Protein 7O79 (pdb70)

Secondary structure (DSSP, 8-state):
--EEE-SHHHHHHHHHH--TT-EEEEPSEEEES-EEEE-----SSS-EEEEESSTT-EEEEES-EEEE-SSSEEEES-EEEEE--SSSEEEEE-SSS-EEES-EEES---SSTTS--EEEEE-SSS-EEES-EEE---SSS-SEEE-SSS--S-EEES-EEE-------TT--SEEE-STTTT---SS-----EEES-EEES--TTSSEEEEEESSS-EEES-EEES-SEEEEEEE-SS-EEES-EEE-TT-TTEEEEEE-SSS-EEES-EEES-SS-SEEEEPBPP-SS-SSTT---EE-TTSSSSEE-SS---BS-EEES-EEEEESS-SEEEEES--SS-SS----B--BS-EEES-EEEETTS--SEEEPPPP--GGGTT---PPPEEE--EE--TTS------SS-SS---PPPTTSSS-SS--

CATH classification: 2.160.20.10

B-factor: mean 29.55, std 8.01, range [15.9, 64.73]

Organism: Pseudopedobacter saltans (strain ATCC 51119 / DSM 12145 / JCM 21818 / CCUG 39354 / LMG 10337 / NBRC 100064 / NCIMB 13643) (NCBI:txid762903)

Sequence (429 aa):
GNIQVKNASELNKAIGSAVAGDAILMQPGEWKDVKILFNSKASKAKPITLKADQAGKVMLSGESSLSFDAPYLVVEGLLFKDGSLKKGSVIQFNSDYCKLENTAIVDFNPSQKSTGYYWVLFRGNNNLMQYCSFKGKNNMQPLVGNDQDNSRYNTVQYCYFKDIPYTPDNGREIFRIWGYGRSEETGDDGAFFTIKNNLFERAHGEGMEIISLKSNRNKVIGNTVISTKGGIVGRSGNFNTIEENFIFGENEKGSYGIRLAGQGHHVVNNYVRDVDGDGLILICGEYIEKALTDKYEPILRAGTPLGRVPRYGHVKDGLYVNNTFLNVGGAGINIGGSYNGNPGADQRMLLPENNTITHNIISTKSGKNAIQATSPSQNPILANFKFKSNILGSNLVYDNGAEPDTSKPGVRIKNKPLSSKEVGVKWSI

Foldseek 3Di:
DPAEDEALVSLVVCLAPPEFQEEYEYEFDEHEQHAAERAHDYDPVGAYEYEYPAAQRYEYAANYAEEHQYARYEYARYEYDNYEHQEEERYEYQEEHYEYAQYEYELREDDDLASDYEHYEFRAEQYEYFQAEYEAYAHFAANYEYDAPHGANYEYAQAEQEHHDEDQDPRHANYAYHYAQLLPDDDPDKRQYEYEHYEYYQNAGNLAANHEARIENYHQYQYEHEQYRHEHEDQTGEAYEHAQYEYHNCLRPRFEYYEYFHEAYEHAQYEAENYQEEHYEYEFKFDDPDALDPQAAFAADPPDPVRGGISTHAYEHYEAFQAEYAAYNYAHYEFYPPADLPDGNTRRHHTHAHYEHALYEFEYNVRDRNPHGDDHDPPVSCVPDDGHHYHDDNYHYDYNVDDPCVVHGHRPDHDDHDDNCRGHRNDDD

Radius of gyration: 22.95 Å; Cα contacts (8 Å, |Δi|>4): 1445; chains: 1; bounding box: 52×52×70 Å

Nearest PDB structures (foldseek):
  7o79-assembly1_A  TM=1.002E+00  e=2.098E-73  Pseudopedobacter saltans DSM 12145
  5gkq-assembly1_A  TM=8.312E-01  e=4.932E-21  Paraglaciecola chathamensis S18K6
  7o78-assembly1_A  TM=7.582E-01  e=1.897E-18  Pseudopedobacter saltans DSM 12145
  7dmk-assembly3_C  TM=8.086E-01  e=9.736E-18  Bacteroides clarus
  7dmk-assembly1_A  TM=8.224E-01  e=1.487E-16  Bacteroides clarus

InterPro domains:
  IPR006626 Parallel beta-helix repeat [SM00710] (209-231)
  IPR006626 Parallel beta-helix repeat [SM00710] (234-255)
  IPR006626 Parallel beta-helix repeat [SM00710] (281-303)
  IPR006626 Parallel beta-helix repeat [SM00710] (334-356)
  IPR006626 Parallel beta-helix repeat [SM00710] (371-394)
  IPR011050 Pectin lyase fold/virulence factor [SSF51126] (23-414)
  IPR012334 Pectin lyase fold [G3DSA:2.160.20.10] (23-475)
  IPR039513 PL-6 family [PF14592] (24-416)
  IPR039513 PL-6 family [cd14251] (24-414)

Structure (mmCIF, N/CA/C/O backbone):
data_7O79
#
_entry.id   7O79
#
_cell.length_a   58.190
_cell.length_b   51.746
_cell.length_c   74.262
_cell.angle_alpha   90.000
_cell.angle_beta   97.220
_cell.angle_gamma   90.000
#
_symmetry.space_group_name_H-M   'P 1 21 1'
#
loop_
_entity.id
_entity.type
_entity.pdbx_description
1 polymer 'Poly(Beta-D-mannuronate) lyase'
2 non-polymer 'PHOSPHATE ION'
3 water water
#
loop_
_atom_site.group_PDB
_atom_site.id
_atom_site.type_symbol
_atom_site.label_atom_id
_atom_site.label_alt_id
_atom_site.label_comp_id
_atom_site.label_asym_id
_atom_site.label_entity_id
_atom_site.label_seq_id
_atom_site.pdbx_PDB_ins_code
_atom_site.Cartn_x
_atom_site.Cartn_y
_atom_site.Cartn_z
_atom_site.occupancy
_atom_site.B_iso_or_equiv
_atom_site.auth_seq_id
_atom_site.auth_comp_id
_atom_site.auth_asym_id
_atom_site.auth_atom_id
_atom_site.pdbx_PDB_model_num
ATOM 1 N N . GLY A 1 1 ? 32.243 -1.631 -0.597 1.00 50.03 20 GLY A N 1
ATOM 2 C CA . GLY A 1 1 ? 32.710 -2.992 -0.452 1.00 42.13 20 GLY A CA 1
ATOM 3 C C . GLY A 1 1 ? 33.499 -3.495 -1.609 1.00 43.65 20 GLY A C 1
ATOM 4 O O . GLY A 1 1 ? 33.682 -2.806 -2.569 1.00 48.93 20 GLY A O 1
ATOM 5 N N . ASN A 1 2 ? 33.832 -4.764 -1.573 1.00 44.75 21 ASN A N 1
ATOM 6 C CA . ASN A 1 2 ? 34.766 -5.296 -2.552 1.00 42.84 21 ASN A CA 1
ATOM 7 C C . ASN A 1 2 ? 34.736 -6.799 -2.838 1.00 39.44 21 ASN A C 1
ATOM 8 O O . ASN A 1 2 ? 35.642 -7.269 -3.534 1.00 46.20 21 ASN A O 1
ATOM 13 N N . ILE A 1 3 ? 33.720 -7.566 -2.427 1.00 37.97 22 ILE A N 1
ATOM 14 C CA . ILE A 1 3 ? 33.528 -8.933 -2.931 1.00 35.76 22 ILE A CA 1
ATOM 15 C C . ILE A 1 3 ? 32.047 -9.138 -3.251 1.00 39.81 22 ILE A C 1
ATOM 16 O O . ILE A 1 3 ? 31.219 -9.233 -2.335 1.00 33.86 22 ILE A O 1
ATOM 21 N N . GLN A 1 4 ? 31.717 -9.246 -4.540 1.00 37.91 23 GLN A N 1
ATOM 22 C CA . GLN A 1 4 ? 30.336 -9.441 -4.963 1.00 37.46 23 GLN A CA 1
ATOM 23 C C . GLN A 1 4 ? 29.992 -10.923 -4.994 1.00 37.82 23 GLN A C 1
ATOM 24 O O . GLN A 1 4 ? 30.750 -11.733 -5.539 1.00 38.05 23 GLN A O 1
ATOM 30 N N . VAL A 1 5 ? 28.844 -11.278 -4.416 1.00 36.83 24 VAL A N 1
ATOM 31 C CA . VAL A 1 5 ? 28.389 -12.663 -4.379 1.00 34.91 24 VAL A CA 1
ATOM 32 C C . VAL A 1 5 ? 26.949 -12.727 -4.876 1.00 37.66 24 VAL A C 1
ATOM 33 O O . VAL A 1 5 ? 26.130 -11.850 -4.569 1.00 36.13 24 VAL A O 1
ATOM 37 N N . LYS A 1 6 ? 26.646 -13.770 -5.658 1.00 38.94 25 LYS A N 1
ATOM 38 C CA . LYS A 1 6 ? 25.347 -13.922 -6.302 1.00 38.72 25 LYS A CA 1
ATOM 39 C C . LYS A 1 6 ? 24.618 -15.193 -5.906 1.00 36.01 25 LYS A C 1
ATOM 40 O O . LYS A 1 6 ? 23.443 -15.346 -6.260 1.00 42.43 25 LYS A O 1
ATOM 42 N N . ASN A 1 7 ? 25.262 -16.097 -5.179 1.00 36.86 26 ASN A N 1
ATOM 43 C CA . ASN A 1 7 ? 24.633 -17.352 -4.802 1.00 35.38 26 ASN A CA 1
ATOM 44 C C . ASN A 1 7 ? 25.380 -17.917 -3.603 1.00 37.76 26 ASN A C 1
ATOM 45 O O . ASN A 1 7 ? 26.442 -17.417 -3.214 1.00 37.01 26 ASN A O 1
ATOM 50 N N . ALA A 1 8 ? 24.804 -18.976 -3.023 1.00 35.66 27 ALA A N 1
ATOM 51 C CA . ALA A 1 8 ? 25.314 -19.510 -1.762 1.00 33.89 27 ALA A CA 1
ATOM 52 C C . ALA A 1 8 ? 26.750 -19.995 -1.900 1.00 37.70 27 ALA A C 1
ATOM 53 O O . ALA A 1 8 ? 27.560 -19.839 -0.977 1.00 34.97 27 ALA A O 1
ATOM 55 N N . SER A 1 9 ? 27.081 -20.595 -3.043 1.00 36.73 28 SER A N 1
ATOM 56 C CA . SER A 1 9 ? 28.440 -21.066 -3.270 1.00 36.96 28 SER A CA 1
ATOM 57 C C . SER A 1 9 ? 29.434 -19.910 -3.209 1.00 35.66 28 SER A C 1
ATOM 58 O O . SER A 1 9 ? 30.457 -19.991 -2.519 1.00 34.75 28 SER A O 1
ATOM 61 N N . GLU A 1 10 ? 29.140 -18.816 -3.920 1.00 35.35 29 GLU A N 1
ATOM 62 C CA . GLU A 1 10 ? 30.032 -17.663 -3.899 1.00 36.78 29 GLU A CA 1
ATOM 63 C C . GLU A 1 10 ? 30.129 -17.066 -2.494 1.00 35.85 29 GLU A C 1
ATOM 64 O O . GLU A 1 10 ? 31.217 -16.670 -2.056 1.00 33.42 29 GLU A O 1
ATOM 70 N N . LEU A 1 11 ? 29.003 -17.013 -1.774 1.00 32.56 30 LEU A N 1
ATOM 71 C CA . LEU A 1 11 ? 28.972 -16.456 -0.420 1.00 31.72 30 LEU A CA 1
ATOM 72 C C . LEU A 1 11 ? 29.915 -17.199 0.530 1.00 33.95 30 LEU A C 1
ATOM 73 O O . LEU A 1 11 ? 30.694 -16.576 1.269 1.00 31.74 30 LEU A O 1
ATOM 78 N N . ASN A 1 12 ? 29.852 -18.533 0.541 1.00 31.66 31 ASN A N 1
ATOM 79 C CA . ASN A 1 12 ? 30.727 -19.282 1.438 1.00 34.59 31 ASN A CA 1
ATOM 80 C C . ASN A 1 12 ? 32.196 -19.135 1.046 1.00 35.11 31 ASN A C 1
ATOM 81 O O . ASN A 1 12 ? 33.066 -19.104 1.925 1.00 33.32 31 ASN A O 1
ATOM 86 N N . LYS A 1 13 ? 32.490 -19.014 -0.254 1.00 34.07 32 LYS A N 1
ATOM 87 C CA . LYS A 1 13 ? 33.864 -18.747 -0.682 1.00 36.27 32 LYS A CA 1
ATOM 88 C C . LYS A 1 13 ? 34.338 -17.392 -0.170 1.00 34.49 32 LYS A C 1
ATOM 89 O O . LYS A 1 13 ? 35.455 -17.265 0.345 1.00 35.50 32 LYS A O 1
ATOM 93 N N . ALA A 1 14 ? 33.501 -16.361 -0.320 1.00 33.58 33 ALA A N 1
ATOM 94 C CA . ALA A 1 14 ? 33.850 -15.036 0.180 1.00 33.52 33 ALA A CA 1
ATOM 95 C C . ALA A 1 14 ? 34.049 -15.045 1.691 1.00 32.08 33 ALA A C 1
ATOM 96 O O . ALA A 1 14 ? 34.966 -14.395 2.205 1.00 31.61 33 ALA A O 1
ATOM 98 N N . ILE A 1 15 ? 33.210 -15.786 2.420 1.00 32.09 34 ILE A N 1
ATOM 99 C CA . ILE A 1 15 ? 33.356 -15.846 3.870 1.00 28.16 34 ILE A CA 1
ATOM 100 C C . ILE A 1 15 ? 34.715 -16.425 4.227 1.00 31.95 34 ILE A C 1
ATOM 101 O O . ILE A 1 15 ? 35.413 -15.908 5.107 1.00 33.81 34 ILE A O 1
ATOM 106 N N . GLY A 1 16 ? 35.148 -17.463 3.504 1.00 32.18 35 GLY A N 1
ATOM 107 C CA . GLY A 1 16 ? 36.434 -18.070 3.802 1.00 29.92 35 GLY A CA 1
ATOM 108 C C . GLY A 1 16 ? 37.639 -17.278 3.333 1.00 29.83 35 GLY A C 1
ATOM 109 O O . GLY A 1 16 ? 38.729 -17.421 3.889 1.00 33.62 35 GLY A O 1
ATOM 110 N N . SER A 1 17 ? 37.479 -16.445 2.311 1.00 34.98 36 SER A N 1
ATOM 111 C CA . SER A 1 17 ? 38.619 -15.752 1.724 1.00 32.82 36 SER A CA 1
ATOM 112 C C . SER A 1 17 ? 38.708 -14.278 2.108 1.00 33.70 36 SER A C 1
ATOM 113 O O . SER A 1 17 ? 39.740 -13.653 1.845 1.00 33.05 36 SER A O 1
ATOM 116 N N . ALA A 1 18 ? 37.670 -13.714 2.723 1.00 33.26 37 ALA A N 1
ATOM 117 C CA . ALA A 1 18 ? 37.693 -12.307 3.110 1.00 33.09 37 ALA A CA 1
ATOM 118 C C . ALA A 1 18 ? 38.793 -12.046 4.134 1.00 30.05 37 ALA A C 1
ATOM 119 O O . ALA A 1 18 ? 39.035 -12.860 5.030 1.00 28.37 37 ALA A O 1
ATOM 121 N N . VAL A 1 19 ? 39.477 -10.915 3.995 1.00 29.80 38 VAL A N 1
ATOM 122 C CA . VAL A 1 19 ? 40.471 -10.505 4.984 1.00 33.38 38 VAL A CA 1
ATOM 123 C C . VAL A 1 19 ? 39.933 -9.297 5.744 1.00 31.02 38 VAL A C 1
ATOM 124 O O . VAL A 1 19 ? 39.001 -8.616 5.300 1.00 29.51 38 VAL A O 1
ATOM 128 N N . ALA A 1 20 ? 40.537 -9.036 6.913 1.00 26.39 39 ALA A N 1
ATOM 129 C CA . ALA A 1 20 ? 40.075 -7.960 7.787 1.00 28.97 39 ALA A CA 1
ATOM 130 C C . ALA A 1 20 ? 39.889 -6.666 7.002 1.00 29.67 39 ALA A C 1
ATOM 131 O O . ALA A 1 20 ? 40.758 -6.263 6.226 1.00 30.37 39 ALA A O 1
ATOM 133 N N . GLY A 1 21 ? 38.731 -6.036 7.181 1.00 27.28 40 GLY A N 1
ATOM 134 C CA . GLY A 1 21 ? 38.398 -4.805 6.498 1.00 28.07 40 GLY A CA 1
ATOM 135 C C . GLY A 1 21 ? 37.570 -4.990 5.247 1.00 29.96 40 GLY A C 1
ATOM 136 O O . GLY A 1 21 ? 37.013 -4.007 4.752 1.00 34.21 40 GLY A O 1
ATOM 137 N N . ASP A 1 22 ? 37.454 -6.218 4.742 1.00 25.85 41 ASP A N 1
ATOM 138 C CA . ASP A 1 22 ? 36.698 -6.486 3.525 1.00 32.12 41 ASP A CA 1
ATOM 139 C C . ASP A 1 22 ? 35.195 -6.327 3.746 1.00 29.67 41 ASP A C 1
ATOM 140 O O . ASP A 1 22 ? 34.697 -6.330 4.873 1.00 28.74 41 ASP A O 1
ATOM 145 N N . ALA A 1 23 ? 34.468 -6.207 2.632 1.00 33.37 42 ALA A N 1
ATOM 146 C CA . ALA A 1 23 ? 33.010 -6.239 2.617 1.00 30.52 42 ALA A CA 1
ATOM 147 C C . ALA A 1 23 ? 32.525 -7.231 1.565 1.00 34.66 42 ALA A C 1
ATOM 148 O O . ALA A 1 23 ? 33.056 -7.286 0.450 1.00 35.04 42 ALA A O 1
ATOM 150 N N . ILE A 1 24 ? 31.534 -8.034 1.946 1.00 30.16 43 ILE A N 1
ATOM 151 C CA . ILE A 1 24 ? 30.914 -9.036 1.085 1.00 30.00 43 ILE A CA 1
ATOM 152 C C . ILE A 1 24 ? 29.519 -8.522 0.753 1.00 32.54 43 ILE A C 1
ATOM 153 O O . ILE A 1 24 ? 28.712 -8.273 1.659 1.00 31.09 43 ILE A O 1
ATOM 158 N N . LEU A 1 25 ? 29.253 -8.322 -0.538 1.00 30.74 44 LEU A N 1
ATOM 159 C CA . LEU A 1 25 ? 28.061 -7.637 -1.025 1.00 33.58 44 LEU A CA 1
ATOM 160 C C . LEU A 1 25 ? 27.182 -8.634 -1.770 1.00 35.89 44 LEU A C 1
ATOM 161 O O . LEU A 1 25 ? 27.595 -9.168 -2.808 1.00 34.57 44 LEU A O 1
ATOM 166 N N . MET A 1 26 ? 25.971 -8.873 -1.254 1.00 33.70 45 MET A N 1
ATOM 167 C CA . MET A 1 26 ? 25.060 -9.836 -1.863 1.00 32.70 45 MET A CA 1
ATOM 168 C C . MET A 1 26 ? 24.194 -9.187 -2.941 1.00 34.60 45 MET A C 1
ATOM 169 O O . MET A 1 26 ? 23.669 -8.083 -2.766 1.00 33.09 45 MET A O 1
ATOM 174 N N . GLN A 1 27 ? 24.033 -9.895 -4.060 1.00 38.88 46 GLN A N 1
ATOM 175 C CA . GLN A 1 27 ? 23.225 -9.376 -5.154 1.00 40.25 46 GLN A CA 1
ATOM 176 C C . GLN A 1 27 ? 21.732 -9.447 -4.816 1.00 35.16 46 GLN A C 1
ATOM 177 O O . GLN A 1 27 ? 21.295 -10.326 -4.067 1.00 36.61 46 GLN A O 1
ATOM 183 N N . PRO A 1 28 ? 20.931 -8.529 -5.355 1.00 36.42 47 PRO A N 1
ATOM 184 C CA . PRO A 1 28 ? 19.502 -8.508 -5.021 1.00 37.77 47 PRO A CA 1
ATOM 185 C C . PRO A 1 28 ? 18.787 -9.744 -5.535 1.00 38.91 47 PRO A C 1
ATOM 186 O O . PRO A 1 28 ? 19.187 -10.364 -6.525 1.00 40.12 47 PRO A O 1
ATOM 190 N N . GLY A 1 29 ? 17.709 -10.095 -4.844 1.00 35.23 48 GLY A N 1
ATOM 191 C CA . GLY A 1 29 ? 16.851 -11.188 -5.224 1.00 40.38 48 GLY A CA 1
ATOM 192 C C . GLY A 1 29 ? 16.550 -12.066 -4.038 1.00 38.80 48 GLY A C 1
ATOM 193 O O . GLY A 1 29 ? 16.799 -11.705 -2.882 1.00 35.82 48 GLY A O 1
ATOM 194 N N . GLU A 1 30 ? 16.023 -13.253 -4.333 1.00 35.22 49 GLU A N 1
ATOM 195 C CA . GLU A 1 30 ? 15.636 -14.220 -3.314 1.00 37.93 49 GLU A CA 1
ATOM 196 C C . GLU A 1 30 ? 16.730 -15.264 -3.126 1.00 39.06 49 GLU A C 1
ATOM 197 O O . GLU A 1 30 ? 17.194 -15.876 -4.096 1.00 38.92 49 GLU A O 1
ATOM 203 N N . TRP A 1 31 ? 17.139 -15.462 -1.876 1.00 35.38 50 TRP A N 1
ATOM 204 C CA . TRP A 1 31 ? 18.157 -16.442 -1.504 1.00 36.07 50 TRP A CA 1
ATOM 205 C C . TRP A 1 31 ? 17.459 -17.523 -0.684 1.00 35.04 50 TRP A C 1
ATOM 206 O O . TRP A 1 31 ? 17.184 -17.322 0.504 1.00 33.05 50 TRP A O 1
ATOM 217 N N . LYS A 1 32 ? 17.187 -18.672 -1.308 1.00 34.74 51 LYS A N 1
ATOM 218 C CA . LYS A 1 32 ? 16.388 -19.725 -0.689 1.00 36.56 51 LYS A CA 1
ATOM 219 C C . LYS A 1 32 ? 17.259 -20.716 0.070 1.00 32.31 51 LYS A C 1
ATOM 220 O O . LYS A 1 32 ? 18.277 -21.179 -0.451 1.00 38.24 51 LYS A O 1
ATOM 223 N N . ASP A 1 33 ? 16.845 -21.047 1.295 1.00 33.46 52 ASP A N 1
ATOM 224 C CA . ASP A 1 33 ? 17.472 -22.100 2.102 1.00 32.74 52 ASP A CA 1
ATOM 225 C C . ASP A 1 33 ? 18.979 -21.899 2.262 1.00 35.88 52 ASP A C 1
ATOM 226 O O . ASP A 1 33 ? 19.775 -22.820 2.067 1.00 32.49 52 ASP A O 1
ATOM 231 N N . VAL A 1 34 ? 19.379 -20.693 2.661 1.00 34.16 53 VAL A N 1
ATOM 232 C CA . VAL A 1 34 ? 20.794 -20.387 2.868 1.00 34.55 53 VAL A CA 1
ATOM 233 C C . VAL A 1 34 ? 21.065 -20.294 4.362 1.00 34.73 53 VAL A C 1
ATOM 234 O O . VAL A 1 34 ? 20.582 -19.377 5.035 1.00 31.53 53 VAL A O 1
ATOM 238 N N . LYS A 1 35 ? 21.862 -21.227 4.876 1.00 31.70 54 LYS A N 1
ATOM 239 C CA . LYS A 1 35 ? 22.333 -21.175 6.259 1.00 36.79 54 LYS A CA 1
ATOM 240 C C . LYS A 1 35 ? 23.674 -20.457 6.242 1.00 35.16 54 LYS A C 1
ATOM 241 O O . LYS A 1 35 ? 24.695 -21.023 5.839 1.00 38.40 54 LYS A O 1
ATOM 247 N N . ILE A 1 36 ? 23.678 -19.202 6.667 1.00 32.08 55 ILE A N 1
ATOM 248 C CA . ILE A 1 36 ? 24.881 -18.378 6.623 1.00 30.83 55 ILE A CA 1
ATOM 249 C C . ILE A 1 36 ? 25.685 -18.624 7.897 1.00 31.11 55 ILE A C 1
ATOM 250 O O . ILE A 1 36 ? 25.277 -18.202 8.985 1.00 30.07 55 ILE A O 1
ATOM 255 N N . LEU A 1 37 ? 26.851 -19.228 7.749 1.00 28.78 56 LEU A N 1
ATOM 256 C CA . LEU A 1 37 ? 27.766 -19.418 8.860 1.00 31.05 56 LEU A CA 1
ATOM 257 C C . LEU A 1 37 ? 28.903 -18.409 8.679 1.00 27.94 56 LEU A C 1
ATOM 258 O O . LEU A 1 37 ? 29.864 -18.667 8.013 1.00 27.23 56 LEU A O 1
ATOM 263 N N . PHE A 1 38 ? 28.755 -17.255 9.296 1.00 25.60 57 PHE A N 1
ATOM 264 C CA . PHE A 1 38 ? 29.687 -16.150 9.146 1.00 26.36 57 PHE A CA 1
ATOM 265 C C . PHE A 1 38 ? 30.818 -16.267 10.148 1.00 27.65 57 PHE A C 1
ATOM 266 O O . PHE A 1 38 ? 30.693 -15.916 11.286 1.00 26.04 57 PHE A O 1
ATOM 274 N N . ASN A 1 39 ? 31.936 -16.755 9.649 1.00 25.31 58 ASN A N 1
ATOM 275 C CA . ASN A 1 39 ? 33.097 -17.003 10.448 1.00 27.87 58 ASN A CA 1
ATOM 276 C C . ASN A 1 39 ? 34.368 -16.487 9.864 1.00 27.00 58 ASN A C 1
ATOM 277 O O . ASN A 1 39 ? 35.408 -16.984 10.200 1.00 27.58 58 ASN A O 1
ATOM 282 N N . SER A 1 40 ? 34.313 -15.350 9.160 1.00 28.12 59 SER A N 1
ATOM 283 C CA . SER A 1 40 ? 35.476 -14.713 8.554 1.00 23.83 59 SER A CA 1
ATOM 284 C C . SER A 1 40 ? 36.445 -14.243 9.633 1.00 28.25 59 SER A C 1
ATOM 285 O O . SER A 1 40 ? 36.077 -14.040 10.795 1.00 27.33 59 SER A O 1
ATOM 288 N N . LYS A 1 41 ? 37.708 -14.074 9.228 1.00 26.51 60 LYS A N 1
ATOM 289 C CA . LYS A 1 41 ? 38.798 -13.718 10.132 1.00 29.23 60 LYS A CA 1
ATOM 290 C C . LYS A 1 41 ? 39.010 -12.213 10.018 1.00 28.02 60 LYS A C 1
ATOM 291 O O . LYS A 1 41 ? 39.691 -11.735 9.107 1.00 31.48 60 LYS A O 1
ATOM 293 N N . ALA A 1 42 ? 38.394 -11.470 10.929 1.00 26.24 61 ALA A N 1
ATOM 294 C CA . ALA A 1 42 ? 38.437 -10.017 10.956 1.00 27.63 61 ALA A CA 1
ATOM 295 C C . ALA A 1 42 ? 39.352 -9.560 12.083 1.00 24.91 61 ALA A C 1
ATOM 296 O O . ALA A 1 42 ? 39.969 -10.363 12.794 1.00 25.92 61 ALA A O 1
ATOM 298 N N . SER A 1 43 ? 39.440 -8.250 12.257 1.00 27.83 62 SER A N 1
ATOM 299 C CA . SER A 1 43 ? 40.210 -7.686 13.353 1.00 24.94 62 SER A CA 1
ATOM 300 C C . SER A 1 43 ? 39.382 -6.620 14.064 1.00 27.37 62 SER A C 1
ATOM 301 O O . SER A 1 43 ? 38.408 -6.077 13.525 1.00 22.61 62 SER A O 1
ATOM 304 N N . LYS A 1 44 ? 39.784 -6.329 15.299 1.00 24.36 63 LYS A N 1
ATOM 305 C CA . LYS A 1 44 ? 39.061 -5.330 16.075 1.00 25.33 63 LYS A CA 1
ATOM 306 C C . LYS A 1 44 ? 39.020 -3.998 15.338 1.00 27.19 63 LYS A C 1
ATOM 307 O O . LYS A 1 44 ? 37.975 -3.347 15.282 1.00 26.77 63 LYS A O 1
ATOM 313 N N . ALA A 1 45 ? 40.145 -3.599 14.729 1.00 27.32 64 ALA A N 1
ATOM 314 C CA . ALA A 1 45 ? 40.226 -2.332 14.026 1.00 24.58 64 ALA A CA 1
ATOM 315 C C . ALA A 1 45 ? 39.713 -2.409 12.593 1.00 30.64 64 ALA A C 1
ATOM 316 O O . ALA A 1 45 ? 39.376 -1.365 12.022 1.00 25.87 64 ALA A O 1
ATOM 318 N N . LYS A 1 46 ? 39.638 -3.605 11.998 1.00 24.00 65 LYS A N 1
ATOM 319 C CA . LYS A 1 46 ? 39.139 -3.771 10.629 1.00 28.18 65 LYS A CA 1
ATOM 320 C C . LYS A 1 46 ? 38.093 -4.877 10.592 1.00 27.96 65 LYS A C 1
ATOM 321 O O . LYS A 1 46 ? 38.403 -6.031 10.252 1.00 24.43 65 LYS A O 1
ATOM 327 N N . PRO A 1 47 ? 36.841 -4.558 10.931 1.00 24.01 66 PRO A N 1
ATOM 328 C CA . PRO A 1 47 ? 35.771 -5.556 10.852 1.00 24.15 66 PRO A CA 1
ATOM 329 C C . PRO A 1 47 ? 35.568 -6.014 9.419 1.00 25.08 66 PRO A C 1
ATOM 330 O O . PRO A 1 47 ? 36.053 -5.410 8.457 1.00 25.71 66 PRO A O 1
ATOM 334 N N . ILE A 1 48 ? 34.842 -7.117 9.282 1.00 27.78 67 ILE A N 1
ATOM 335 C CA . ILE A 1 48 ? 34.416 -7.620 7.983 1.00 21.97 67 ILE A CA 1
ATOM 336 C C . ILE A 1 48 ? 32.899 -7.544 7.932 1.00 24.64 67 ILE A C 1
ATOM 337 O O . ILE A 1 48 ? 32.214 -7.887 8.901 1.00 27.26 67 ILE A O 1
ATOM 342 N N . THR A 1 49 ? 32.380 -7.067 6.811 1.00 26.62 68 THR A N 1
ATOM 343 C CA . THR A 1 49 ? 30.970 -6.751 6.663 1.00 26.95 68 THR A CA 1
ATOM 344 C C . THR A 1 49 ? 30.356 -7.625 5.580 1.00 28.14 68 THR A C 1
ATOM 345 O O . THR A 1 49 ? 30.885 -7.711 4.469 1.00 28.67 68 THR A O 1
ATOM 349 N N . LEU A 1 50 ? 29.267 -8.294 5.923 1.00 28.24 69 LEU A N 1
ATOM 350 C CA . LEU A 1 50 ? 28.367 -8.913 4.962 1.00 25.34 69 LEU A CA 1
ATOM 351 C C . LEU A 1 50 ? 27.159 -8.000 4.845 1.00 29.18 69 LEU A C 1
ATOM 352 O O . LEU A 1 50 ? 26.584 -7.625 5.866 1.00 26.59 69 LEU A O 1
ATOM 357 N N . LYS A 1 51 ? 26.782 -7.624 3.620 1.00 29.44 70 LYS A N 1
ATOM 358 C CA . LYS A 1 51 ? 25.618 -6.758 3.459 1.00 30.94 70 LYS A CA 1
ATOM 359 C C . LYS A 1 51 ? 25.024 -6.909 2.066 1.00 34.58 70 LYS A C 1
ATOM 360 O O . LYS A 1 51 ? 25.648 -7.461 1.160 1.00 30.68 70 LYS A O 1
ATOM 366 N N . ALA A 1 52 ? 23.804 -6.381 1.910 1.00 32.58 71 ALA A N 1
ATOM 367 C CA . ALA A 1 52 ? 23.143 -6.323 0.609 1.00 36.08 71 ALA A CA 1
ATOM 368 C C . ALA A 1 52 ? 23.693 -5.170 -0.229 1.00 34.58 71 ALA A C 1
ATOM 369 O O . ALA A 1 52 ? 23.997 -4.103 0.302 1.00 39.31 71 ALA A O 1
ATOM 371 N N . ASP A 1 53 ? 23.852 -5.391 -1.544 1.00 38.30 72 ASP A N 1
ATOM 372 C CA . ASP A 1 53 ? 24.115 -4.265 -2.451 1.00 37.35 72 ASP A CA 1
ATOM 373 C C . ASP A 1 53 ? 23.122 -3.139 -2.248 1.00 37.17 72 ASP A C 1
ATOM 374 O O . ASP A 1 53 ? 23.491 -1.958 -2.246 1.00 43.36 72 ASP A O 1
ATOM 379 N N . GLN A 1 54 ? 21.855 -3.484 -2.086 1.00 37.16 73 GLN A N 1
ATOM 380 C CA . GLN A 1 54 ? 20.807 -2.517 -1.816 1.00 36.29 73 GLN A CA 1
ATOM 381 C C . GLN A 1 54 ? 20.045 -3.033 -0.608 1.00 35.13 73 GLN A C 1
ATOM 382 O O . GLN A 1 54 ? 19.482 -4.132 -0.655 1.00 36.46 73 GLN A O 1
ATOM 384 N N . ALA A 1 55 ? 20.085 -2.277 0.486 1.00 33.74 74 ALA A N 1
ATOM 385 C CA . ALA A 1 55 ? 19.442 -2.724 1.715 1.00 37.24 74 ALA A CA 1
ATOM 386 C C . ALA A 1 55 ? 17.979 -3.052 1.458 1.00 34.83 74 ALA A C 1
ATOM 387 O O . ALA A 1 55 ? 17.263 -2.288 0.809 1.00 36.20 74 ALA A O 1
ATOM 389 N N . GLY A 1 56 ? 17.537 -4.199 1.962 1.00 34.52 75 GLY A N 1
ATOM 390 C CA . GLY A 1 56 ? 16.161 -4.597 1.806 1.00 34.66 75 GLY A CA 1
ATOM 391 C C . GLY A 1 56 ? 15.867 -5.347 0.533 1.00 35.10 75 GLY A C 1
ATOM 392 O O . GLY A 1 56 ? 14.785 -5.925 0.414 1.00 35.74 75 GLY A O 1
ATOM 393 N N . LYS A 1 57 ? 16.805 -5.377 -0.413 1.00 37.46 76 LYS A N 1
ATOM 394 C CA . LYS A 1 57 ? 16.600 -5.995 -1.712 1.00 34.96 76 LYS A CA 1
ATOM 395 C C . LYS A 1 57 ? 17.112 -7.421 -1.765 1.00 36.70 76 LYS A C 1
ATOM 396 O O . LYS A 1 57 ? 17.131 -8.026 -2.842 1.00 39.44 76 LYS A O 1
ATOM 402 N N . VAL A 1 58 ? 17.543 -7.963 -0.633 1.00 34.13 77 VAL A N 1
ATOM 403 C CA . VAL A 1 58 ? 18.042 -9.324 -0.528 1.00 31.56 77 VAL A CA 1
ATOM 404 C C . VAL A 1 58 ? 17.125 -10.065 0.430 1.00 34.39 77 VAL A C 1
ATOM 405 O O . VAL A 1 58 ? 17.056 -9.711 1.612 1.00 33.90 77 VAL A O 1
ATOM 409 N N . MET A 1 59 ? 16.421 -11.090 -0.060 1.00 33.12 78 MET A N 1
ATOM 410 C CA . MET A 1 59 ? 15.432 -11.777 0.768 1.00 33.02 78 MET A CA 1
ATOM 411 C C . MET A 1 59 ? 15.880 -13.219 0.981 1.00 34.86 78 MET A C 1
ATOM 412 O O . MET A 1 59 ? 15.958 -14.008 0.029 1.00 34.46 78 MET A O 1
ATOM 417 N N . LEU A 1 60 ? 16.187 -13.548 2.232 1.00 28.30 79 LEU A N 1
ATOM 418 C CA . LEU A 1 60 ? 16.592 -14.886 2.628 1.00 30.11 79 LEU A CA 1
ATOM 419 C C . LEU A 1 60 ? 15.343 -15.674 3.017 1.00 31.97 79 LEU A C 1
ATOM 420 O O . LEU A 1 60 ? 14.652 -15.312 3.974 1.00 29.32 79 LEU A O 1
ATOM 425 N N . SER A 1 61 ? 15.055 -16.745 2.275 1.00 33.21 80 SER A N 1
ATOM 426 C CA . SER A 1 61 ? 13.778 -17.452 2.342 1.00 30.42 80 SER A CA 1
ATOM 427 C C . SER A 1 61 ? 14.021 -18.940 2.596 1.00 31.40 80 SER A C 1
ATOM 428 O O . SER A 1 61 ? 15.165 -19.393 2.732 1.00 29.84 80 SER A O 1
ATOM 431 N N . GLY A 1 62 ? 12.933 -19.711 2.654 1.00 30.03 81 GLY A N 1
ATOM 432 C CA . GLY A 1 62 ? 13.086 -21.119 2.989 1.00 35.46 81 GLY A CA 1
ATOM 433 C C . GLY A 1 62 ? 13.683 -21.236 4.377 1.00 34.81 81 GLY A C 1
ATOM 434 O O . GLY A 1 62 ? 13.494 -20.368 5.226 1.00 31.67 81 GLY A O 1
ATOM 435 N N . GLU A 1 63 ? 14.452 -22.297 4.615 1.00 33.50 82 GLU A N 1
ATOM 436 C CA . GLU A 1 63 ? 15.201 -22.353 5.861 1.00 33.10 82 GLU A CA 1
ATOM 437 C C . GLU A 1 63 ? 16.545 -21.653 5.709 1.00 32.42 82 GLU A C 1
ATOM 438 O O . GLU A 1 63 ? 17.603 -22.264 5.532 1.00 33.84 82 GLU A O 1
ATOM 444 N N . SER A 1 64 ? 16.471 -20.332 5.828 1.00 31.91 83 SER A N 1
ATOM 445 C CA . SER A 1 64 ? 17.627 -19.453 5.897 1.00 32.25 83 SER A CA 1
ATOM 446 C C . SER A 1 64 ? 17.855 -19.011 7.335 1.00 29.35 83 SER A C 1
ATOM 447 O O . SER A 1 64 ? 16.915 -18.913 8.126 1.00 30.49 83 SER A O 1
ATOM 450 N N . SER A 1 65 ? 19.113 -18.751 7.667 1.00 31.07 84 SER A N 1
ATOM 451 C CA . S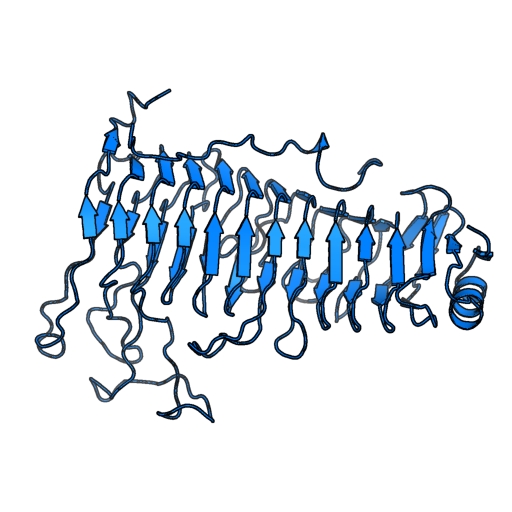ER A 1 65 ? 19.503 -18.366 9.017 1.00 29.69 84 SER A CA 1
ATOM 452 C C . SER A 1 65 ? 20.890 -17.759 8.926 1.00 31.23 84 SER A C 1
ATOM 453 O O . SER A 1 65 ? 21.580 -17.902 7.913 1.00 29.34 84 SER A O 1
ATOM 456 N N . LEU A 1 66 ? 21.291 -17.078 10.001 1.00 28.22 85 LEU A N 1
ATOM 457 C CA . LEU A 1 66 ? 22.573 -16.389 10.076 1.00 26.89 85 LEU A CA 1
ATOM 458 C C . LEU A 1 66 ? 23.170 -16.604 11.454 1.00 27.18 85 LEU A C 1
ATOM 459 O O . LEU A 1 66 ? 22.478 -16.418 12.460 1.00 25.27 85 LEU A O 1
ATOM 464 N N . SER A 1 67 ? 24.449 -16.984 11.485 1.00 22.16 86 SER A N 1
ATOM 465 C CA . SER A 1 67 ? 25.212 -17.214 12.705 1.00 27.96 86 SER A CA 1
ATOM 466 C C . SER A 1 67 ? 26.497 -16.402 12.644 1.00 26.72 86 SER A C 1
ATOM 467 O O . SER A 1 67 ? 27.281 -16.553 11.702 1.00 26.31 86 SER A O 1
ATOM 470 N N . PHE A 1 68 ? 26.713 -15.551 13.648 1.00 25.27 87 PHE A N 1
ATOM 471 C CA . PHE A 1 68 ? 27.979 -14.838 13.815 1.00 27.31 87 PHE A CA 1
ATOM 472 C C . PHE A 1 68 ? 28.908 -15.761 14.596 1.00 25.36 87 PHE A C 1
ATOM 473 O O . PHE A 1 68 ? 28.706 -15.964 15.793 1.00 25.31 87 PHE A O 1
ATOM 481 N N . ASP A 1 69 ? 29.922 -16.329 13.941 1.00 28.43 88 ASP A N 1
ATOM 482 C CA . ASP A 1 69 ? 30.757 -17.342 14.589 1.00 26.42 88 ASP A CA 1
ATOM 483 C C . ASP A 1 69 ? 32.225 -16.950 14.666 1.00 27.96 88 ASP A C 1
ATOM 484 O O . ASP A 1 69 ? 33.078 -17.832 14.820 1.00 25.48 88 ASP A O 1
ATOM 489 N N . ALA A 1 70 ? 32.534 -15.658 14.542 1.00 24.10 89 ALA A N 1
ATOM 490 C CA . ALA A 1 70 ? 33.865 -15.119 14.791 1.00 24.75 89 ALA A CA 1
ATOM 491 C C . ALA A 1 70 ? 33.717 -13.638 15.126 1.00 25.30 89 ALA A C 1
ATOM 492 O O . ALA A 1 70 ? 32.687 -13.028 14.802 1.00 22.16 89 ALA A O 1
ATOM 494 N N . PRO A 1 71 ? 34.686 -13.046 15.824 1.00 26.08 90 PRO A N 1
ATOM 495 C CA . PRO A 1 71 ? 34.489 -11.682 16.333 1.00 23.18 90 PRO A CA 1
ATOM 496 C C . PRO A 1 71 ? 34.647 -10.620 15.254 1.00 24.97 90 PRO A C 1
ATOM 497 O O . PRO A 1 71 ? 35.230 -10.846 14.190 1.00 25.41 90 PRO A O 1
ATOM 501 N N . TYR A 1 72 ? 34.092 -9.442 15.566 1.00 23.62 91 TYR A N 1
ATOM 502 C CA . TYR A 1 72 ? 34.223 -8.223 14.748 1.00 25.40 91 TYR A CA 1
ATOM 503 C C . TYR A 1 72 ? 33.618 -8.380 13.359 1.00 26.44 91 TYR A C 1
ATOM 504 O O . TYR A 1 72 ? 34.191 -7.928 12.362 1.00 24.60 91 TYR A O 1
ATOM 513 N N . LEU A 1 73 ? 32.423 -8.968 13.297 1.00 22.79 92 LEU A N 1
ATOM 514 C CA . LEU A 1 73 ? 31.698 -9.154 12.052 1.00 20.25 92 LEU A CA 1
ATOM 515 C C . LEU A 1 73 ? 30.414 -8.337 12.063 1.00 24.86 92 LEU A C 1
ATOM 516 O O . LEU A 1 73 ? 29.705 -8.286 13.071 1.00 24.19 92 LEU A O 1
ATOM 521 N N . VAL A 1 74 ? 30.116 -7.712 10.930 1.00 23.41 93 VAL A N 1
ATOM 522 C CA . VAL A 1 74 ? 28.966 -6.838 10.778 1.00 24.13 93 VAL A CA 1
ATOM 523 C C . VAL A 1 74 ? 28.094 -7.390 9.662 1.00 25.74 93 VAL A C 1
ATOM 524 O O . VAL A 1 74 ? 28.600 -7.784 8.605 1.00 25.41 93 VAL A O 1
ATOM 528 N N . VAL A 1 75 ? 26.782 -7.402 9.890 1.00 24.02 94 VAL A N 1
ATOM 529 C CA . VAL A 1 75 ? 25.809 -7.807 8.888 1.00 25.92 94 VAL A CA 1
ATOM 530 C C . VAL A 1 75 ? 24.809 -6.674 8.745 1.00 24.58 94 VAL A C 1
ATOM 531 O O . VAL A 1 75 ? 24.292 -6.179 9.751 1.00 25.91 94 VAL A O 1
ATOM 535 N N . GLU A 1 76 ? 24.557 -6.243 7.504 1.00 25.03 95 GLU A N 1
ATOM 536 C CA . GLU A 1 76 ? 23.698 -5.093 7.255 1.00 26.41 95 GLU A CA 1
ATOM 537 C C . GLU A 1 76 ? 22.711 -5.368 6.134 1.00 29.15 95 GLU A C 1
ATOM 538 O O . GLU A 1 76 ? 23.061 -5.993 5.131 1.00 26.53 95 GLU A O 1
ATOM 544 N N . GLY A 1 77 ? 21.482 -4.873 6.301 1.00 25.21 96 GLY A N 1
ATOM 545 C CA . GLY A 1 77 ? 20.569 -4.723 5.181 1.00 29.51 96 GLY A CA 1
ATOM 546 C C . GLY A 1 77 ? 19.818 -5.948 4.702 1.00 32.35 96 GLY A C 1
ATOM 547 O O . GLY A 1 77 ? 19.243 -5.904 3.606 1.00 30.11 96 GLY A O 1
ATOM 548 N N . LEU A 1 78 ? 19.769 -7.029 5.483 1.00 27.24 97 LEU A N 1
ATOM 549 C CA . LEU A 1 78 ? 19.103 -8.253 5.048 1.00 28.52 97 LEU A CA 1
ATOM 550 C C . LEU A 1 78 ? 17.603 -8.242 5.369 1.00 27.17 97 LEU A C 1
ATOM 551 O O . LEU A 1 78 ? 17.117 -7.458 6.178 1.00 29.32 97 LEU A O 1
ATOM 556 N N . LEU A 1 79 ? 16.868 -9.120 4.691 1.00 28.53 98 LEU A N 1
ATOM 557 C CA . LEU A 1 79 ? 15.461 -9.369 4.981 1.00 29.58 98 LEU A CA 1
ATOM 558 C C . LEU A 1 79 ? 15.246 -10.875 5.032 1.00 30.13 98 LEU A C 1
ATOM 559 O O . LEU A 1 79 ? 15.631 -11.594 4.101 1.00 29.01 98 LEU A O 1
ATOM 564 N N . PHE A 1 80 ? 14.676 -11.350 6.138 1.00 30.13 99 PHE A N 1
ATOM 565 C CA . PHE A 1 80 ? 14.267 -12.741 6.291 1.00 25.04 99 PHE A CA 1
ATOM 566 C C . PHE A 1 80 ? 12.751 -12.800 6.154 1.00 29.62 99 PHE A C 1
ATOM 567 O O . PHE A 1 80 ? 12.024 -12.206 6.962 1.00 31.59 99 PHE A O 1
ATOM 575 N N . LYS A 1 81 ? 12.279 -13.500 5.127 1.00 29.05 100 LYS A N 1
ATOM 576 C CA . LYS A 1 81 ? 10.870 -13.454 4.761 1.00 33.44 100 LYS A CA 1
ATOM 577 C C . LYS A 1 81 ? 10.587 -14.629 3.838 1.00 34.67 100 LYS A C 1
ATOM 578 O O . LYS A 1 81 ? 11.492 -15.133 3.166 1.00 35.56 100 LYS A O 1
ATOM 584 N N . ASP A 1 82 ? 9.338 -15.093 3.850 1.00 35.12 101 ASP A N 1
ATOM 585 C CA . ASP A 1 82 ? 8.936 -16.260 3.059 1.00 33.77 101 ASP A CA 1
ATOM 586 C C . ASP A 1 82 ? 9.752 -17.491 3.435 1.00 35.01 101 ASP A C 1
ATOM 587 O O . ASP A 1 82 ? 10.206 -18.250 2.574 1.00 34.60 101 ASP A O 1
ATOM 592 N N . GLY A 1 83 ? 9.938 -17.698 4.733 1.00 33.11 102 GLY A N 1
ATOM 593 C CA . GLY A 1 83 ? 10.772 -18.791 5.188 1.00 32.44 102 GLY A CA 1
ATOM 594 C C . GLY A 1 83 ? 10.427 -19.128 6.616 1.00 29.43 102 GLY A C 1
ATOM 595 O O . GLY A 1 83 ? 9.598 -18.471 7.246 1.00 32.01 102 GLY A O 1
ATOM 596 N N . SER A 1 84 ? 11.064 -20.172 7.125 1.00 29.70 103 SER A N 1
ATOM 597 C CA . SER A 1 84 ? 10.823 -20.595 8.498 1.00 29.10 103 SER A CA 1
ATOM 598 C C . SER A 1 84 ? 11.931 -21.565 8.857 1.00 30.19 103 SER A C 1
ATOM 599 O O . SER A 1 84 ? 12.766 -21.907 8.022 1.00 33.13 103 SER A O 1
ATOM 602 N N . LEU A 1 85 ? 11.942 -22.001 10.107 1.00 28.93 104 LEU A N 1
ATOM 603 C CA . LEU A 1 85 ? 12.923 -22.944 10.599 1.00 28.96 104 LEU A CA 1
ATOM 604 C C . LEU A 1 85 ? 12.187 -24.038 11.344 1.00 31.14 104 LEU A C 1
ATOM 605 O O . LEU A 1 85 ? 10.968 -23.988 11.532 1.00 34.56 104 LEU A O 1
ATOM 610 N N . LYS A 1 86 ? 12.948 -25.015 11.812 1.00 33.25 105 LYS A N 1
ATOM 611 C CA . LYS A 1 86 ? 12.395 -26.080 12.614 1.00 32.45 105 LYS A CA 1
ATOM 612 C C . LYS A 1 86 ? 12.892 -26.040 14.045 1.00 32.12 105 LYS A C 1
ATOM 613 O O . LYS A 1 86 ? 12.267 -26.653 14.918 1.00 35.01 105 LYS A O 1
ATOM 616 N N . LYS A 1 87 ? 13.957 -25.291 14.316 1.00 31.50 106 LYS A N 1
ATOM 617 C CA . LYS A 1 87 ? 14.549 -25.213 15.642 1.00 30.74 106 LYS A CA 1
ATOM 618 C C . LYS A 1 87 ? 15.559 -24.069 15.640 1.00 31.02 106 LYS A C 1
ATOM 619 O O . LYS A 1 87 ? 15.862 -23.483 14.596 1.00 31.57 106 LYS A O 1
ATOM 622 N N . GLY A 1 88 ? 16.066 -23.752 16.820 1.00 29.63 107 GLY A N 1
ATOM 623 C CA . GLY A 1 88 ? 17.234 -22.889 16.932 1.00 33.28 107 GLY A CA 1
ATOM 624 C C . GLY A 1 88 ? 16.863 -21.421 16.999 1.00 26.40 107 GLY A C 1
ATOM 625 O O . GLY A 1 88 ? 16.092 -21.015 17.857 1.00 26.00 107 GLY A O 1
ATOM 626 N N . SER A 1 89 ? 17.445 -20.622 16.102 1.00 27.42 108 SER A N 1
ATOM 627 C CA . SER A 1 89 ? 17.194 -19.188 16.035 1.00 24.80 108 SER A CA 1
ATOM 628 C C . SER A 1 89 ? 17.455 -18.711 14.615 1.00 25.09 108 SER A C 1
ATOM 629 O O . SER A 1 89 ? 18.331 -19.237 13.918 1.00 25.47 108 SER A O 1
ATOM 632 N N . VAL A 1 90 ? 16.688 -17.717 14.174 1.00 24.43 109 VAL A N 1
ATOM 633 C CA . VAL A 1 90 ? 16.925 -17.188 12.830 1.00 25.69 109 VAL A CA 1
ATOM 634 C C . VAL A 1 90 ? 18.296 -16.521 12.759 1.00 24.00 109 VAL A C 1
ATOM 635 O O . VAL A 1 90 ? 19.070 -16.742 11.821 1.00 27.25 109 VAL A O 1
ATOM 639 N N . ILE A 1 91 ? 18.616 -15.697 13.746 1.00 21.94 110 ILE A N 1
ATOM 640 C CA . ILE A 1 91 ? 19.896 -15.005 13.819 1.00 25.10 110 ILE A CA 1
ATOM 641 C C . ILE A 1 91 ? 20.549 -15.377 15.141 1.00 23.93 110 ILE A C 1
ATOM 642 O 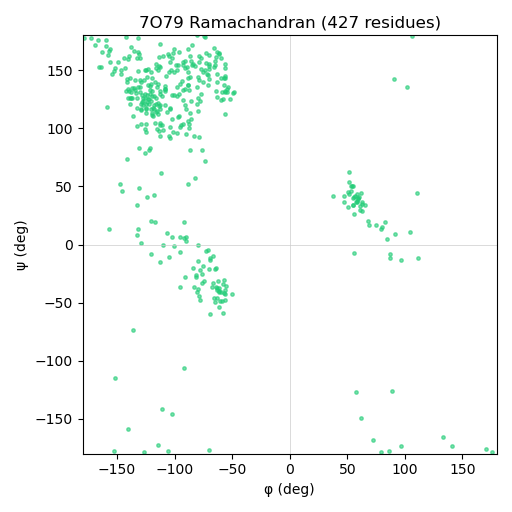O . ILE A 1 91 ? 19.879 -15.407 16.182 1.00 25.64 110 ILE A O 1
ATOM 647 N N . GLN A 1 92 ? 21.850 -15.651 15.119 1.00 22.90 111 GLN A N 1
ATOM 648 C CA . GLN A 1 92 ? 22.519 -16.079 16.340 1.00 23.29 111 GLN A CA 1
ATOM 649 C C . GLN A 1 92 ? 23.891 -15.430 16.482 1.00 26.65 111 GLN A C 1
ATOM 650 O O . GLN A 1 92 ? 24.717 -15.500 15.565 1.00 24.76 111 GLN A O 1
ATOM 656 N N . PHE A 1 93 ? 24.120 -14.785 17.636 1.00 25.26 112 PHE A N 1
ATOM 657 C CA . PHE A 1 93 ? 25.412 -14.176 17.974 1.00 25.14 112 PHE A CA 1
ATOM 658 C C . PHE A 1 93 ? 26.188 -15.196 18.798 1.00 23.65 112 PHE A C 1
ATOM 659 O O . PHE A 1 93 ? 25.951 -15.334 20.000 1.00 26.98 112 PHE A O 1
ATOM 667 N N . ASN A 1 94 ? 27.133 -15.898 18.165 1.00 22.40 113 ASN A N 1
ATOM 668 C CA . ASN A 1 94 ? 27.919 -16.925 18.844 1.00 24.99 113 ASN A CA 1
ATOM 669 C C . ASN A 1 94 ? 29.320 -16.464 19.223 1.00 26.96 113 ASN A C 1
ATOM 670 O O . ASN A 1 94 ? 30.114 -17.280 19.694 1.00 23.89 113 ASN A O 1
ATOM 675 N N . SER A 1 95 ? 29.639 -15.189 19.032 1.00 23.94 114 SER A N 1
ATOM 676 C CA . SER A 1 95 ? 31.001 -14.696 19.226 1.00 23.60 114 SER A CA 1
ATOM 677 C C . SER A 1 95 ? 30.900 -13.329 19.897 1.00 21.67 114 SER A C 1
ATOM 678 O O . SER A 1 95 ? 29.882 -13.002 20.510 1.00 19.91 114 SER A O 1
ATOM 681 N N . ASP A 1 96 ? 31.950 -12.511 19.780 1.00 23.02 115 ASP A N 1
ATOM 682 C CA . ASP A 1 96 ? 32.024 -11.239 20.489 1.00 23.67 115 ASP A CA 1
ATOM 683 C C . ASP A 1 96 ? 32.157 -10.068 19.529 1.00 24.31 115 ASP A C 1
ATOM 684 O O . ASP A 1 96 ? 32.727 -10.193 18.446 1.00 23.89 115 ASP A O 1
ATOM 689 N N . TYR A 1 97 ? 31.604 -8.926 19.946 1.00 22.58 116 TYR A N 1
ATOM 690 C CA . TYR A 1 97 ? 31.774 -7.662 19.232 1.00 23.37 116 TYR A CA 1
ATOM 691 C C . TYR A 1 97 ? 31.317 -7.761 17.779 1.00 23.23 116 TYR A C 1
ATOM 692 O O . TYR A 1 97 ? 31.974 -7.250 16.870 1.00 21.81 116 TYR A O 1
ATOM 701 N N . CYS A 1 98 ?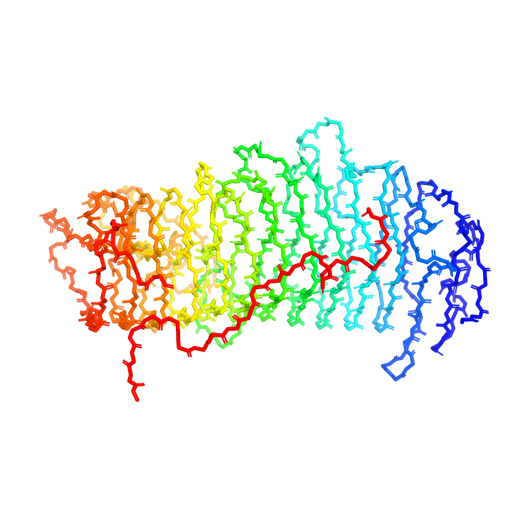 30.197 -8.435 17.549 1.00 19.33 117 CYS A N 1
ATOM 702 C CA . CYS A 1 98 ? 29.566 -8.407 16.235 1.00 21.79 117 CYS A CA 1
ATOM 703 C C . CYS A 1 98 ? 28.380 -7.448 16.246 1.00 23.74 117 CYS A C 1
ATOM 704 O O . CYS A 1 98 ? 27.903 -7.029 17.304 1.00 23.62 117 CYS A O 1
ATOM 707 N N . LYS A 1 99 ? 27.912 -7.094 15.045 1.00 20.18 118 LYS A N 1
ATOM 708 C CA . LYS A 1 99 ? 26.827 -6.139 14.906 1.00 24.44 118 LYS A CA 1
ATOM 709 C C . LYS A 1 99 ? 25.877 -6.558 13.801 1.00 22.70 118 LYS A C 1
ATOM 710 O O . LYS A 1 99 ? 26.310 -6.900 12.700 1.00 22.93 118 LYS A O 1
ATOM 716 N N . LEU A 1 100 ? 24.582 -6.496 14.091 1.00 23.34 119 LEU A N 1
ATOM 717 C CA . LEU A 1 100 ? 23.533 -6.629 13.090 1.00 21.22 119 LEU A CA 1
ATOM 718 C C . LEU A 1 100 ? 22.827 -5.288 12.971 1.00 23.61 119 LEU A C 1
ATOM 719 O O . LEU A 1 100 ? 22.419 -4.714 13.984 1.00 23.02 119 LEU A O 1
ATOM 724 N N . GLU A 1 101 ? 22.680 -4.783 11.751 1.00 21.43 120 GLU A N 1
ATOM 725 C CA . GLU A 1 101 ? 21.903 -3.564 11.618 1.00 25.60 120 GLU A CA 1
ATOM 726 C C . GLU A 1 101 ? 21.199 -3.527 10.277 1.00 25.50 120 GLU A C 1
ATOM 727 O O . GLU A 1 101 ? 21.567 -4.234 9.338 1.00 24.45 120 GLU A O 1
ATOM 733 N N . ASN A 1 102 ? 20.124 -2.730 10.244 1.00 24.84 121 ASN A N 1
ATOM 734 C CA . ASN A 1 102 ? 19.318 -2.483 9.052 1.00 28.90 121 ASN A CA 1
ATOM 735 C C . ASN A 1 102 ? 18.737 -3.775 8.481 1.00 26.15 121 ASN A C 1
ATOM 736 O O . ASN A 1 102 ? 18.602 -3.923 7.273 1.00 29.52 121 ASN A O 1
ATOM 741 N N . THR A 1 103 ? 18.350 -4.699 9.357 1.00 23.22 122 THR A N 1
ATOM 742 C CA . THR A 1 103 ? 17.822 -6.001 8.970 1.00 25.90 122 THR A CA 1
ATOM 743 C C . THR A 1 103 ? 16.403 -6.172 9.498 1.00 26.94 122 THR A C 1
ATOM 744 O O . THR A 1 103 ? 16.074 -5.685 10.578 1.00 27.55 122 THR A O 1
ATOM 748 N N . ALA A 1 104 ? 15.545 -6.820 8.715 1.00 24.87 123 ALA A N 1
ATOM 749 C CA . ALA A 1 104 ? 14.181 -7.089 9.140 1.00 27.45 123 ALA A CA 1
ATOM 750 C C . ALA A 1 104 ? 13.886 -8.579 9.047 1.00 26.61 123 ALA A C 1
ATOM 751 O O . ALA A 1 104 ? 14.470 -9.295 8.232 1.00 29.64 123 ALA A O 1
ATOM 753 N N . ILE A 1 105 ? 12.998 -9.039 9.925 1.00 26.85 124 ILE A N 1
ATOM 754 C CA . ILE A 1 105 ? 12.449 -10.385 9.887 1.00 28.21 124 ILE A CA 1
ATOM 755 C C . ILE A 1 105 ? 10.942 -10.213 9.837 1.00 28.73 124 ILE A C 1
ATOM 756 O O . ILE A 1 105 ? 10.365 -9.563 10.717 1.00 25.61 124 ILE A O 1
ATOM 761 N N . VAL A 1 106 ? 10.303 -10.770 8.810 1.00 29.10 125 VAL A N 1
ATOM 762 C CA . VAL A 1 106 ? 8.894 -10.486 8.533 1.00 29.59 125 VAL A CA 1
ATOM 763 C C . VAL A 1 106 ? 8.143 -11.805 8.411 1.00 27.94 125 VAL A C 1
ATOM 764 O O . VAL A 1 106 ? 8.468 -12.625 7.547 1.00 30.58 125 VAL A O 1
ATOM 768 N N . ASP A 1 107 ? 7.142 -12.009 9.277 1.00 28.97 126 ASP A N 1
ATOM 769 C CA . ASP A 1 107 ? 6.298 -13.212 9.293 1.00 31.87 126 ASP A CA 1
ATOM 770 C C . ASP A 1 107 ? 7.043 -14.509 8.988 1.00 32.49 126 ASP A C 1
ATOM 771 O O . ASP A 1 107 ? 6.531 -15.379 8.277 1.00 31.84 126 ASP A O 1
ATOM 776 N N . PHE A 1 108 ? 8.241 -14.656 9.551 1.00 33.34 127 PHE A N 1
ATOM 777 C CA . PHE A 1 108 ? 9.136 -15.779 9.265 1.00 30.07 127 PHE A CA 1
ATOM 778 C C . PHE A 1 108 ? 8.757 -17.016 10.082 1.00 28.25 127 PHE A C 1
ATOM 779 O O . PHE A 1 108 ? 9.570 -17.598 10.807 1.00 28.62 127 PHE A O 1
ATOM 787 N N . ASN A 1 109 ? 7.500 -17.449 9.903 1.00 28.26 128 ASN A N 1
ATOM 788 C CA . ASN A 1 109 ? 6.818 -18.336 10.831 1.00 32.44 128 ASN A CA 1
ATOM 789 C C . ASN A 1 109 ? 6.651 -19.760 10.300 1.00 30.64 128 ASN A C 1
ATOM 790 O O . ASN A 1 109 ? 6.437 -19.973 9.104 1.00 31.83 128 ASN A O 1
ATOM 795 N N . PRO A 1 110 ? 6.730 -20.749 11.178 1.00 32.76 129 PRO A N 1
ATOM 796 C CA . PRO A 1 110 ? 6.456 -22.135 10.793 1.00 31.91 129 PRO A CA 1
ATOM 797 C C . PRO A 1 110 ? 4.948 -22.361 10.775 1.00 32.05 129 PRO A C 1
ATOM 798 O O . PRO A 1 110 ? 4.163 -21.457 11.066 1.00 32.18 129 PRO A O 1
ATOM 802 N N . SER A 1 111 ? 4.542 -23.592 10.438 1.00 34.79 130 SER A N 1
ATOM 803 C CA . SER A 1 111 ? 3.105 -23.842 10.360 1.00 37.08 130 SER A CA 1
ATOM 804 C C . SER A 1 111 ? 2.501 -24.157 11.728 1.00 33.80 130 SER A C 1
ATOM 805 O O . SER A 1 111 ? 1.367 -23.756 12.001 1.00 37.93 130 SER A O 1
ATOM 808 N N . GLN A 1 112 ? 3.207 -24.868 12.608 1.00 38.23 131 GLN A N 1
ATOM 809 C CA . GLN A 1 112 ? 2.669 -25.116 13.942 1.00 37.62 131 GLN A CA 1
ATOM 810 C C . GLN A 1 112 ? 3.289 -24.089 14.890 1.00 36.84 131 GLN A C 1
ATOM 811 O O . GLN A 1 112 ? 4.507 -23.895 14.872 1.00 36.10 131 GLN A O 1
ATOM 817 N N . LYS A 1 113 ? 2.471 -23.489 15.757 1.00 34.70 132 LYS A N 1
ATOM 818 C CA . LYS A 1 113 ? 2.999 -22.654 16.835 1.00 34.44 132 LYS A CA 1
ATOM 819 C C . LYS A 1 113 ? 4.013 -23.406 17.695 1.00 35.83 132 LYS A C 1
ATOM 820 O O . LYS A 1 113 ? 4.997 -22.826 18.168 1.00 32.09 132 LYS A O 1
ATOM 826 N N . SER A 1 114 ? 3.795 -24.701 17.905 1.00 34.10 133 SER A N 1
ATOM 827 C CA . SER A 1 114 ? 4.674 -25.511 18.738 1.00 32.40 133 SER A CA 1
ATOM 828 C C . SER A 1 114 ? 6.056 -25.741 18.130 1.00 30.69 133 SER A C 1
ATOM 829 O O . SER A 1 114 ? 6.939 -26.244 18.825 1.00 32.53 133 SER A O 1
ATOM 832 N N . THR A 1 115 ? 6.266 -25.408 16.862 1.00 35.76 134 THR A N 1
ATOM 833 C CA . THR A 1 115 ? 7.605 -25.459 16.280 1.00 34.69 134 THR A CA 1
ATOM 834 C C . THR A 1 115 ? 8.334 -24.200 16.746 1.00 29.93 134 THR A C 1
ATOM 835 O O . THR A 1 115 ? 8.234 -23.130 16.136 1.00 29.51 134 THR A O 1
ATOM 839 N N . GLY A 1 116 ? 9.056 -24.322 17.858 1.00 30.24 135 GLY A N 1
ATOM 840 C CA . GLY A 1 116 ? 9.682 -23.170 18.494 1.00 28.33 135 GLY A CA 1
ATOM 841 C C . GLY A 1 116 ? 11.075 -22.845 17.975 1.00 27.15 135 GLY A C 1
ATOM 842 O O . GLY A 1 116 ? 11.867 -23.737 17.670 1.00 29.34 135 GLY A O 1
ATOM 843 N N . TYR A 1 117 ? 11.365 -21.542 17.897 1.00 27.34 136 TYR A N 1
ATOM 844 C CA . TYR A 1 117 ? 12.721 -21.029 17.710 1.00 24.77 136 TYR A CA 1
ATOM 845 C C . TYR A 1 117 ? 12.759 -19.529 18.009 1.00 26.28 136 TYR A C 1
ATOM 846 O O . TYR A 1 117 ? 11.744 -18.826 17.880 1.00 23.88 136 TYR A O 1
ATOM 855 N N . TYR A 1 118 ? 13.930 -19.051 18.431 1.00 25.54 137 TYR A N 1
ATOM 856 C CA . TYR A 1 118 ? 14.090 -17.613 18.615 1.00 24.27 137 TYR A CA 1
ATOM 857 C C . TYR A 1 118 ? 14.158 -16.916 17.262 1.00 24.39 137 TYR A C 1
ATOM 858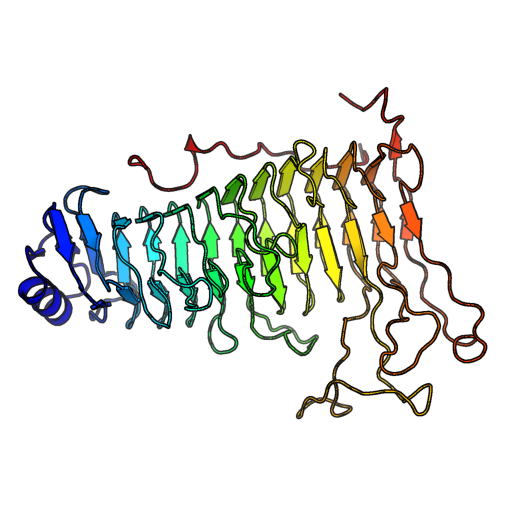 O O . TYR A 1 118 ? 14.411 -17.533 16.227 1.00 25.25 137 TYR A O 1
ATOM 867 N N . TRP A 1 119 ? 13.983 -15.598 17.279 1.00 23.26 138 TRP A N 1
ATOM 868 C CA . TRP A 1 119 ? 14.358 -14.854 16.087 1.00 23.19 138 TRP A CA 1
ATOM 869 C C . TRP A 1 119 ? 15.774 -14.301 16.205 1.00 25.05 138 TRP A C 1
ATOM 870 O O . TRP A 1 119 ? 16.536 -14.338 15.230 1.00 22.96 138 TRP A O 1
ATOM 881 N N . VAL A 1 120 ? 16.178 -13.866 17.400 1.00 21.41 139 VAL A N 1
ATOM 882 C CA . VAL A 1 120 ? 17.543 -13.413 17.640 1.00 20.26 139 VAL A CA 1
ATOM 883 C C . VAL A 1 120 ? 17.991 -13.992 18.973 1.00 22.36 139 VAL A C 1
ATOM 884 O O . VAL A 1 120 ? 17.317 -13.805 19.992 1.00 21.55 139 VAL A O 1
ATOM 888 N N . LEU A 1 121 ? 19.129 -14.680 18.980 1.00 19.12 140 LEU A N 1
ATOM 889 C CA . LEU A 1 121 ? 19.655 -15.275 20.198 1.00 22.81 140 LEU A CA 1
ATOM 890 C C . LEU A 1 121 ? 21.080 -14.806 20.428 1.00 24.11 140 LEU A C 1
ATOM 891 O O . LEU A 1 121 ? 21.933 -14.939 19.543 1.00 24.82 140 LEU A O 1
ATOM 896 N N . PHE A 1 122 ? 21.337 -14.251 21.611 1.00 22.61 141 PHE A N 1
ATOM 897 C CA . PHE A 1 122 ? 22.684 -13.830 21.982 1.00 22.52 141 PHE A CA 1
ATOM 898 C C . PHE A 1 122 ? 23.378 -14.915 22.793 1.00 23.72 141 PHE A C 1
ATOM 899 O O . PHE A 1 122 ? 22.834 -15.398 23.793 1.00 23.20 141 PHE A O 1
ATOM 907 N N . ARG A 1 123 ? 24.592 -15.257 22.379 1.00 22.42 142 ARG A N 1
ATOM 908 C CA . ARG A 1 123 ? 25.356 -16.317 23.012 1.00 24.64 142 ARG A CA 1
ATOM 909 C C . ARG A 1 123 ? 26.851 -15.984 22.934 1.00 24.22 142 ARG A C 1
ATOM 910 O O . ARG A 1 123 ? 27.676 -16.783 22.487 1.00 25.81 142 ARG A O 1
ATOM 918 N N . GLY A 1 124 ? 27.201 -14.781 23.374 1.00 25.09 143 GLY A N 1
ATOM 919 C CA . GLY A 1 124 ? 28.533 -14.215 23.252 1.00 22.18 143 GLY A CA 1
ATOM 920 C C . GLY A 1 124 ? 28.483 -12.796 23.781 1.00 23.97 143 GLY A C 1
ATOM 921 O O . GLY A 1 124 ? 27.436 -12.318 24.232 1.00 21.46 143 GLY A O 1
ATOM 922 N N . ASN A 1 125 ? 29.621 -12.106 23.717 1.00 20.54 144 ASN A N 1
ATOM 923 C CA . ASN A 1 125 ? 29.761 -10.867 24.475 1.00 21.95 144 ASN A CA 1
ATOM 924 C C . ASN A 1 125 ? 29.903 -9.611 23.623 1.00 23.11 144 ASN A C 1
ATOM 925 O O . ASN A 1 125 ? 30.426 -9.627 22.507 1.00 25.38 144 ASN A O 1
ATOM 930 N N . ASN A 1 126 ? 29.425 -8.506 24.182 1.00 22.41 145 ASN A N 1
ATOM 931 C CA . ASN A 1 126 ? 29.604 -7.185 23.582 1.00 24.70 145 ASN A CA 1
ATOM 932 C C . ASN A 1 126 ? 29.045 -7.090 22.161 1.00 20.99 145 ASN A C 1
ATOM 933 O O . ASN A 1 126 ? 29.589 -6.387 21.314 1.00 23.00 145 ASN A O 1
ATOM 938 N N . ASN A 1 127 ? 27.933 -7.760 21.902 1.00 20.80 146 ASN A N 1
ATOM 939 C CA . ASN A 1 127 ? 27.300 -7.676 20.595 1.00 22.47 146 ASN A CA 1
ATOM 940 C C . ASN A 1 127 ? 26.239 -6.569 20.549 1.00 22.57 146 ASN A C 1
ATOM 941 O O . ASN A 1 127 ? 25.682 -6.152 21.569 1.00 21.16 146 ASN A O 1
ATOM 946 N N . LEU A 1 128 ? 25.962 -6.098 19.334 1.00 23.23 147 LEU A N 1
ATOM 947 C CA . LEU A 1 128 ? 25.068 -4.970 19.106 1.00 23.02 147 LEU A CA 1
ATOM 948 C C . LEU A 1 128 ? 24.080 -5.279 17.991 1.00 22.71 147 LEU A C 1
ATOM 949 O O . LEU A 1 128 ? 24.475 -5.757 16.925 1.00 21.44 147 LEU A O 1
ATOM 954 N N . MET A 1 129 ? 22.796 -5.039 18.256 1.00 20.48 148 MET A N 1
ATOM 955 C CA . MET A 1 129 ? 21.738 -5.049 17.246 1.00 23.02 148 MET A CA 1
ATOM 956 C C . MET A 1 129 ? 21.040 -3.704 17.265 1.00 20.95 148 MET A C 1
ATOM 957 O O . MET A 1 129 ? 20.534 -3.299 18.312 1.00 20.46 148 MET A O 1
ATOM 962 N N . GLN A 1 130 ? 20.960 -3.036 16.110 1.00 22.27 149 GLN A N 1
ATOM 963 C CA . GLN A 1 130 ? 20.315 -1.735 16.080 1.00 22.79 149 GLN A CA 1
ATOM 964 C C . GLN A 1 130 ? 19.721 -1.476 14.701 1.00 24.79 149 GLN A C 1
ATOM 965 O O . GLN A 1 130 ? 20.201 -2.002 13.697 1.00 25.11 149 GLN A O 1
ATOM 971 N N . TYR A 1 131 ? 18.658 -0.673 14.672 1.00 23.11 150 TYR A N 1
ATOM 972 C CA . TYR A 1 131 ? 17.907 -0.372 13.444 1.00 23.63 150 TYR A CA 1
ATOM 973 C C . TYR A 1 131 ? 17.472 -1.637 12.715 1.00 26.11 150 TYR A C 1
ATOM 974 O O . TYR A 1 131 ? 17.596 -1.762 11.496 1.00 27.35 150 TYR A O 1
ATOM 983 N N . CYS A 1 132 ? 16.930 -2.579 13.475 1.00 23.70 151 CYS A N 1
ATOM 984 C CA . CYS A 1 132 ? 16.328 -3.763 12.899 1.00 23.51 151 CYS A CA 1
ATOM 985 C C . CYS A 1 132 ? 14.838 -3.780 13.212 1.00 24.93 151 CYS A C 1
ATOM 986 O O . CYS A 1 132 ? 14.383 -3.174 14.186 1.00 24.46 151 CYS A O 1
ATOM 989 N N . SER A 1 133 ? 14.074 -4.475 12.368 1.00 26.96 152 SER A N 1
ATOM 990 C CA . SER A 1 133 ? 12.619 -4.536 12.481 1.00 24.31 152 SER A CA 1
ATOM 991 C C . SER A 1 133 ? 12.155 -5.984 12.519 1.00 25.67 152 SER A C 1
ATOM 992 O O . SER A 1 133 ? 12.676 -6.835 11.796 1.00 23.47 152 SER A O 1
ATOM 995 N N . PHE A 1 134 ? 11.142 -6.241 13.343 1.00 24.90 153 PHE A N 1
ATOM 996 C CA . PHE A 1 134 ? 10.648 -7.588 13.592 1.00 24.54 153 PHE A CA 1
ATOM 997 C C . PHE A 1 134 ? 9.129 -7.559 13.626 1.00 26.45 153 PHE A C 1
ATOM 998 O O . PHE A 1 134 ? 8.534 -6.847 14.441 1.00 22.59 153 PHE A O 1
ATOM 1006 N N . LYS A 1 135 ? 8.501 -8.332 12.746 1.00 22.38 154 LYS A N 1
ATOM 1007 C CA . LYS A 1 135 ? 7.054 -8.275 12.597 1.00 27.05 154 LYS A CA 1
ATOM 1008 C C . LYS A 1 135 ? 6.458 -9.669 12.452 1.00 25.90 154 LYS A C 1
ATOM 1009 O O . LYS A 1 135 ? 6.875 -10.439 11.581 1.00 26.80 154 LYS A O 1
ATOM 1015 N N . GLY A 1 136 ? 5.481 -9.991 13.297 1.00 24.70 155 GLY A N 1
ATOM 1016 C CA . GLY A 1 136 ? 4.612 -11.122 13.047 1.00 26.37 155 GLY A CA 1
ATOM 1017 C C . GLY A 1 136 ? 5.019 -12.465 13.628 1.00 28.66 155 GLY A C 1
ATOM 1018 O O . GLY A 1 136 ? 4.377 -13.471 13.300 1.00 29.25 155 GLY A O 1
ATOM 1019 N N . LYS A 1 137 ? 6.043 -12.532 14.482 1.00 25.44 156 LYS A N 1
ATOM 1020 C CA . LYS A 1 137 ? 6.427 -13.828 15.034 1.00 24.97 156 LYS A CA 1
ATOM 1021 C C . LYS A 1 137 ? 5.252 -14.455 15.782 1.00 31.45 156 LYS A C 1
ATOM 1022 O O . LYS A 1 137 ? 4.592 -13.798 16.597 1.00 26.02 156 LYS A O 1
ATOM 1028 N N . ASN A 1 138 ? 4.972 -15.731 15.495 1.00 28.47 157 ASN A N 1
ATOM 1029 C CA . ASN A 1 138 ? 3.756 -16.331 16.021 1.00 27.60 157 ASN A CA 1
ATOM 1030 C C . ASN A 1 138 ? 3.973 -17.701 16.655 1.00 28.69 157 ASN A C 1
ATOM 1031 O O . ASN A 1 138 ? 2.991 -18.352 17.029 1.00 31.68 157 ASN A O 1
ATOM 1036 N N . ASN A 1 139 ? 5.217 -18.138 16.830 1.00 27.09 158 ASN A N 1
ATOM 1037 C CA . ASN A 1 139 ? 5.527 -19.447 17.394 1.00 25.63 158 ASN A CA 1
ATOM 1038 C C . ASN A 1 139 ? 6.186 -19.308 18.762 1.00 27.94 158 ASN A C 1
ATOM 1039 O O . ASN A 1 139 ? 6.540 -18.212 19.211 1.00 28.90 158 ASN A O 1
ATOM 1044 N N . MET A 1 140 ? 6.366 -20.458 19.409 1.00 25.78 159 MET A N 1
ATOM 1045 C CA . MET A 1 140 ? 7.015 -20.546 20.706 1.00 27.26 159 MET A CA 1
ATOM 1046 C C . MET A 1 140 ? 8.448 -20.010 20.632 1.00 24.67 159 MET A C 1
ATOM 1047 O O . MET A 1 140 ? 9.041 -19.915 19.557 1.00 25.32 159 MET A O 1
ATOM 1052 N N . GLN A 1 141 ? 9.001 -19.654 21.818 1.00 25.45 160 GLN A N 1
ATOM 1053 C CA . GLN A 1 141 ? 10.341 -19.102 22.073 1.00 26.03 160 GLN A CA 1
ATOM 1054 C C . GLN A 1 141 ? 10.327 -17.580 22.023 1.00 24.52 160 GLN A C 1
ATOM 1055 O O . GLN A 1 141 ? 9.617 -16.979 21.209 1.00 23.07 160 GLN A O 1
ATOM 1061 N N . PRO A 1 142 ? 11.087 -16.933 22.896 1.00 23.84 161 PRO A N 1
ATOM 1062 C CA . PRO A 1 142 ? 11.178 -15.469 22.854 1.00 22.57 161 PRO A CA 1
ATOM 1063 C C . PRO A 1 142 ? 11.625 -14.980 21.481 1.00 24.20 161 PRO A C 1
ATOM 1064 O O . PRO A 1 142 ? 12.312 -15.684 20.734 1.00 26.41 161 PRO A O 1
ATOM 1068 N N . LEU A 1 143 ? 11.200 -13.765 21.138 1.00 21.27 162 LEU A N 1
ATOM 1069 C CA . LEU A 1 143 ? 11.693 -13.146 19.914 1.00 23.13 162 LEU A CA 1
ATOM 1070 C C . LEU A 1 143 ? 13.197 -12.885 20.020 1.00 23.21 162 LEU A C 1
ATOM 1071 O O . LEU A 1 143 ? 13.980 -13.260 19.132 1.00 22.27 162 LEU A O 1
ATOM 1076 N N . VAL A 1 144 ? 13.622 -12.275 21.122 1.00 23.90 163 VAL A N 1
ATOM 1077 C CA . VAL A 1 144 ? 15.031 -12.025 21.405 1.00 22.87 163 VAL A CA 1
ATOM 1078 C C . VAL A 1 144 ? 15.367 -12.741 22.697 1.00 20.10 163 VAL A C 1
ATOM 1079 O O . VAL A 1 144 ? 14.678 -12.552 23.706 1.00 21.22 163 VAL A O 1
ATOM 1083 N N . GLY A 1 145 ? 16.425 -13.547 22.678 1.00 20.43 164 GLY A N 1
ATOM 1084 C CA . GLY A 1 145 ? 16.916 -14.191 23.877 1.00 22.99 164 GLY A CA 1
ATOM 1085 C C . GLY A 1 145 ? 18.372 -13.895 24.182 1.00 24.21 164 GLY A C 1
ATOM 1086 O O . GLY A 1 145 ? 19.184 -13.682 23.282 1.00 24.11 164 GLY A O 1
ATOM 1087 N N . ASN A 1 146 ? 18.705 -13.917 25.469 1.00 23.13 165 ASN A N 1
ATOM 1088 C CA . ASN A 1 146 ? 20.089 -13.890 25.914 1.00 22.39 165 ASN A CA 1
ATOM 1089 C C . ASN A 1 146 ? 20.364 -15.157 26.700 1.00 23.87 165 ASN A C 1
ATOM 1090 O O . ASN A 1 146 ? 19.607 -15.515 27.606 1.00 21.20 165 ASN A O 1
ATOM 1095 N N . ASP A 1 147 ? 21.466 -15.808 26.363 1.00 23.63 166 ASP A N 1
ATOM 1096 C CA . ASP A 1 147 ? 21.803 -17.133 26.838 1.00 24.96 166 ASP A CA 1
ATOM 1097 C C . ASP A 1 147 ? 22.359 -17.043 28.269 1.00 27.20 166 ASP A C 1
ATOM 1098 O O . ASP A 1 147 ? 22.767 -15.978 28.746 1.00 23.89 166 ASP A O 1
ATOM 1103 N N . GLN A 1 148 ? 22.362 -18.179 28.964 1.00 25.12 167 GLN A N 1
ATOM 1104 C CA . GLN A 1 148 ? 22.683 -18.187 30.388 1.00 25.30 167 GLN A CA 1
ATOM 1105 C C . GLN A 1 148 ? 24.164 -17.988 30.683 1.00 28.46 167 GLN A C 1
ATOM 1106 O O . GLN A 1 148 ? 24.505 -17.430 31.733 1.00 26.14 167 GLN A O 1
ATOM 1112 N N . ASP A 1 149 ? 25.061 -18.446 29.813 1.00 26.34 168 ASP A N 1
ATOM 1113 C CA . ASP A 1 149 ? 26.486 -18.407 30.103 1.00 26.94 168 ASP A CA 1
ATOM 1114 C C . ASP A 1 149 ? 27.235 -17.658 29.013 1.00 24.87 168 ASP A C 1
ATOM 1115 O O . ASP A 1 149 ? 26.850 -17.699 27.841 1.00 25.47 168 ASP A O 1
ATOM 1120 N N . ASN A 1 150 ? 28.271 -16.931 29.433 1.00 26.30 169 ASN A N 1
ATOM 1121 C CA . ASN A 1 150 ? 29.230 -16.286 28.531 1.00 29.55 169 ASN A CA 1
ATOM 1122 C C . ASN A 1 150 ? 28.554 -15.364 27.501 1.00 27.73 169 ASN A C 1
ATOM 1123 O O . ASN A 1 150 ? 28.970 -15.277 26.342 1.00 27.61 169 ASN A O 1
ATOM 1128 N N . SER A 1 151 ? 27.518 -14.606 27.937 1.00 25.67 170 SER A N 1
ATOM 1129 C CA . SER A 1 151 ? 26.797 -13.723 27.013 1.00 25.12 170 SER A CA 1
ATOM 1130 C C . SER A 1 151 ? 26.450 -12.404 27.741 1.00 25.31 170 SER A C 1
ATOM 1131 O O . SER A 1 151 ? 25.313 -12.099 28.118 1.00 21.94 170 SER A O 1
ATOM 1134 N N . ARG A 1 152 ? 27.467 -11.570 27.945 1.00 19.76 171 ARG A N 1
ATOM 1135 C CA . ARG A 1 152 ? 27.353 -10.338 28.707 1.00 18.95 171 ARG A CA 1
ATOM 1136 C C . ARG A 1 152 ? 27.558 -9.134 27.798 1.00 22.52 171 ARG A C 1
ATOM 1137 O O . ARG A 1 152 ? 28.251 -9.224 26.775 1.00 21.62 171 ARG A O 1
ATOM 1145 N N . TYR A 1 153 ? 26.968 -7.998 28.206 1.00 20.63 172 TYR A N 1
ATOM 1146 C CA . TYR A 1 153 ? 27.175 -6.686 27.564 1.00 21.25 172 TYR A CA 1
ATOM 1147 C C . TYR A 1 153 ? 26.644 -6.630 26.132 1.00 21.49 172 TYR A C 1
ATOM 1148 O O . TYR A 1 153 ? 27.204 -5.956 25.270 1.00 22.51 172 TYR A O 1
ATOM 1157 N N . ASN A 1 154 ? 25.563 -7.337 25.861 1.00 23.42 173 ASN A N 1
ATOM 1158 C CA . ASN A 1 154 ? 24.884 -7.219 24.583 1.00 20.32 173 ASN A CA 1
ATOM 1159 C C . ASN A 1 154 ? 23.857 -6.093 24.648 1.00 21.32 173 ASN A C 1
ATOM 1160 O O . ASN A 1 154 ? 23.301 -5.794 25.709 1.00 20.59 173 ASN A O 1
ATOM 1165 N N . THR A 1 155 ? 23.641 -5.442 23.509 1.00 22.07 174 THR A N 1
ATOM 1166 C CA . THR A 1 155 ? 22.831 -4.231 23.441 1.00 23.72 174 THR A CA 1
ATOM 1167 C C . THR A 1 155 ? 21.891 -4.353 22.253 1.00 23.69 174 THR A C 1
ATOM 1168 O O . THR A 1 155 ? 22.319 -4.744 21.163 1.00 22.45 174 THR A O 1
ATOM 1172 N N . VAL A 1 156 ? 20.613 -4.042 22.470 1.00 21.32 175 VAL A N 1
ATOM 1173 C CA . VAL A 1 156 ? 19.612 -3.981 21.415 1.00 18.69 175 VAL A CA 1
ATOM 1174 C C . VAL A 1 156 ? 18.989 -2.588 21.492 1.00 22.87 175 VAL A C 1
ATOM 1175 O O . VAL A 1 156 ? 18.389 -2.237 22.515 1.00 20.12 175 VAL A O 1
ATOM 1179 N N . GLN A 1 157 ? 19.153 -1.782 20.438 1.00 21.00 176 GLN A N 1
ATOM 1180 C CA . GLN A 1 157 ? 18.679 -0.406 20.491 1.00 23.73 176 GLN A CA 1
ATOM 1181 C C . GLN A 1 157 ? 18.117 0.028 19.147 1.00 24.70 176 GLN A C 1
ATOM 1182 O O . GLN A 1 157 ? 18.523 -0.474 18.099 1.00 22.14 176 GLN A O 1
ATOM 1188 N N . TYR A 1 158 ? 17.170 0.975 19.194 1.00 22.95 177 TYR A N 1
ATOM 1189 C CA . TYR A 1 158 ? 16.562 1.542 17.989 1.00 24.24 177 TYR A CA 1
ATOM 1190 C C . TYR A 1 158 ? 15.985 0.471 17.084 1.00 23.17 177 TYR A C 1
ATOM 1191 O O . TYR A 1 158 ? 15.990 0.605 15.855 1.00 21.84 177 TYR A O 1
ATOM 1200 N N . CYS A 1 159 ? 15.459 -0.591 17.680 1.00 22.30 178 CYS A N 1
ATOM 1201 C CA . CYS A 1 159 ? 14.755 -1.591 16.905 1.00 19.93 178 CYS A CA 1
ATOM 1202 C C . CYS A 1 159 ? 13.246 -1.394 17.019 1.00 22.62 178 CYS A C 1
ATOM 1203 O O . CYS A 1 159 ? 12.737 -0.634 17.847 1.00 22.65 178 CYS A O 1
ATOM 1206 N N . TYR A 1 160 ? 12.531 -2.105 16.155 1.00 24.77 179 TYR A N 1
ATOM 1207 C CA . TYR A 1 160 ? 11.090 -1.968 16.018 1.00 26.26 179 TYR A CA 1
ATOM 1208 C C . TYR A 1 160 ? 10.469 -3.358 16.097 1.00 23.33 179 TYR A C 1
ATOM 1209 O O . TYR A 1 160 ? 10.789 -4.230 15.277 1.00 23.83 179 TYR A O 1
ATOM 1218 N N . PHE A 1 161 ? 9.581 -3.566 17.078 1.00 24.07 180 PHE A N 1
ATOM 1219 C CA . PHE A 1 161 ? 8.900 -4.848 17.272 1.00 22.76 180 PHE A CA 1
ATOM 1220 C C . PHE A 1 161 ? 7.400 -4.618 17.129 1.00 27.55 180 PHE A C 1
ATOM 1221 O O . PHE A 1 161 ? 6.783 -3.964 17.976 1.00 26.76 180 PHE A O 1
ATOM 1229 N N . LYS A 1 162 ? 6.814 -5.178 16.074 1.00 25.68 181 LYS A N 1
ATOM 1230 C CA . LYS A 1 162 ? 5.484 -4.799 15.629 1.00 27.67 181 LYS A CA 1
ATOM 1231 C C . LYS A 1 162 ? 4.618 -6.027 15.381 1.00 27.37 181 LYS A C 1
ATOM 1232 O O . LYS A 1 162 ? 5.063 -6.980 14.736 1.00 27.16 181 LYS A O 1
ATOM 1238 N N . ASP A 1 163 ? 3.368 -5.968 15.849 1.00 24.94 182 ASP A N 1
ATOM 1239 C CA . ASP A 1 163 ? 2.338 -6.967 15.538 1.00 28.87 182 ASP A CA 1
ATOM 1240 C C . ASP A 1 163 ? 2.839 -8.382 15.812 1.00 26.18 182 ASP A C 1
ATOM 1241 O O . ASP A 1 163 ? 2.958 -9.223 14.915 1.00 29.40 182 ASP A O 1
ATOM 1246 N N . ILE A 1 164 ? 3.151 -8.629 17.076 1.00 23.94 183 ILE A N 1
ATOM 1247 C CA . ILE A 1 164 ? 3.514 -9.978 17.491 1.00 26.23 183 ILE A CA 1
ATOM 1248 C C . ILE A 1 164 ? 2.200 -10.573 17.988 1.00 25.91 183 ILE A C 1
ATOM 1249 O O . ILE A 1 164 ? 1.726 -10.195 19.073 1.00 24.00 183 ILE A O 1
ATOM 1254 N N . PRO A 1 165 ? 1.541 -11.436 17.209 1.00 26.23 184 PRO A N 1
ATOM 1255 C CA . PRO A 1 165 ? 0.168 -11.832 17.556 1.00 29.58 184 PRO A CA 1
ATOM 1256 C C . PRO A 1 165 ? 0.067 -12.494 18.926 1.00 25.92 184 PRO A C 1
ATOM 1257 O O . PRO A 1 165 ? 0.950 -13.234 19.366 1.00 24.25 184 PRO A O 1
ATOM 1261 N N . TYR A 1 166 ? -1.031 -12.189 19.609 1.00 27.98 185 TYR A N 1
ATOM 1262 C CA . TYR A 1 166 ? -1.249 -12.642 20.970 1.00 26.10 185 TYR A CA 1
ATOM 1263 C C . TYR A 1 166 ? -1.718 -14.087 21.004 1.00 27.91 185 TYR A C 1
ATOM 1264 O O . TYR A 1 166 ? -2.695 -14.440 20.338 1.00 31.33 185 TYR A O 1
ATOM 1273 N N . THR A 1 167 ? -1.016 -14.929 21.773 1.00 24.89 186 THR A N 1
ATOM 1274 C CA . THR A 1 167 ? -1.563 -16.223 22.229 1.00 24.55 186 THR A CA 1
ATOM 1275 C C . THR A 1 167 ? -1.025 -16.375 23.650 1.00 28.11 186 THR A C 1
ATOM 1276 O O . THR A 1 167 ? 0.183 -16.159 23.883 1.00 27.64 186 THR A O 1
ATOM 1280 N N . PRO A 1 168 ? -1.872 -16.727 24.620 1.00 26.68 187 PRO A N 1
ATOM 1281 C CA . PRO A 1 168 ? -1.378 -16.812 26.006 1.00 23.20 187 PRO A CA 1
ATOM 1282 C C . PRO A 1 168 ? -0.550 -18.077 26.222 1.00 29.08 187 PRO A C 1
ATOM 1283 O O . PRO A 1 168 ? -1.012 -19.098 26.734 1.00 24.98 187 PRO A O 1
ATOM 1287 N N . ASP A 1 169 ? 0.720 -18.012 25.807 1.00 25.02 188 ASP A N 1
ATOM 1288 C CA . ASP A 1 169 ? 1.646 -19.145 25.899 1.00 29.62 188 ASP A CA 1
ATOM 1289 C C . ASP A 1 169 ? 2.957 -18.651 26.492 1.00 28.63 188 ASP A C 1
ATOM 1290 O O . ASP A 1 169 ? 3.762 -18.056 25.770 1.00 25.10 188 ASP A O 1
ATOM 1295 N N . ASN A 1 170 ? 3.175 -18.916 27.781 1.00 28.50 189 ASN A N 1
ATOM 1296 C CA . ASN A 1 170 ? 4.452 -18.601 28.411 1.00 30.73 189 ASN A CA 1
ATOM 1297 C C . ASN A 1 170 ? 5.623 -19.109 27.575 1.00 30.85 189 ASN A C 1
ATOM 1298 O O . ASN A 1 170 ? 5.659 -20.272 27.163 1.00 26.75 189 ASN A O 1
ATOM 1303 N N . GLY A 1 171 ? 6.597 -18.236 27.348 1.00 28.00 190 GLY A N 1
ATOM 1304 C CA . GLY A 1 171 ? 7.659 -18.532 26.419 1.00 23.82 190 GLY A CA 1
ATOM 1305 C C . GLY A 1 171 ? 7.539 -17.820 25.099 1.00 24.70 190 GLY A C 1
ATOM 1306 O O . GLY A 1 171 ? 8.283 -18.147 24.177 1.00 26.56 190 GLY A O 1
ATOM 1307 N N . ARG A 1 172 ? 6.634 -16.854 24.978 1.00 23.01 191 ARG A N 1
ATOM 1308 C CA . ARG A 1 172 ? 6.552 -15.977 23.811 1.00 24.04 191 ARG A CA 1
ATOM 1309 C C . ARG A 1 172 ? 6.796 -14.522 24.210 1.00 23.21 191 ARG A C 1
ATOM 1310 O O . ARG A 1 172 ? 6.087 -13.608 23.780 1.00 26.62 191 ARG A O 1
ATOM 1318 N N . GLU A 1 173 ? 7.785 -14.303 25.079 1.00 22.77 192 GLU A N 1
ATOM 1319 C CA . GLU A 1 173 ? 8.236 -12.962 25.418 1.00 22.06 192 GLU A CA 1
ATOM 1320 C C . GLU A 1 173 ? 8.825 -12.284 24.189 1.00 23.29 192 GLU A C 1
ATOM 1321 O O . GLU A 1 173 ? 9.197 -12.934 23.205 1.00 22.92 192 GLU A O 1
ATOM 1327 N N . ILE A 1 174 ? 8.921 -10.956 24.243 1.00 21.95 193 ILE A N 1
ATOM 1328 C CA . ILE A 1 174 ? 9.699 -10.291 23.197 1.00 20.04 193 ILE A CA 1
ATOM 1329 C C . ILE A 1 174 ? 11.190 -10.376 23.515 1.00 22.35 193 ILE A C 1
ATOM 1330 O O . ILE A 1 174 ? 12.013 -10.631 22.623 1.00 22.32 193 ILE A O 1
ATOM 1335 N N . PHE A 1 175 ? 11.553 -10.198 24.790 1.00 18.38 194 PHE A N 1
ATOM 1336 C CA . PHE A 1 175 ? 12.918 -10.327 25.293 1.00 19.07 194 PHE A CA 1
ATOM 1337 C C . PHE A 1 175 ? 12.904 -11.243 26.511 1.00 19.64 194 PHE A C 1
ATOM 1338 O O . PHE A 1 175 ? 12.098 -11.035 27.422 1.00 21.04 194 PHE A O 1
ATOM 1346 N N . ARG A 1 176 ? 13.798 -12.233 26.548 1.00 22.86 195 ARG A N 1
ATOM 1347 C CA . ARG A 1 176 ? 14.040 -13.020 27.755 1.00 21.52 195 ARG A CA 1
ATOM 1348 C C . ARG A 1 176 ? 15.545 -13.040 28.023 1.00 21.65 195 ARG A C 1
ATOM 1349 O O . ARG A 1 176 ? 16.311 -13.565 27.212 1.00 24.51 195 ARG A O 1
ATOM 1357 N N . ILE A 1 177 ? 15.968 -12.455 29.150 1.00 20.23 196 ILE A N 1
ATOM 1358 C CA . ILE A 1 177 ? 17.385 -12.219 29.443 1.00 21.03 196 ILE A CA 1
ATOM 1359 C C . ILE A 1 177 ? 17.833 -13.145 30.567 1.00 22.30 196 ILE A C 1
ATOM 1360 O O . ILE A 1 177 ? 17.679 -12.835 31.755 1.00 21.24 196 ILE A O 1
ATOM 1365 N N . TRP A 1 178 ? 18.470 -14.250 30.193 1.00 20.28 197 TRP A N 1
ATOM 1366 C CA . TRP A 1 178 ? 19.142 -15.098 31.161 1.00 20.97 197 TRP A CA 1
ATOM 1367 C C . TRP A 1 178 ? 20.546 -14.566 31.423 1.00 21.99 197 TRP A C 1
ATOM 1368 O O . TRP A 1 178 ? 21.041 -13.671 30.725 1.00 20.53 197 TRP A O 1
ATOM 1379 N N . GLY A 1 179 ? 21.199 -15.157 32.422 1.00 20.83 198 GLY A N 1
ATOM 1380 C CA . GLY A 1 179 ? 22.543 -14.816 32.810 1.00 21.59 198 GLY A CA 1
ATOM 1381 C C . GLY A 1 179 ? 22.682 -14.851 34.309 1.00 20.34 198 GLY A C 1
ATOM 1382 O O . GLY A 1 179 ? 21.781 -15.284 35.023 1.00 23.45 198 GLY A O 1
ATOM 1383 N N . TYR A 1 180 ? 23.849 -14.426 34.790 1.00 23.11 199 TYR A N 1
ATOM 1384 C CA . TYR A 1 180 ? 24.095 -14.408 36.227 1.00 20.72 199 TYR A CA 1
ATOM 1385 C C . TYR A 1 180 ? 23.030 -13.581 36.926 1.00 23.75 199 TYR A C 1
ATOM 1386 O O . TYR A 1 180 ? 22.772 -12.438 36.545 1.00 20.46 199 TYR A O 1
ATOM 1395 N N . GLY A 1 181 ? 22.459 -14.146 37.984 1.00 25.72 200 GLY A N 1
ATOM 1396 C CA . GLY A 1 181 ? 21.302 -13.602 38.662 1.00 21.18 200 GLY A CA 1
ATOM 1397 C C . GLY A 1 181 ? 20.077 -14.453 38.476 1.00 24.31 200 GLY A C 1
ATOM 1398 O O . GLY A 1 181 ? 19.077 -14.244 39.168 1.00 22.83 200 GLY A O 1
ATOM 1399 N N . ARG A 1 182 ? 20.139 -15.417 37.563 1.00 24.68 201 ARG A N 1
ATOM 1400 C CA . ARG A 1 182 ? 19.003 -16.299 37.319 1.00 26.84 201 ARG A CA 1
ATOM 1401 C C . ARG A 1 182 ? 18.583 -17.002 38.607 1.00 26.95 201 ARG A C 1
ATOM 1402 O O . ARG A 1 182 ? 17.394 -17.127 38.900 1.00 32.97 201 ARG A O 1
ATOM 1410 N N . SER A 1 183 ? 19.570 -17.458 39.372 1.00 26.13 202 SER A N 1
ATOM 1411 C CA . SER A 1 183 ? 19.319 -18.145 40.635 1.00 29.80 202 SER A CA 1
ATOM 1412 C C . SER A 1 183 ? 19.313 -17.186 41.812 1.00 29.24 202 SER A C 1
ATOM 1413 O O . SER A 1 183 ? 19.523 -17.602 42.958 1.00 31.11 202 SER A O 1
ATOM 1416 N N . GLU A 1 184 ? 19.131 -15.896 41.525 1.00 30.90 203 GLU A N 1
ATOM 1417 C CA . GLU A 1 184 ? 18.753 -14.853 42.462 1.00 29.52 203 GLU A CA 1
ATOM 1418 C C . GLU A 1 184 ? 20.046 -14.424 43.145 1.00 31.30 203 GLU A C 1
ATOM 1419 O O . GLU A 1 184 ? 20.027 -13.841 44.234 1.00 31.77 203 GLU A O 1
ATOM 1425 N N . GLU A 1 185 ? 21.174 -14.740 42.513 1.00 27.61 204 GLU A N 1
ATOM 1426 C CA . GLU A 1 185 ? 22.474 -14.339 43.035 1.00 27.59 204 GLU A CA 1
ATOM 1427 C C . GLU A 1 185 ? 22.541 -12.825 43.232 1.00 27.00 204 GLU A C 1
ATOM 1428 O O . GLU A 1 185 ? 21.975 -12.045 42.461 1.00 27.97 204 GLU A O 1
ATOM 1434 N N . THR A 1 186 ? 23.256 -12.406 44.275 1.00 27.43 205 THR A N 1
ATOM 1435 C CA . THR A 1 186 ? 23.382 -10.992 44.601 1.00 32.09 205 THR A CA 1
ATOM 1436 C C . THR A 1 186 ? 24.822 -10.499 44.514 1.00 34.28 205 THR A C 1
ATOM 1437 O O . THR A 1 186 ? 25.141 -9.455 45.078 1.00 34.67 205 THR A O 1
ATOM 1441 N N . GLY A 1 187 ? 25.701 -11.222 43.813 1.00 34.94 206 GLY A N 1
ATOM 1442 C CA . GLY A 1 187 ? 27.048 -10.744 43.575 1.00 34.91 206 GLY A CA 1
ATOM 1443 C C . GLY A 1 187 ? 27.070 -9.629 42.536 1.00 37.32 206 GLY A C 1
ATOM 1444 O O . GLY A 1 187 ? 26.043 -9.249 41.974 1.00 35.97 206 GLY A O 1
ATOM 1445 N N . ASP A 1 188 ? 28.282 -9.112 42.279 1.00 36.12 207 ASP A N 1
ATOM 1446 C CA . ASP A 1 188 ? 28.493 -7.978 41.367 1.00 32.99 207 ASP A CA 1
ATOM 1447 C C . ASP A 1 188 ? 28.141 -8.283 39.918 1.00 30.38 207 ASP A C 1
ATOM 1448 O O . ASP A 1 188 ? 27.939 -7.351 39.126 1.00 34.51 207 ASP A O 1
ATOM 1453 N N . ASP A 1 189 ? 28.111 -9.554 39.547 1.00 25.82 208 ASP A N 1
ATOM 1454 C CA . ASP A 1 189 ? 27.969 -9.995 38.167 1.00 28.07 208 ASP A CA 1
ATOM 1455 C C . ASP A 1 189 ? 26.534 -9.809 37.677 1.00 23.55 208 ASP A C 1
ATOM 1456 O O . ASP A 1 189 ? 25.646 -9.372 38.411 1.00 24.61 208 ASP A O 1
ATOM 1461 N N . GLY A 1 190 ? 26.321 -10.173 36.416 1.00 25.55 209 GLY A N 1
ATOM 1462 C CA . GLY A 1 190 ? 25.023 -10.087 35.774 1.00 20.98 209 GLY A CA 1
ATOM 1463 C C . GLY A 1 190 ? 25.177 -10.345 34.291 1.00 25.39 209 GLY A C 1
ATOM 1464 O O . GLY A 1 190 ? 26.268 -10.684 33.807 1.00 24.85 209 GLY A O 1
ATOM 1465 N N . ALA A 1 191 ? 24.047 -10.201 33.570 1.00 21.79 210 ALA A N 1
ATOM 1466 C CA . ALA A 1 191 ? 24.056 -10.258 32.108 1.00 21.55 210 ALA A CA 1
ATOM 1467 C C . ALA A 1 191 ? 24.484 -8.935 31.475 1.00 21.65 210 ALA A C 1
ATOM 1468 O O . ALA A 1 191 ? 25.027 -8.926 30.364 1.00 21.75 210 ALA A O 1
ATOM 1470 N N . PHE A 1 192 ? 24.244 -7.820 32.157 1.00 20.16 211 PHE A N 1
ATOM 1471 C CA . PHE A 1 192 ? 24.564 -6.496 31.623 1.00 22.31 211 PHE A CA 1
ATOM 1472 C C . PHE A 1 192 ? 23.983 -6.305 30.223 1.00 20.69 211 PHE A C 1
ATOM 1473 O O . PHE A 1 192 ? 24.641 -5.792 29.310 1.00 21.72 211 PHE A O 1
ATOM 1481 N N . PHE A 1 193 ? 22.737 -6.731 30.047 1.00 18.85 212 PHE A N 1
ATOM 1482 C CA . PHE A 1 193 ? 22.044 -6.613 28.766 1.00 20.26 212 PHE A CA 1
ATOM 1483 C C . PHE A 1 193 ? 21.339 -5.264 28.699 1.00 19.79 212 PHE A C 1
ATOM 1484 O O . PHE A 1 193 ? 20.738 -4.819 29.678 1.00 18.63 212 PHE A O 1
ATOM 1492 N N . THR A 1 194 ? 21.421 -4.611 27.552 1.00 19.82 213 THR A N 1
ATOM 1493 C CA . THR A 1 194 ? 20.819 -3.293 27.383 1.00 19.25 213 THR A CA 1
ATOM 1494 C C . THR A 1 194 ? 19.698 -3.384 26.359 1.00 18.95 213 THR A C 1
ATOM 1495 O O . THR A 1 194 ? 19.932 -3.787 25.210 1.00 20.18 213 THR A O 1
ATOM 1499 N N . ILE A 1 195 ? 18.490 -3.011 26.777 1.00 19.53 214 ILE A N 1
ATOM 1500 C CA . ILE A 1 195 ? 17.337 -2.867 25.896 1.00 19.40 214 ILE A CA 1
ATOM 1501 C C . ILE A 1 195 ? 17.015 -1.378 25.884 1.00 18.64 214 ILE A C 1
ATOM 1502 O O . ILE A 1 195 ? 16.454 -0.859 26.855 1.00 19.80 214 ILE A O 1
ATOM 1507 N N . LYS A 1 196 ? 17.359 -0.673 24.805 1.00 20.05 215 LYS A N 1
ATOM 1508 C CA . LYS A 1 196 ? 17.377 0.785 24.862 1.00 20.92 215 LYS A CA 1
ATOM 1509 C C . LYS A 1 196 ? 16.765 1.399 23.612 1.00 22.67 215 LYS A C 1
ATOM 1510 O O . LYS A 1 196 ? 17.049 0.961 22.498 1.00 21.02 215 LYS A O 1
ATOM 1516 N N . ASN A 1 197 ? 15.907 2.406 23.815 1.00 24.22 216 ASN A N 1
ATOM 1517 C CA . ASN A 1 197 ? 15.339 3.206 22.726 1.00 24.46 216 ASN A CA 1
ATOM 1518 C C . ASN A 1 197 ? 14.741 2.324 21.640 1.00 24.09 216 ASN A C 1
ATOM 1519 O O . ASN A 1 197 ? 14.944 2.556 20.450 1.00 23.80 216 ASN A O 1
ATOM 1524 N N . ASN A 1 198 ? 13.975 1.309 22.048 1.00 22.20 217 ASN A N 1
ATOM 1525 C CA . ASN A 1 198 ? 13.224 0.513 21.087 1.00 20.54 217 ASN A CA 1
ATOM 1526 C C . ASN A 1 198 ? 11.746 0.899 21.122 1.00 22.93 217 ASN A C 1
ATOM 1527 O O . ASN A 1 198 ? 11.239 1.420 22.123 1.00 23.97 217 ASN A O 1
ATOM 1532 N N . LEU A 1 199 ? 11.059 0.617 20.021 1.00 21.58 218 LEU A N 1
ATOM 1533 C CA . LEU A 1 199 ? 9.623 0.833 19.882 1.00 24.05 218 LEU A CA 1
A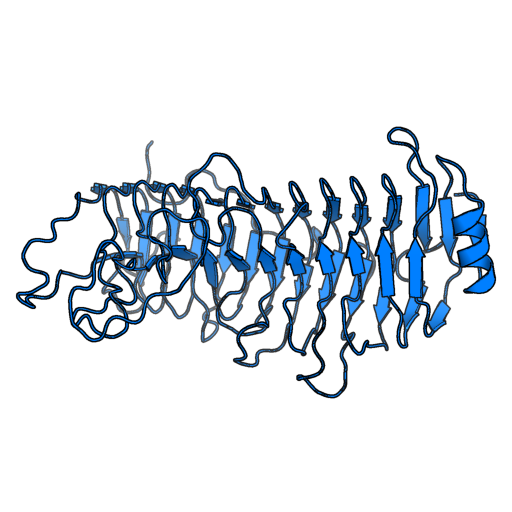TOM 1534 C C . LEU A 1 199 ? 8.899 -0.507 19.814 1.00 25.37 218 LEU A C 1
ATOM 1535 O O . LEU A 1 199 ? 9.192 -1.340 18.948 1.00 24.49 218 LEU A O 1
ATOM 1540 N N . PHE A 1 200 ? 7.897 -0.689 20.650 1.00 24.85 219 PHE A N 1
ATOM 1541 C CA . PHE A 1 200 ? 7.073 -1.868 20.635 1.00 23.18 219 PHE A CA 1
ATOM 1542 C C . PHE A 1 200 ? 5.640 -1.429 20.279 1.00 26.14 219 PHE A C 1
ATOM 1543 O O . PHE A 1 200 ? 5.122 -0.535 20.886 1.00 27.43 219 PHE A O 1
ATOM 1551 N N . GLU A 1 201 ? 5.039 -2.026 19.273 1.00 23.53 220 GLU A N 1
ATOM 1552 C CA . GLU A 1 201 ? 3.673 -1.721 18.927 1.00 27.80 220 GLU A CA 1
ATOM 1553 C C . GLU A 1 201 ? 2.885 -2.993 18.725 1.00 25.28 220 GLU A C 1
ATOM 1554 O O . GLU A 1 201 ? 3.126 -3.698 17.799 1.00 27.39 220 GLU A O 1
ATOM 1560 N N . ARG A 1 202 ? 1.880 -3.199 19.541 1.00 23.94 221 ARG A N 1
ATOM 1561 C CA . ARG A 1 202 ? 1.105 -4.425 19.531 1.00 27.73 221 ARG A CA 1
ATOM 1562 C C . ARG A 1 202 ? 2.005 -5.667 19.505 1.00 25.09 221 ARG A C 1
ATOM 1563 O O . ARG A 1 202 ? 1.735 -6.607 18.828 1.00 27.78 221 ARG A O 1
ATOM 1571 N N . ALA A 1 203 ? 3.068 -5.631 20.288 1.00 22.49 222 ALA A N 1
ATOM 1572 C CA . ALA A 1 203 ? 4.056 -6.712 20.371 1.00 22.85 222 ALA A CA 1
ATOM 1573 C C . ALA A 1 203 ? 3.650 -7.731 21.431 1.00 24.91 222 ALA A C 1
ATOM 1574 O O . ALA A 1 203 ? 4.424 -8.089 22.325 1.00 23.16 222 ALA A O 1
ATOM 1576 N N . HIS A 1 204 ? 2.405 -8.204 21.316 1.00 23.28 223 HIS A N 1
ATOM 1577 C CA . HIS A 1 204 ? 1.774 -8.967 22.392 1.00 24.42 223 HIS A CA 1
ATOM 1578 C C . HIS A 1 204 ? 2.574 -10.204 22.758 1.00 23.54 223 HIS A C 1
ATOM 1579 O O . HIS A 1 204 ? 2.954 -10.384 23.917 1.00 23.58 223 HIS A O 1
ATOM 1586 N N . GLY A 1 205 ? 2.789 -11.098 21.790 1.00 24.91 224 GLY A N 1
ATOM 1587 C CA . GLY A 1 205 ? 3.360 -12.394 22.119 1.00 26.38 224 GLY A CA 1
ATOM 1588 C C . GLY A 1 205 ? 2.484 -13.105 23.134 1.00 25.18 224 GLY A C 1
ATOM 1589 O O . GLY A 1 205 ? 1.267 -13.226 22.962 1.00 24.45 224 GLY A O 1
ATOM 1590 N N . GLU A 1 206 ? 3.099 -13.539 24.235 1.00 22.79 225 GLU A N 1
ATOM 1591 C CA . GLU A 1 206 ? 2.390 -14.235 25.305 1.00 21.79 225 GLU A CA 1
ATOM 1592 C C . GLU A 1 206 ? 1.432 -13.348 26.087 1.00 22.61 225 GLU A C 1
ATOM 1593 O O . GLU A 1 206 ? 0.607 -13.885 26.837 1.00 23.83 225 GLU A O 1
ATOM 1599 N N . GLY A 1 207 ? 1.512 -12.027 25.947 1.00 21.94 226 GLY A N 1
ATOM 1600 C CA . GLY A 1 207 ? 0.606 -11.150 26.681 1.00 21.66 226 GLY A CA 1
ATOM 1601 C C . GLY A 1 207 ? 0.767 -11.239 28.181 1.00 22.24 226 GLY A C 1
ATOM 1602 O O . GLY A 1 207 ? -0.222 -11.157 28.925 1.00 21.77 226 GLY A O 1
ATOM 1603 N N . MET A 1 208 ? 2.001 -11.434 28.644 1.00 21.52 227 MET A N 1
ATOM 1604 C CA . MET A 1 208 ? 2.309 -11.520 30.063 1.00 20.66 227 MET A CA 1
ATOM 1605 C C . MET A 1 208 ? 3.557 -10.706 30.351 1.00 23.15 227 MET A C 1
ATOM 1606 O O . MET A 1 208 ? 3.475 -9.621 30.925 1.00 20.94 227 MET A O 1
ATOM 1611 N N . GLU A 1 209 ? 4.714 -11.219 29.950 1.00 20.87 228 GLU A N 1
ATOM 1612 C CA . GLU A 1 209 ? 5.978 -10.519 30.122 1.00 23.40 228 GLU A CA 1
ATOM 1613 C C . GLU A 1 209 ? 6.459 -10.115 28.737 1.00 22.08 228 GLU A C 1
ATOM 1614 O O . GLU A 1 209 ? 6.915 -10.957 27.967 1.00 21.17 228 GLU A O 1
ATOM 1620 N N . ILE A 1 210 ? 6.291 -8.828 28.406 1.00 21.65 229 ILE A N 1
ATOM 1621 C CA . ILE A 1 210 ? 6.849 -8.291 27.167 1.00 21.06 229 ILE A CA 1
ATOM 1622 C C . ILE A 1 210 ? 8.361 -8.424 27.194 1.00 20.79 229 ILE A C 1
ATOM 1623 O O . ILE A 1 210 ? 8.987 -8.964 26.269 1.00 18.36 229 ILE A O 1
ATOM 1628 N N . ILE A 1 211 ? 8.965 -7.892 28.252 1.00 21.12 230 ILE A N 1
ATOM 1629 C CA . ILE A 1 211 ? 10.379 -8.039 28.573 1.00 20.91 230 ILE A CA 1
ATOM 1630 C C . ILE A 1 211 ? 10.448 -8.866 29.848 1.00 21.58 230 ILE A C 1
ATOM 1631 O O . ILE A 1 211 ? 9.696 -8.616 30.798 1.00 23.34 230 ILE A O 1
ATOM 1636 N N . SER A 1 212 ? 11.297 -9.882 29.852 1.00 21.96 231 SER A N 1
ATOM 1637 C CA . SER A 1 212 ? 11.456 -10.750 31.013 1.00 19.82 231 SER A CA 1
ATOM 1638 C C . SER A 1 212 ? 12.930 -10.754 31.388 1.00 20.89 231 SER A C 1
ATOM 1639 O O . SER A 1 212 ? 13.746 -11.405 30.727 1.00 23.94 231 SER A O 1
ATOM 1642 N N . LEU A 1 213 ? 13.268 -10.029 32.453 1.00 20.36 232 LEU A N 1
ATOM 1643 C CA . LEU A 1 213 ? 14.609 -10.062 33.021 1.00 19.95 232 LEU A CA 1
ATOM 1644 C C . LEU A 1 213 ? 14.717 -11.227 34.001 1.00 19.49 232 LEU A C 1
ATOM 1645 O O . LEU A 1 213 ? 13.951 -11.311 34.962 1.00 21.16 232 LEU A O 1
ATOM 1650 N N . LYS A 1 214 ? 15.678 -12.110 33.762 1.00 20.68 233 LYS A N 1
ATOM 1651 C CA . LYS A 1 214 ? 15.975 -13.251 34.622 1.00 20.69 233 LYS A CA 1
ATOM 1652 C C . LYS A 1 214 ? 17.469 -13.312 34.902 1.00 23.51 233 LYS A C 1
ATOM 1653 O O . LYS A 1 214 ? 18.116 -14.349 34.738 1.00 24.24 233 LYS A O 1
ATOM 1659 N N . SER A 1 215 ? 18.039 -12.173 35.292 1.00 20.90 234 SER A N 1
ATOM 1660 C CA . SER A 1 215 ? 19.479 -11.995 35.497 1.00 21.57 234 SER A CA 1
ATOM 1661 C C . SER A 1 215 ? 19.666 -10.610 36.110 1.00 22.04 234 SER A C 1
ATOM 1662 O O . SER A 1 215 ? 18.700 -9.850 36.252 1.00 20.28 234 SER A O 1
ATOM 1665 N N . ASN A 1 216 ? 20.927 -10.262 36.417 1.00 19.39 235 ASN A N 1
ATOM 1666 C CA . ASN A 1 216 ? 21.266 -8.991 37.063 1.00 22.43 235 ASN A CA 1
ATOM 1667 C C . ASN A 1 216 ? 21.831 -7.953 36.098 1.00 21.23 235 ASN A C 1
ATOM 1668 O O . ASN A 1 216 ? 22.327 -8.265 35.013 1.00 20.70 235 ASN A O 1
ATOM 1673 N N . ARG A 1 217 ? 21.758 -6.690 36.549 1.00 23.59 236 ARG A N 1
ATOM 1674 C CA . ARG A 1 217 ? 22.485 -5.541 35.984 1.00 23.29 236 ARG A CA 1
ATOM 1675 C C . ARG A 1 217 ? 22.112 -5.236 34.544 1.00 20.71 236 ARG A C 1
ATOM 1676 O O . ARG A 1 217 ? 22.939 -4.781 33.756 1.00 23.12 236 ARG A O 1
ATOM 1684 N N . ASN A 1 218 ? 20.854 -5.419 34.226 1.00 19.18 237 ASN A N 1
ATOM 1685 C CA . ASN A 1 218 ? 20.351 -5.106 32.914 1.00 20.90 237 ASN A CA 1
ATOM 1686 C C . ASN A 1 218 ? 19.791 -3.693 32.875 1.00 19.48 237 ASN A C 1
ATOM 1687 O O . ASN A 1 218 ? 19.424 -3.165 33.877 1.00 20.49 237 ASN A O 1
ATOM 1692 N N . LYS A 1 219 ? 19.781 -3.100 31.698 1.00 22.04 238 LYS A N 1
ATOM 1693 C CA . LYS A 1 219 ? 19.252 -1.769 31.484 1.00 22.91 238 LYS A CA 1
ATOM 1694 C C . LYS A 1 219 ? 18.107 -1.722 30.475 1.00 21.02 238 LYS A C 1
ATOM 1695 O O . LYS A 1 219 ? 18.307 -1.967 29.320 1.00 20.69 238 LYS A O 1
ATOM 1701 N N . VAL A 1 220 ? 16.934 -1.325 30.935 1.00 19.15 239 VAL A N 1
ATOM 1702 C CA . VAL A 1 220 ? 15.742 -1.180 30.121 1.00 17.57 239 VAL A CA 1
ATOM 1703 C C . VAL A 1 220 ? 15.483 0.329 30.149 1.00 22.15 239 VAL A C 1
ATOM 1704 O O . VAL A 1 220 ? 14.922 0.830 31.070 1.00 20.54 239 VAL A O 1
ATOM 1708 N N . ILE A 1 221 ? 15.927 1.009 29.095 1.00 20.91 240 ILE A N 1
ATOM 1709 C CA . ILE A 1 221 ? 16.041 2.472 29.063 1.00 21.91 240 ILE A CA 1
ATOM 1710 C C . ILE A 1 221 ? 15.353 3.024 27.824 1.00 22.78 240 ILE A C 1
ATOM 1711 O O . ILE A 1 221 ? 15.636 2.579 26.708 1.00 20.49 240 ILE A O 1
ATOM 1716 N N . GLY A 1 222 ? 14.471 4.005 28.015 1.00 23.07 241 GLY A N 1
ATOM 1717 C CA . GLY A 1 222 ? 14.018 4.832 26.902 1.00 23.12 241 GLY A CA 1
ATOM 1718 C C . GLY A 1 222 ? 13.268 4.109 25.806 1.00 22.08 241 GLY A C 1
ATOM 1719 O O . GLY A 1 222 ? 13.305 4.546 24.655 1.00 24.59 241 GLY A O 1
ATOM 1720 N N . ASN A 1 223 ? 12.574 3.027 26.131 1.00 23.13 242 ASN A N 1
ATOM 1721 C CA . ASN A 1 223 ? 11.742 2.305 25.180 1.00 22.87 242 ASN A CA 1
ATOM 1722 C C . ASN A 1 223 ? 10.320 2.866 25.176 1.00 22.26 242 ASN A C 1
ATOM 1723 O O . ASN A 1 223 ? 9.826 3.370 26.188 1.00 21.77 242 ASN A O 1
ATOM 1728 N N . THR A 1 224 ? 9.646 2.727 24.039 1.00 22.26 243 THR A N 1
ATOM 1729 C CA . THR A 1 224 ? 8.251 3.132 23.896 1.00 22.82 243 THR A CA 1
ATOM 1730 C C . THR A 1 224 ? 7.422 1.886 23.612 1.00 23.37 243 THR A C 1
ATOM 1731 O O . THR A 1 224 ? 7.686 1.173 22.637 1.00 22.96 243 THR A O 1
ATOM 1735 N N . VAL A 1 225 ? 6.443 1.607 24.476 1.00 23.59 244 VAL A N 1
ATOM 1736 C CA . VAL A 1 225 ? 5.611 0.405 24.377 1.00 21.92 244 VAL A CA 1
ATOM 1737 C C . VAL A 1 225 ? 4.164 0.838 24.175 1.00 22.79 244 VAL A C 1
ATOM 1738 O O . VAL A 1 225 ? 3.522 1.341 25.105 1.00 21.11 244 VAL A O 1
ATOM 1742 N N . ILE A 1 226 ? 3.629 0.594 22.981 1.00 24.46 245 ILE A N 1
ATOM 1743 C CA . ILE A 1 226 ? 2.332 1.126 22.577 1.00 23.64 245 ILE A CA 1
ATOM 1744 C C . ILE A 1 226 ? 1.347 -0.029 22.438 1.00 24.44 245 ILE A C 1
ATOM 1745 O O . ILE A 1 226 ? 1.588 -0.972 21.670 1.00 29.53 245 ILE A O 1
ATOM 1750 N N . SER A 1 227 ? 0.266 0.023 23.220 1.00 25.24 246 SER A N 1
ATOM 1751 C CA . SER A 1 227 ? -0.898 -0.859 23.054 1.00 25.13 246 SER A CA 1
ATOM 1752 C C . SER A 1 227 ? -0.513 -2.340 23.028 1.00 26.91 246 SER A C 1
ATOM 1753 O O . SER A 1 227 ? -0.921 -3.098 22.141 1.00 22.92 246 SER A O 1
ATOM 1756 N N . THR A 1 228 ? 0.268 -2.768 24.019 1.00 23.36 247 THR A N 1
ATOM 1757 C CA . THR A 1 228 ? 0.813 -4.123 24.033 1.00 26.40 247 THR A CA 1
ATOM 1758 C C . THR A 1 228 ? 0.375 -4.859 25.287 1.00 26.20 247 THR A C 1
ATOM 1759 O O . THR A 1 228 ? 0.469 -4.320 26.398 1.00 24.70 247 THR A O 1
ATOM 1763 N N . LYS A 1 229 ? -0.097 -6.091 25.102 1.00 20.29 248 LYS A N 1
ATOM 1764 C CA . LYS A 1 229 ? -0.503 -6.903 26.236 1.00 23.35 248 LYS A CA 1
ATOM 1765 C C . LYS A 1 229 ? 0.732 -7.310 27.037 1.00 25.94 248 LYS A C 1
ATOM 1766 O O . LYS A 1 229 ? 1.792 -7.593 26.469 1.00 23.70 248 LYS A O 1
ATOM 1772 N N . GLY A 1 230 ? 0.594 -7.338 28.354 1.00 21.99 249 GLY A N 1
ATOM 1773 C CA . GLY A 1 230 ? 1.714 -7.663 29.218 1.00 23.00 249 GLY A CA 1
ATOM 1774 C C . GLY A 1 230 ? 2.401 -6.424 29.746 1.00 24.30 249 GLY A C 1
ATOM 1775 O O . GLY A 1 230 ? 1.959 -5.288 29.543 1.00 21.12 249 GLY A O 1
ATOM 1776 N N . GLY A 1 231 ? 3.525 -6.659 30.439 1.00 24.22 250 GLY A N 1
ATOM 1777 C CA . GLY A 1 231 ? 4.288 -5.585 31.041 1.00 23.37 250 GLY A CA 1
ATOM 1778 C C . GLY A 1 231 ? 5.782 -5.833 30.937 1.00 22.75 250 GLY A C 1
ATOM 1779 O O . GLY A 1 231 ? 6.229 -6.862 30.416 1.00 20.25 250 GLY A O 1
ATOM 1780 N N . ILE A 1 232 ? 6.545 -4.869 31.442 1.00 21.48 251 ILE A N 1
ATOM 1781 C CA . ILE A 1 232 ? 7.999 -4.977 31.530 1.00 20.02 251 ILE A CA 1
ATOM 1782 C C . ILE A 1 232 ? 8.310 -5.585 32.888 1.00 23.03 251 ILE A C 1
ATOM 1783 O O . ILE A 1 232 ? 7.922 -5.025 33.920 1.00 23.23 251 ILE A O 1
ATOM 1788 N N . VAL A 1 233 ? 8.967 -6.744 32.903 1.00 20.85 252 VAL A N 1
ATOM 1789 C CA . VAL A 1 233 ? 9.007 -7.560 34.114 1.00 22.11 252 VAL A CA 1
ATOM 1790 C C . VAL A 1 233 ? 10.450 -7.921 34.466 1.00 20.96 252 VAL A C 1
ATOM 1791 O O . VAL A 1 233 ? 11.173 -8.507 33.648 1.00 20.90 252 VAL A O 1
ATOM 1795 N N . GLY A 1 234 ? 10.868 -7.556 35.679 1.00 22.22 253 GLY A N 1
ATOM 1796 C CA . GLY A 1 234 ? 11.989 -8.212 36.334 1.00 21.14 253 GLY A CA 1
ATOM 1797 C C . GLY A 1 234 ? 11.514 -9.482 37.030 1.00 20.78 253 GLY A C 1
ATOM 1798 O O . GLY A 1 234 ? 11.025 -9.436 38.158 1.00 22.64 253 GLY A O 1
ATOM 1799 N N . ARG A 1 235 ? 11.595 -10.622 36.349 1.00 22.00 254 ARG A N 1
ATOM 1800 C CA . ARG A 1 235 ? 11.084 -11.875 36.916 1.00 23.31 254 ARG A CA 1
ATOM 1801 C C . ARG A 1 235 ? 12.048 -12.486 37.929 1.00 21.46 254 ARG A C 1
ATOM 1802 O O . ARG A 1 235 ? 11.622 -12.973 38.984 1.00 20.66 254 ARG A O 1
ATOM 1810 N N . SER A 1 236 ? 13.335 -12.508 37.596 1.00 19.11 255 SER A N 1
ATOM 1811 C CA . SER A 1 236 ? 14.381 -13.047 38.454 1.00 21.97 255 SER A CA 1
ATOM 1812 C C . SER A 1 236 ? 15.546 -12.073 38.446 1.00 20.75 255 SER A C 1
ATOM 1813 O O . SER A 1 236 ? 15.613 -11.158 37.614 1.00 23.09 255 SER A O 1
ATOM 1816 N N . GLY A 1 237 ? 16.470 -12.265 39.388 1.00 23.43 256 GLY A N 1
ATOM 1817 C CA . GLY A 1 237 ? 17.658 -11.435 39.435 1.00 20.31 256 GLY A CA 1
ATOM 1818 C C . GLY A 1 237 ? 17.473 -10.151 40.214 1.00 19.47 256 GLY A C 1
ATOM 1819 O O . GLY A 1 237 ? 16.417 -9.859 40.791 1.00 21.21 256 GLY A O 1
ATOM 1820 N N . ASN A 1 238 ? 18.551 -9.367 40.224 1.00 18.03 257 ASN A N 1
ATOM 1821 C CA . ASN A 1 238 ? 18.720 -8.247 41.133 1.00 20.56 257 ASN A CA 1
ATOM 1822 C C . ASN A 1 238 ? 19.454 -7.107 40.432 1.00 22.48 257 ASN A C 1
ATOM 1823 O O . ASN A 1 238 ? 20.123 -7.302 39.421 1.00 20.17 257 ASN A O 1
ATOM 1828 N N . PHE A 1 239 ? 19.317 -5.904 40.994 1.00 23.84 258 PHE A N 1
ATOM 1829 C CA . PHE A 1 239 ? 20.005 -4.702 40.490 1.00 24.27 258 PHE A CA 1
ATOM 1830 C C . PHE A 1 239 ? 19.727 -4.458 39.002 1.00 22.14 258 PHE A C 1
ATOM 1831 O O . PHE A 1 239 ? 20.636 -4.253 38.192 1.00 21.82 258 PHE A O 1
ATOM 1839 N N . ASN A 1 240 ? 18.450 -4.468 38.634 1.00 20.06 259 ASN A N 1
ATOM 1840 C CA . ASN A 1 240 ? 18.082 -4.111 37.275 1.00 20.66 259 ASN A CA 1
ATOM 1841 C C . ASN A 1 240 ? 17.620 -2.663 37.218 1.00 18.75 259 ASN A C 1
ATOM 1842 O O . ASN A 1 240 ? 17.185 -2.095 38.218 1.00 20.32 259 ASN A O 1
ATOM 1847 N N . THR A 1 241 ? 17.756 -2.062 36.038 1.00 21.84 260 THR A N 1
ATOM 1848 C CA . THR A 1 241 ? 17.428 -0.655 35.832 1.00 22.38 260 THR A CA 1
ATOM 1849 C C . THR A 1 241 ? 16.342 -0.542 34.774 1.00 20.12 260 THR A C 1
ATOM 1850 O O . THR A 1 241 ? 16.500 -1.035 33.651 1.00 20.87 260 THR A O 1
ATOM 1854 N N . ILE A 1 242 ? 15.235 0.097 35.140 1.00 21.98 261 ILE A N 1
ATOM 1855 C CA . ILE A 1 242 ? 14.106 0.315 34.241 1.00 20.18 261 ILE A CA 1
ATOM 1856 C C . ILE A 1 242 ? 13.804 1.805 34.331 1.00 21.96 261 ILE A C 1
ATOM 1857 O O . ILE A 1 242 ? 13.232 2.266 35.321 1.00 23.87 261 ILE A O 1
ATOM 1862 N N . GLU A 1 243 ? 14.208 2.565 33.313 1.00 21.17 262 GLU A N 1
ATOM 1863 C CA . GLU A 1 243 ? 14.216 4.022 33.387 1.00 26.02 262 GLU A CA 1
ATOM 1864 C C . GLU A 1 243 ? 13.789 4.648 32.076 1.00 20.67 262 GLU A C 1
ATOM 1865 O O . GLU A 1 243 ? 14.142 4.160 31.005 1.00 24.65 262 GLU A O 1
ATOM 1871 N N . GLU A 1 244 ? 13.042 5.745 32.185 1.00 22.01 263 GLU A N 1
ATOM 1872 C CA . GLU A 1 244 ? 12.739 6.634 31.061 1.00 23.00 263 GLU A CA 1
ATOM 1873 C C . GLU A 1 244 ? 11.981 5.938 29.940 1.00 23.71 263 GLU A C 1
ATOM 1874 O O . GLU A 1 244 ? 12.099 6.328 28.773 1.00 25.30 263 GLU A O 1
ATOM 1880 N N . ASN A 1 245 ? 11.179 4.927 30.284 1.00 20.42 264 ASN A N 1
ATOM 1881 C CA . ASN A 1 245 ? 10.352 4.231 29.309 1.00 22.81 264 ASN A CA 1
ATOM 1882 C C . ASN A 1 245 ? 8.985 4.897 29.220 1.00 20.48 264 ASN A C 1
ATOM 1883 O O . ASN A 1 245 ? 8.553 5.597 30.135 1.00 24.37 264 ASN A O 1
ATOM 1888 N N . PHE A 1 246 ? 8.315 4.683 28.092 1.00 21.67 265 PHE A N 1
ATOM 1889 C CA . PHE A 1 246 ? 6.970 5.190 27.863 1.00 26.25 265 PHE A CA 1
ATOM 1890 C C . PHE A 1 246 ? 6.072 4.006 27.565 1.00 24.76 265 PHE A C 1
ATOM 1891 O O . PHE A 1 246 ? 6.309 3.273 26.602 1.00 25.81 265 PHE A O 1
ATOM 1899 N N . ILE A 1 247 ? 5.044 3.819 28.374 1.00 22.84 266 ILE A N 1
ATOM 1900 C CA . ILE A 1 247 ? 4.087 2.748 28.141 1.00 24.37 266 ILE A CA 1
ATOM 1901 C C . ILE A 1 247 ? 2.744 3.424 27.880 1.00 23.88 266 ILE A C 1
ATOM 1902 O O . ILE A 1 247 ? 2.104 3.938 28.801 1.00 25.28 266 ILE A O 1
ATOM 1907 N N . PHE A 1 248 ? 2.337 3.455 26.606 1.00 27.46 267 PHE A N 1
ATOM 1908 C CA . PHE A 1 248 ? 1.057 4.017 26.174 1.00 27.65 267 PHE A CA 1
ATOM 1909 C C . PHE A 1 248 ? 0.139 2.840 25.875 1.00 24.84 267 PHE A C 1
ATOM 1910 O O . PHE A 1 248 ? 0.105 2.328 24.759 1.00 28.70 267 PHE A O 1
ATOM 1918 N N . GLY A 1 249 ? -0.626 2.415 26.881 1.00 28.85 268 GLY A N 1
ATOM 1919 C CA . GLY A 1 249 ? -1.450 1.228 26.720 1.00 26.09 268 GLY A CA 1
ATOM 1920 C C . GLY A 1 249 ? -2.624 1.391 25.773 1.00 25.95 268 GLY A C 1
ATOM 1921 O O . GLY A 1 249 ? -3.135 0.389 25.272 1.00 26.44 268 GLY A O 1
ATOM 1922 N N . GLU A 1 250 ? -3.066 2.620 25.517 1.00 28.78 269 GLU A N 1
ATOM 1923 C CA . GLU A 1 250 ? -4.236 2.850 24.674 1.00 28.42 269 GLU A CA 1
ATOM 1924 C C . GLU A 1 250 ? -5.387 1.932 25.091 1.00 29.39 269 GLU A C 1
ATOM 1925 O O . GLU A 1 250 ? -6.126 1.409 24.257 1.00 28.03 269 GLU A O 1
ATOM 1931 N N . ASN A 1 251 ? -5.499 1.711 26.405 1.00 23.78 270 ASN A N 1
ATOM 1932 C CA . ASN A 1 251 ? -6.497 0.831 27.013 1.00 28.94 270 ASN A CA 1
ATOM 1933 C C . ASN A 1 251 ? -6.536 -0.546 26.367 1.00 26.68 270 ASN A C 1
ATOM 1934 O O . ASN A 1 251 ? -7.585 -1.185 26.301 1.00 26.20 270 ASN A O 1
ATOM 1939 N N . GLU A 1 252 ? -5.389 -1.028 25.896 1.00 28.18 271 GLU A N 1
ATOM 1940 C CA . GLU A 1 252 ? -5.331 -2.389 25.381 1.00 25.17 271 GLU A CA 1
ATOM 1941 C C . GLU A 1 252 ? -5.640 -3.365 26.504 1.00 27.41 271 GLU A C 1
ATOM 1942 O O . GLU A 1 252 ? -5.018 -3.317 27.572 1.00 25.40 271 GLU A O 1
ATOM 1948 N N . LYS A 1 253 ? -6.607 -4.243 26.272 1.00 24.96 272 LYS A N 1
ATOM 1949 C CA . LYS A 1 253 ? -6.904 -5.276 27.256 1.00 26.96 272 LYS A CA 1
ATOM 1950 C C . LYS A 1 253 ? -5.652 -6.094 27.550 1.00 24.44 272 LYS A C 1
ATOM 1951 O O . LYS A 1 253 ? -4.954 -6.521 26.633 1.00 25.82 272 LYS A O 1
ATOM 1954 N N . GLY A 1 254 ? -5.360 -6.307 28.835 1.00 27.19 273 GLY A N 1
ATOM 1955 C CA . GLY A 1 254 ? -4.201 -7.087 29.242 1.00 27.98 273 GLY A CA 1
ATOM 1956 C C . GLY A 1 254 ? -2.892 -6.320 29.373 1.00 25.64 273 GLY A C 1
ATOM 1957 O O . GLY A 1 254 ? -1.896 -6.900 29.827 1.00 24.31 273 GLY A O 1
ATOM 1958 N N . SER A 1 255 ? -2.843 -5.059 28.954 1.00 24.10 274 SER A N 1
ATOM 1959 C CA . SER A 1 255 ? -1.647 -4.255 29.148 1.00 24.49 274 SER A CA 1
ATOM 1960 C C . SER A 1 255 ? -1.466 -3.882 30.615 1.00 24.22 274 SER A C 1
ATOM 1961 O O . SER A 1 255 ? -2.430 -3.653 31.360 1.00 27.19 274 SER A O 1
ATOM 1964 N N . TYR A 1 256 ? -0.209 -3.795 31.024 1.00 24.21 275 TYR A N 1
ATOM 1965 C CA . TYR A 1 256 ? 0.104 -3.229 32.325 1.00 21.53 275 TYR A CA 1
ATOM 1966 C C . TYR A 1 256 ? 1.498 -2.628 32.275 1.00 22.00 275 TYR A C 1
ATOM 1967 O O . TYR A 1 256 ? 2.138 -2.582 31.220 1.00 24.16 275 TYR A O 1
ATOM 1976 N N . GLY A 1 257 ? 1.945 -2.115 33.418 1.00 21.57 276 GLY A N 1
ATOM 1977 C CA . GLY A 1 257 ? 3.156 -1.332 33.451 1.00 22.72 276 GLY A CA 1
ATOM 1978 C C . GLY A 1 257 ? 4.426 -2.106 33.740 1.00 25.40 276 GLY A C 1
ATOM 1979 O O . GLY A 1 257 ? 4.958 -2.828 32.882 1.00 24.19 276 GLY A O 1
ATOM 1980 N N . ILE A 1 258 ? 4.932 -1.931 34.954 1.00 21.34 277 ILE A N 1
ATOM 1981 C CA . ILE A 1 258 ? 6.216 -2.474 35.374 1.00 20.69 277 ILE A CA 1
ATOM 1982 C C . ILE A 1 258 ? 5.998 -3.404 36.562 1.00 19.57 277 ILE A C 1
ATOM 1983 O O . ILE A 1 258 ? 5.201 -3.107 37.460 1.00 19.88 277 ILE A O 1
ATOM 1988 N N . ARG A 1 259 ? 6.694 -4.542 36.551 1.00 22.20 278 ARG A N 1
ATOM 1989 C CA . ARG A 1 259 ? 6.587 -5.529 37.619 1.00 18.96 278 ARG A CA 1
ATOM 1990 C C . ARG A 1 259 ? 7.965 -6.068 37.987 1.00 20.45 278 ARG A C 1
ATOM 1991 O O . ARG A 1 259 ? 8.740 -6.453 37.104 1.00 21.16 278 ARG A O 1
ATOM 1999 N N . LEU A 1 260 ? 8.274 -6.093 39.291 1.00 20.02 279 LEU A N 1
ATOM 2000 C CA . LEU A 1 260 ? 9.598 -6.496 39.751 1.00 19.45 279 LEU A CA 1
ATOM 2001 C C . LEU A 1 260 ? 9.514 -7.551 40.843 1.00 21.25 279 LEU A C 1
ATOM 2002 O O . LEU A 1 260 ? 8.664 -7.467 41.739 1.00 20.67 279 LEU A O 1
ATOM 2007 N N . ALA A 1 261 ? 10.444 -8.506 40.791 1.00 18.38 280 ALA A N 1
ATOM 2008 C CA . ALA A 1 261 ? 10.920 -9.229 41.971 1.00 18.23 280 ALA A CA 1
ATOM 2009 C C . ALA A 1 261 ? 12.398 -8.907 42.170 1.00 21.51 280 ALA A C 1
ATOM 2010 O O . ALA A 1 261 ? 13.111 -8.610 41.205 1.00 20.81 280 ALA A O 1
ATOM 2012 N N . GLY A 1 262 ? 12.867 -8.958 43.419 1.00 18.74 281 GLY A N 1
ATOM 2013 C CA . GLY A 1 262 ? 14.292 -8.865 43.684 1.00 21.87 281 GLY A CA 1
ATOM 2014 C C . GLY A 1 262 ? 14.708 -7.518 44.261 1.00 24.62 281 GLY A C 1
ATOM 2015 O O . GLY A 1 262 ? 13.903 -6.604 44.461 1.00 19.80 281 GLY A O 1
ATOM 2016 N N . GLN A 1 263 ? 16.010 -7.411 44.527 1.00 18.75 282 GLN A N 1
ATOM 2017 C CA . GLN A 1 263 ? 16.509 -6.324 45.349 1.00 26.00 282 GLN A CA 1
ATOM 2018 C C . GLN A 1 263 ? 17.373 -5.362 44.542 1.00 23.25 282 GLN A C 1
ATOM 2019 O O . GLN A 1 263 ? 17.982 -5.733 43.533 1.00 21.58 282 GLN A O 1
ATOM 2025 N N . GLY A 1 264 ? 17.395 -4.111 45.000 1.00 20.88 283 GLY A N 1
ATOM 2026 C CA . GLY A 1 264 ? 18.324 -3.127 44.492 1.00 20.46 283 GLY A CA 1
ATOM 2027 C C . GLY A 1 264 ? 17.958 -2.501 43.172 1.00 21.97 283 GLY A C 1
ATOM 2028 O O . GLY A 1 264 ? 18.819 -1.851 42.564 1.00 23.04 283 GLY A O 1
ATOM 2029 N N . HIS A 1 265 ? 16.723 -2.678 42.702 1.00 15.90 284 HIS A N 1
ATOM 2030 C CA . HIS A 1 265 ? 16.316 -2.135 41.411 1.00 18.53 284 HIS A CA 1
ATOM 2031 C C . HIS A 1 265 ? 16.207 -0.618 41.455 1.00 21.30 284 HIS A C 1
ATOM 2032 O O . HIS A 1 265 ? 15.985 -0.022 42.513 1.00 22.83 284 HIS A O 1
ATOM 2039 N N . HIS A 1 266 ? 16.384 -0.002 40.281 1.00 22.81 285 HIS A N 1
ATOM 2040 C CA . HIS A 1 266 ? 16.202 1.433 40.059 1.00 22.18 285 HIS A CA 1
ATOM 2041 C C . HIS A 1 266 ? 15.117 1.570 39.011 1.00 20.86 285 HIS A C 1
ATOM 2042 O O . HIS A 1 266 ? 15.319 1.190 37.852 1.00 24.29 285 HIS A O 1
ATOM 2049 N N . VAL A 1 267 ? 13.961 2.073 39.411 1.00 22.04 286 VAL A N 1
ATOM 2050 C CA . VAL A 1 267 ? 12.819 2.195 38.518 1.00 21.40 286 VAL A CA 1
ATOM 2051 C C . VAL A 1 267 ? 12.420 3.661 38.573 1.00 20.32 286 VAL A C 1
ATOM 2052 O O . VAL A 1 267 ? 11.730 4.084 39.501 1.00 21.12 286 VAL A O 1
ATOM 2056 N N . VAL A 1 268 ? 12.890 4.449 37.603 1.00 22.86 287 VAL A N 1
ATOM 2057 C CA . VAL A 1 268 ? 12.861 5.913 37.678 1.00 23.77 287 VAL A CA 1
ATOM 2058 C C . VAL A 1 268 ? 12.472 6.498 36.329 1.00 22.15 287 VAL A C 1
ATOM 2059 O O . VAL A 1 268 ? 12.869 5.985 35.278 1.00 21.17 287 VAL A O 1
ATOM 2063 N N . ASN A 1 269 ? 11.701 7.596 36.366 1.00 25.66 288 ASN A N 1
ATOM 2064 C CA . ASN A 1 269 ? 11.379 8.402 35.186 1.00 24.34 288 ASN A CA 1
ATOM 2065 C C . ASN A 1 269 ? 10.621 7.628 34.115 1.00 24.37 288 ASN A C 1
ATOM 2066 O O . ASN A 1 269 ? 10.761 7.917 32.922 1.00 23.70 288 ASN A O 1
ATOM 2071 N N . ASN A 1 270 ? 9.783 6.676 34.521 1.00 21.04 289 ASN A N 1
ATOM 2072 C CA . ASN A 1 270 ? 8.912 5.965 33.590 1.00 22.47 289 ASN A CA 1
ATOM 2073 C C . ASN A 1 270 ? 7.538 6.625 33.512 1.00 21.13 289 ASN A C 1
ATOM 2074 O O . ASN A 1 270 ? 6.981 7.056 34.522 1.00 22.95 289 ASN A O 1
ATOM 2079 N N . TYR A 1 271 ? 6.991 6.685 32.305 1.00 22.67 290 TYR A N 1
ATOM 2080 C CA . TYR A 1 271 ? 5.664 7.245 32.056 1.00 25.58 290 TYR A CA 1
ATOM 2081 C C . TYR A 1 271 ? 4.731 6.139 31.571 1.00 22.72 290 TYR A C 1
ATOM 2082 O O . TYR A 1 271 ? 4.901 5.623 30.460 1.00 26.11 290 TYR A O 1
ATOM 2091 N N . VAL A 1 272 ? 3.747 5.783 32.393 1.00 24.25 291 VAL A N 1
ATOM 2092 C CA . VAL A 1 272 ? 2.800 4.710 32.095 1.00 23.16 291 VAL A CA 1
ATOM 2093 C C . VAL A 1 272 ? 1.398 5.300 32.110 1.00 26.36 291 VAL A C 1
ATOM 2094 O O . VAL A 1 272 ? 1.018 5.977 33.075 1.00 24.12 291 VAL A O 1
ATOM 2098 N N . ARG A 1 273 ? 0.625 5.038 31.055 1.00 24.59 292 ARG A N 1
ATOM 2099 C CA . ARG A 1 273 ? -0.739 5.534 31.059 1.00 27.17 292 ARG A CA 1
ATOM 2100 C C . ARG A 1 273 ? -1.648 4.656 30.212 1.00 26.10 292 ARG A C 1
ATOM 2101 O O . ARG A 1 273 ? -1.216 4.025 29.244 1.00 24.72 292 ARG A O 1
ATOM 2109 N N . ASP A 1 274 ? -2.918 4.604 30.625 1.00 25.66 293 ASP A N 1
ATOM 2110 C CA . ASP A 1 274 ? -3.981 3.915 29.880 1.00 24.24 293 ASP A CA 1
ATOM 2111 C C . ASP A 1 274 ? -3.659 2.435 29.728 1.00 26.53 293 ASP A C 1
ATOM 2112 O O . ASP A 1 274 ? -3.842 1.838 28.665 1.00 25.18 293 ASP A O 1
ATOM 2117 N N . VAL A 1 275 ? -3.146 1.838 30.780 1.00 25.06 294 VAL A N 1
ATOM 2118 C CA . VAL A 1 275 ? -2.988 0.393 30.795 1.00 24.99 294 VAL A CA 1
ATOM 2119 C C . VAL A 1 275 ? -4.180 -0.192 31.526 1.00 25.81 294 VAL A C 1
ATOM 2120 O O . VA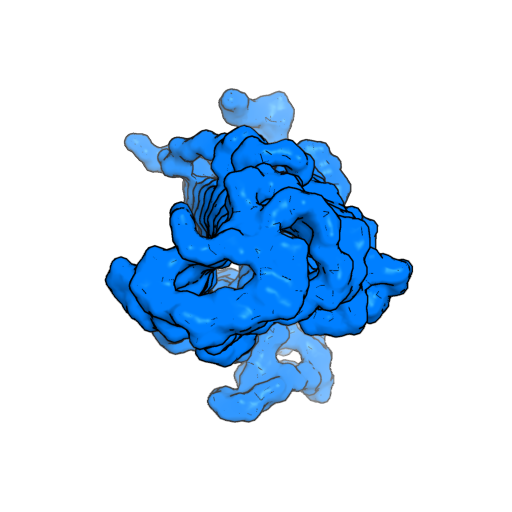L A 1 275 ? -4.840 0.467 32.342 1.00 25.60 294 VAL A O 1
ATOM 2124 N N . ASP A 1 276 ? -4.474 -1.441 31.189 1.00 25.75 295 ASP A N 1
ATOM 2125 C CA . ASP A 1 276 ? -5.605 -2.154 31.755 1.00 27.13 295 ASP A CA 1
ATOM 2126 C C . ASP A 1 276 ? -5.327 -2.633 33.175 1.00 29.80 295 ASP A C 1
ATOM 2127 O O . ASP A 1 276 ? -6.247 -2.655 33.999 1.00 26.55 295 ASP A O 1
ATOM 2132 N N . GLY A 1 277 ? -4.080 -2.989 33.484 1.00 25.87 296 GLY A N 1
ATOM 2133 C CA . GLY A 1 277 ? -3.682 -3.531 34.775 1.00 21.30 296 GLY A CA 1
ATOM 2134 C C . GLY A 1 277 ? -2.998 -2.500 35.653 1.00 25.10 296 GLY A C 1
ATOM 2135 O O . GLY A 1 277 ? -3.339 -1.313 35.629 1.00 23.27 296 GLY A O 1
ATOM 2136 N N . ASP A 1 278 ? -2.026 -2.960 36.451 1.00 21.49 297 ASP A N 1
ATOM 2137 C CA . ASP A 1 278 ? -1.347 -2.105 37.421 1.00 24.15 297 ASP A CA 1
ATOM 2138 C C . ASP A 1 278 ? -0.208 -1.311 36.774 1.00 22.50 297 ASP A C 1
ATOM 2139 O O . ASP A 1 278 ? 0.372 -1.715 35.765 1.00 24.14 297 ASP A O 1
ATOM 2144 N N . GLY A 1 279 ? 0.128 -0.179 37.383 1.00 19.94 298 GLY A N 1
ATOM 2145 C CA . GLY A 1 279 ? 1.227 0.632 36.887 1.00 20.06 298 GLY A CA 1
ATOM 2146 C C . GLY A 1 279 ? 2.582 0.065 37.285 1.00 22.33 298 GLY A C 1
ATOM 2147 O O . GLY A 1 279 ? 3.485 -0.073 36.449 1.00 21.81 298 GLY A O 1
ATOM 2148 N N . LEU A 1 280 ? 2.712 -0.287 38.564 1.00 19.81 299 LEU A N 1
ATOM 2149 C CA . LEU A 1 280 ? 3.931 -0.834 39.144 1.00 19.27 299 LEU A CA 1
ATOM 2150 C C . LEU A 1 280 ? 3.554 -1.926 40.127 1.00 19.96 299 LEU A C 1
ATOM 2151 O O . LEU A 1 280 ? 2.749 -1.696 41.035 1.00 22.31 299 LEU A O 1
ATOM 2156 N N . ILE A 1 281 ? 4.129 -3.110 39.952 1.00 19.70 300 ILE A N 1
ATOM 2157 C CA . ILE A 1 281 ? 3.882 -4.236 40.845 1.00 18.21 300 ILE A CA 1
ATOM 2158 C C . ILE A 1 281 ? 5.193 -4.622 41.503 1.00 19.53 300 ILE A C 1
ATOM 2159 O O . ILE A 1 281 ? 6.155 -4.976 40.815 1.00 22.62 300 ILE A O 1
ATOM 2164 N N . LEU A 1 282 ? 5.227 -4.558 42.831 1.00 20.03 301 LEU A N 1
ATOM 2165 C CA . LEU A 1 282 ? 6.324 -5.093 43.627 1.00 20.08 301 LEU A CA 1
ATOM 2166 C C . LEU A 1 282 ? 5.827 -6.416 44.194 1.00 20.94 301 LEU A C 1
ATOM 2167 O O . LEU A 1 282 ? 4.962 -6.423 45.077 1.00 21.24 301 LEU A O 1
ATOM 2172 N N . ILE A 1 283 ? 6.343 -7.539 43.676 1.00 19.20 302 ILE A N 1
ATOM 2173 C CA . ILE A 1 283 ? 5.747 -8.836 44.000 1.00 21.66 302 ILE A CA 1
ATOM 2174 C C . ILE A 1 283 ? 6.321 -9.361 45.313 1.00 24.40 302 ILE A C 1
ATOM 2175 O O . ILE A 1 283 ? 7.428 -8.998 45.729 1.00 24.19 302 ILE A O 1
ATOM 2180 N N . CYS A 1 284 ? 5.556 -10.210 45.994 1.00 22.18 303 CYS A N 1
ATOM 2181 C CA . CYS A 1 284 ? 6.027 -10.771 47.253 1.00 22.51 303 CYS A CA 1
ATOM 2182 C C . CYS A 1 284 ? 7.081 -11.845 46.996 1.00 21.92 303 CYS A C 1
ATOM 2183 O O . CYS A 1 284 ? 6.974 -12.638 46.056 1.00 22.41 303 CYS A O 1
ATOM 2186 N N . GLY A 1 285 ? 8.103 -11.860 47.822 1.00 21.53 304 GLY A N 1
ATOM 2187 C CA . GLY A 1 285 ? 9.152 -12.843 47.674 1.00 20.45 304 GLY A CA 1
ATOM 2188 C C . GLY A 1 285 ? 8.836 -14.107 48.445 1.00 22.64 304 GLY A C 1
ATOM 2189 O O . GLY A 1 285 ? 7.931 -14.144 49.286 1.00 20.96 304 GLY A O 1
ATOM 2190 N N . GLU A 1 286 ? 9.619 -15.143 48.169 1.00 19.92 305 GLU A N 1
ATOM 2191 C CA . GLU A 1 286 ? 9.457 -16.426 48.836 1.00 22.16 305 GLU A CA 1
ATOM 2192 C C . GLU A 1 286 ? 10.473 -16.617 49.954 1.00 22.33 305 GLU A C 1
ATOM 2193 O O . GLU A 1 286 ? 11.679 -16.460 49.742 1.00 23.79 305 GLU A O 1
ATOM 2199 N N . TYR A 1 287 ? 9.982 -16.979 51.136 1.00 24.95 306 TYR A N 1
ATOM 2200 C CA . TYR A 1 287 ? 10.840 -17.352 52.259 1.00 24.43 306 TYR A CA 1
ATOM 2201 C C . TYR A 1 287 ? 11.378 -18.764 52.052 1.00 22.59 306 TYR A C 1
ATOM 2202 O O . TYR A 1 287 ? 10.603 -19.679 51.771 1.00 26.35 306 TYR A O 1
ATOM 2211 N N . ILE A 1 288 ? 12.697 -18.950 52.186 1.00 24.61 307 ILE A N 1
ATOM 2212 C CA . ILE A 1 288 ? 13.329 -20.247 51.950 1.00 26.55 307 ILE A CA 1
ATOM 2213 C C . ILE A 1 288 ? 14.240 -20.688 53.083 1.00 26.26 307 ILE A C 1
ATOM 2214 O O . ILE A 1 288 ? 14.862 -21.747 52.979 1.00 23.93 307 ILE A O 1
ATOM 2219 N N . GLU A 1 289 ? 14.360 -19.911 54.161 1.00 26.52 308 GLU A N 1
ATOM 2220 C CA . GLU A 1 289 ? 15.337 -20.262 55.184 1.00 26.26 308 GLU A CA 1
ATOM 2221 C C . GLU A 1 289 ? 14.992 -21.591 55.835 1.00 26.18 308 GLU A C 1
ATOM 2222 O O . GLU A 1 289 ? 15.887 -22.372 56.174 1.00 24.72 308 GLU A O 1
ATOM 2228 N N . LYS A 1 290 ? 13.706 -21.866 56.014 1.00 24.91 309 LYS A N 1
ATOM 2229 C CA . LYS A 1 290 ? 13.266 -23.150 56.548 1.00 26.66 309 LYS A CA 1
ATOM 2230 C C . LYS A 1 290 ? 11.834 -23.402 56.095 1.00 24.36 309 LYS A C 1
ATOM 2231 O O . LYS A 1 290 ? 11.160 -22.512 55.567 1.00 24.50 309 LYS A O 1
ATOM 2235 N N . ALA A 1 291 ? 11.376 -24.634 56.299 1.00 23.37 310 ALA A N 1
ATOM 2236 C CA . ALA A 1 291 ? 10.000 -24.980 55.978 1.00 23.91 310 ALA A CA 1
ATOM 2237 C C . ALA A 1 291 ? 9.081 -24.450 57.073 1.00 25.58 310 ALA A C 1
ATOM 2238 O O . ALA A 1 291 ? 9.263 -24.776 58.251 1.00 25.34 310 ALA A O 1
ATOM 2240 N N . LEU A 1 292 ? 8.100 -23.625 56.682 1.00 24.32 311 LEU A N 1
ATOM 2241 C CA . LEU A 1 292 ? 7.126 -23.099 57.635 1.00 22.79 311 LEU A CA 1
ATOM 2242 C C . LEU A 1 292 ? 6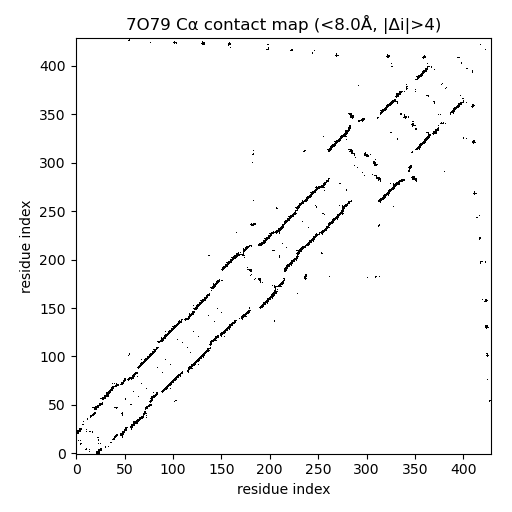.016 -24.106 57.915 1.00 25.11 311 LEU A C 1
ATOM 2243 O O . LEU A 1 292 ? 5.390 -24.045 58.976 1.00 25.55 311 LEU A O 1
ATOM 2248 N N . THR A 1 293 ? 5.742 -25.001 56.959 1.00 27.04 312 THR A N 1
ATOM 2249 C CA . THR A 1 293 ? 4.827 -26.128 57.107 1.00 27.01 312 THR A CA 1
ATOM 2250 C C . THR A 1 293 ? 5.443 -27.354 56.450 1.00 24.53 312 THR A C 1
ATOM 2251 O O . THR A 1 293 ? 6.415 -27.262 55.695 1.00 23.45 312 THR A O 1
ATOM 2255 N N . ASP A 1 294 ? 4.822 -28.511 56.688 1.00 26.25 313 ASP A N 1
ATOM 2256 C CA . ASP A 1 294 ? 5.318 -29.747 56.090 1.00 28.35 313 ASP A CA 1
ATOM 2257 C C . ASP A 1 294 ? 5.090 -29.820 54.592 1.00 25.74 313 ASP A C 1
ATOM 2258 O O . ASP A 1 294 ? 5.555 -30.779 53.967 1.00 26.24 313 ASP A O 1
ATOM 2263 N N . LYS A 1 295 ? 4.396 -28.843 54.006 1.00 24.79 314 LYS A N 1
ATOM 2264 C CA . LYS A 1 295 ? 4.009 -28.907 52.601 1.00 28.05 314 LYS A CA 1
ATOM 2265 C C . LYS A 1 295 ? 4.974 -28.189 51.666 1.00 26.30 314 LYS A C 1
ATOM 2266 O O . LYS A 1 295 ? 4.809 -28.296 50.443 1.00 24.73 314 LYS A O 1
ATOM 2272 N N . TYR A 1 296 ? 5.970 -27.485 52.206 1.00 23.30 315 TYR A N 1
ATOM 2273 C CA . TYR A 1 296 ? 6.896 -26.701 51.392 1.00 23.79 315 TYR A CA 1
ATOM 2274 C C . TYR A 1 296 ? 7.601 -27.573 50.367 1.00 24.42 315 TYR A C 1
ATOM 2275 O O . TYR A 1 296 ? 8.203 -28.592 50.715 1.00 23.93 315 TYR A O 1
ATOM 2284 N N . GLU A 1 297 ? 7.503 -27.178 49.089 1.00 25.57 316 GLU A N 1
ATOM 2285 C CA . GLU A 1 297 ? 8.221 -27.827 47.996 1.00 24.62 316 GLU A CA 1
ATOM 2286 C C . GLU A 1 297 ? 9.248 -26.839 47.453 1.00 25.51 316 GLU A C 1
ATOM 2287 O O . GLU A 1 297 ? 8.933 -26.015 46.572 1.00 24.04 316 GLU A O 1
ATOM 2293 N N . PRO A 1 298 ? 10.489 -26.882 47.933 1.00 25.44 317 PRO A N 1
ATOM 2294 C CA . PRO A 1 298 ? 11.480 -25.888 47.506 1.00 24.36 317 PRO A CA 1
ATOM 2295 C C . PRO A 1 298 ? 11.909 -26.071 46.063 1.00 24.64 317 PRO A C 1
ATOM 2296 O O . PRO A 1 298 ? 11.890 -27.173 45.511 1.00 24.11 317 PRO A O 1
ATOM 2300 N N . ILE A 1 299 ? 12.290 -24.953 45.447 1.00 24.44 318 ILE A N 1
ATOM 2301 C CA . ILE A 1 299 ? 12.949 -24.969 44.147 1.00 22.68 318 ILE A CA 1
ATOM 2302 C C . ILE A 1 299 ? 14.413 -25.303 44.414 1.00 25.46 318 ILE A C 1
ATOM 2303 O O . ILE A 1 299 ? 15.121 -24.528 45.058 1.00 21.38 318 ILE A O 1
ATOM 2308 N N . LEU A 1 300 ? 14.861 -26.462 43.933 1.00 23.79 319 LEU A N 1
ATOM 2309 C CA . LEU A 1 300 ? 16.207 -26.944 44.205 1.00 24.69 319 LEU A CA 1
ATOM 2310 C C . LEU A 1 300 ? 17.221 -26.269 43.294 1.00 25.56 319 LEU A C 1
ATOM 2311 O O . LEU A 1 300 ? 16.927 -25.973 42.135 1.00 25.39 319 LEU A O 1
ATOM 2316 N N . ARG A 1 301 ? 18.414 -26.017 43.833 1.00 23.66 320 ARG A N 1
ATOM 2317 C CA . ARG A 1 301 ? 19.530 -25.468 43.064 1.00 26.81 320 ARG A CA 1
ATOM 2318 C C . ARG A 1 301 ? 20.829 -25.799 43.788 1.00 27.79 320 ARG A C 1
ATOM 2319 O O . ARG A 1 301 ? 21.033 -25.363 44.924 1.00 25.93 320 ARG A O 1
ATOM 2327 N N . ALA A 1 302 ? 21.707 -26.558 43.137 1.00 26.82 321 ALA A N 1
ATOM 2328 C CA . ALA A 1 302 ? 22.998 -26.873 43.726 1.00 27.21 321 ALA A CA 1
ATOM 2329 C C . ALA A 1 302 ? 23.899 -25.644 43.712 1.00 27.97 321 ALA A C 1
ATOM 2330 O O . ALA A 1 302 ? 23.735 -24.730 42.895 1.00 29.72 321 ALA A O 1
ATOM 2332 N N . GLY A 1 303 ? 24.866 -25.626 44.621 1.00 23.67 322 GLY A N 1
ATOM 2333 C CA . GLY A 1 303 ? 25.797 -24.523 44.673 1.00 24.64 322 GLY A CA 1
ATOM 2334 C C . GLY A 1 303 ? 25.319 -23.323 45.458 1.00 26.33 322 GLY A C 1
ATOM 2335 O O . GLY A 1 303 ? 26.024 -22.312 45.494 1.00 27.34 322 GLY A O 1
ATOM 2336 N N . THR A 1 304 ? 24.160 -23.404 46.104 1.00 29.23 323 THR A N 1
ATOM 2337 C CA . THR A 1 304 ? 23.614 -22.307 46.896 1.00 29.64 323 THR A CA 1
ATOM 2338 C C . THR A 1 304 ? 23.765 -22.622 48.379 1.00 28.61 323 THR A C 1
ATOM 2339 O O . THR A 1 304 ? 24.022 -23.772 48.748 1.00 31.68 323 THR A O 1
ATOM 2343 N N . PRO A 1 305 ? 23.633 -21.623 49.261 1.00 29.76 324 PRO A N 1
ATOM 2344 C CA . PRO A 1 305 ? 23.814 -21.892 50.696 1.00 29.97 324 PRO A CA 1
ATOM 2345 C C . PRO A 1 305 ? 22.815 -22.876 51.275 1.00 35.02 324 PRO A C 1
ATOM 2346 O O . PRO A 1 305 ? 23.148 -23.586 52.239 1.00 31.78 324 PRO A O 1
ATOM 2350 N N . LEU A 1 306 ? 21.588 -22.925 50.753 1.00 28.43 325 LEU A N 1
ATOM 2351 C CA . LEU A 1 306 ? 20.583 -23.825 51.303 1.00 28.13 325 LEU A CA 1
ATOM 2352 C C . LEU A 1 306 ? 20.246 -24.974 50.376 1.00 26.53 325 LEU A C 1
ATOM 2353 O O . LEU A 1 306 ? 19.411 -25.815 50.732 1.00 29.98 325 LEU A O 1
ATOM 2358 N N . GLY A 1 307 ? 20.867 -25.036 49.206 1.00 26.42 326 GLY A N 1
ATOM 2359 C CA . GLY A 1 307 ? 20.470 -26.015 48.217 1.00 27.50 326 GLY A CA 1
ATOM 2360 C C . GLY A 1 307 ? 19.181 -25.686 47.508 1.00 27.61 326 GLY A C 1
ATOM 2361 O O . GLY A 1 307 ? 18.587 -26.574 46.893 1.00 27.57 326 GLY A O 1
ATOM 2362 N N . ARG A 1 308 ? 18.719 -24.435 47.581 1.00 22.92 327 ARG A N 1
ATOM 2363 C CA . ARG A 1 308 ? 17.428 -24.064 47.017 1.00 21.72 327 ARG A CA 1
ATOM 2364 C C . ARG A 1 308 ? 17.411 -22.562 46.760 1.00 26.50 327 ARG A C 1
ATOM 2365 O O . ARG A 1 308 ? 18.249 -21.830 47.278 1.00 24.89 327 ARG A O 1
ATOM 2373 N N . VAL A 1 309 ? 16.459 -22.114 45.936 1.00 26.93 328 VAL A N 1
ATOM 2374 C CA . VAL A 1 309 ? 16.283 -20.693 45.637 1.00 25.31 328 VAL A CA 1
ATOM 2375 C C . VAL A 1 309 ? 14.802 -20.330 45.832 1.00 27.12 328 VAL A C 1
ATOM 2376 O O . VAL A 1 309 ? 13.937 -21.210 45.855 1.00 24.09 328 VAL A O 1
ATOM 2380 N N . PRO A 1 310 ? 14.502 -19.041 45.994 1.00 25.10 329 PRO A N 1
ATOM 2381 C CA . PRO A 1 310 ? 13.090 -18.660 46.092 1.00 22.03 329 PRO A CA 1
ATOM 2382 C C . PRO A 1 310 ? 12.443 -18.674 44.724 1.00 24.15 329 PRO A C 1
ATOM 2383 O O . PRO A 1 310 ? 13.095 -18.454 43.699 1.00 23.53 329 PRO A O 1
ATOM 2387 N N . ARG A 1 311 ? 11.132 -18.950 44.730 1.00 21.02 330 ARG A N 1
ATOM 2388 C CA . ARG A 1 311 ? 10.325 -18.793 43.524 1.00 24.10 330 ARG A CA 1
ATOM 2389 C C . ARG A 1 311 ? 10.354 -17.348 43.031 1.00 24.35 330 ARG A C 1
ATOM 2390 O O . ARG A 1 311 ? 10.421 -17.102 41.821 1.00 23.97 330 ARG A O 1
ATOM 2398 N N . TYR A 1 312 ? 10.287 -16.383 43.957 1.00 25.30 331 TYR A N 1
ATOM 2399 C CA . TYR A 1 312 ? 10.396 -14.949 43.658 1.00 25.21 331 TYR A CA 1
ATOM 2400 C C . TYR A 1 312 ? 11.329 -14.296 44.676 1.00 21.51 331 TYR A C 1
ATOM 2401 O O . TYR A 1 312 ? 11.212 -14.557 45.875 1.00 23.65 331 TYR A O 1
ATOM 2410 N N . GLY A 1 313 ? 12.253 -13.459 44.207 1.00 22.65 332 GLY A N 1
ATOM 2411 C CA . GLY A 1 313 ? 13.117 -12.726 45.128 1.00 23.99 332 GLY A CA 1
ATOM 2412 C C . GLY A 1 313 ? 12.376 -11.638 45.898 1.00 22.21 332 GLY A C 1
ATOM 2413 O O . GLY A 1 313 ? 11.556 -10.899 45.351 1.00 21.72 332 GLY A O 1
ATOM 2414 N N . HIS A 1 314 ? 12.679 -11.545 47.192 1.00 22.86 333 HIS A N 1
ATOM 2415 C CA . HIS A 1 314 ? 12.154 -10.489 48.049 1.00 24.72 333 HIS A CA 1
ATOM 2416 C C . HIS A 1 314 ? 12.475 -9.122 47.440 1.00 24.16 333 HIS A C 1
ATOM 2417 O O . HIS A 1 314 ? 13.607 -8.876 47.023 1.00 22.41 333 HIS A O 1
ATOM 2424 N N . VAL A 1 315 ? 11.474 -8.246 47.342 1.00 22.61 334 VAL A N 1
ATOM 2425 C CA . VAL A 1 315 ? 11.685 -6.906 46.785 1.00 23.29 334 VAL A CA 1
ATOM 2426 C C . VAL A 1 315 ? 12.121 -5.991 47.926 1.00 24.64 334 VAL A C 1
ATOM 2427 O O . VAL A 1 315 ? 11.308 -5.539 48.747 1.00 23.52 334 VAL A O 1
ATOM 2431 N N . LYS A 1 316 ? 13.406 -5.688 47.971 1.00 23.42 335 LYS A N 1
ATOM 2432 C CA . LYS A 1 316 ? 13.909 -4.791 48.994 1.00 24.71 335 LYS A CA 1
ATOM 2433 C C . LYS A 1 316 ? 14.963 -3.868 48.412 1.00 23.49 335 LYS A C 1
ATOM 2434 O O . LYS A 1 316 ? 15.531 -4.120 47.347 1.00 23.10 335 LYS A O 1
ATOM 2440 N N . ASP A 1 317 ? 15.177 -2.756 49.109 1.00 21.89 336 ASP A N 1
ATOM 2441 C CA . ASP A 1 317 ? 16.338 -1.907 48.904 1.00 25.57 336 ASP A CA 1
ATOM 2442 C C . ASP A 1 317 ? 16.293 -1.222 47.539 1.00 24.42 336 ASP A C 1
ATOM 2443 O O . ASP A 1 317 ? 17.331 -0.825 47.009 1.00 24.53 336 ASP A O 1
ATOM 2448 N N . GLY A 1 318 ? 15.108 -1.128 46.920 1.00 22.89 337 GLY A N 1
ATOM 2449 C CA . GLY A 1 318 ? 15.000 -0.586 45.582 1.00 20.83 337 GLY A CA 1
ATOM 2450 C C . GLY A 1 318 ? 14.637 0.896 45.573 1.00 23.43 337 GLY A C 1
ATOM 2451 O O . GLY A 1 318 ? 14.220 1.461 46.581 1.00 23.68 337 GLY A O 1
ATOM 2452 N N . LEU A 1 319 ? 14.809 1.517 44.403 1.00 21.61 338 LEU A N 1
ATOM 2453 C CA . LEU A 1 319 ? 14.464 2.922 44.193 1.00 23.70 338 LEU A CA 1
ATOM 2454 C C . LEU A 1 319 ? 13.332 2.986 43.175 1.00 21.70 338 LEU A C 1
ATOM 2455 O O . LEU A 1 319 ? 13.523 2.633 42.007 1.00 21.37 338 LEU A O 1
ATOM 2460 N N . TYR A 1 320 ? 12.159 3.449 43.606 1.00 21.36 339 TYR A N 1
ATOM 2461 C CA . TYR A 1 320 ? 10.960 3.507 42.767 1.00 19.88 339 TYR A CA 1
ATOM 2462 C C . TYR A 1 320 ? 10.444 4.948 42.798 1.00 20.48 339 TYR A C 1
ATOM 2463 O O . TYR A 1 320 ? 9.488 5.228 43.514 1.00 19.92 339 TYR A O 1
ATOM 2472 N N . VAL A 1 321 ? 11.078 5.844 42.017 1.00 20.58 340 VAL A N 1
ATOM 2473 C CA . VAL A 1 321 ? 10.958 7.290 42.217 1.00 23.41 340 VAL A CA 1
ATOM 2474 C C . VAL A 1 321 ? 10.668 7.990 40.897 1.00 23.86 340 VAL A C 1
ATOM 2475 O O . VAL A 1 321 ? 11.094 7.543 39.825 1.00 20.86 340 VAL A O 1
ATOM 2479 N N . ASN A 1 322 ? 9.930 9.105 40.980 1.00 21.74 341 ASN A N 1
ATOM 2480 C CA . ASN A 1 322 ? 9.731 10.000 39.837 1.00 23.47 341 ASN A CA 1
ATOM 2481 C C . ASN A 1 322 ? 9.149 9.287 38.629 1.00 24.24 341 ASN A C 1
ATOM 2482 O O . ASN A 1 322 ? 9.572 9.523 37.493 1.00 23.12 341 ASN A O 1
ATOM 2487 N N . ASN A 1 323 ? 8.192 8.398 38.871 1.00 21.40 342 ASN A N 1
ATOM 2488 C CA . ASN A 1 323 ? 7.441 7.766 37.797 1.00 22.08 342 ASN A CA 1
ATOM 2489 C C . ASN A 1 323 ? 6.045 8.369 37.722 1.00 23.13 342 ASN A C 1
ATOM 2490 O O . ASN A 1 323 ? 5.563 8.997 38.665 1.00 21.57 342 ASN A O 1
ATOM 2495 N N . THR A 1 324 ? 5.388 8.155 36.585 1.00 21.23 343 THR A N 1
ATOM 2496 C CA . THR A 1 324 ? 4.019 8.612 36.393 1.00 21.58 343 THR A CA 1
ATOM 2497 C C . THR A 1 324 ? 3.172 7.439 35.927 1.00 21.14 343 THR A C 1
ATOM 2498 O O . THR A 1 324 ? 3.531 6.764 34.957 1.00 22.86 343 THR A O 1
ATOM 2502 N N . PHE A 1 325 ? 2.075 7.184 36.643 1.00 19.97 344 PHE A N 1
ATOM 2503 C CA . PHE A 1 325 ? 1.125 6.113 36.328 1.00 22.77 344 PHE A CA 1
ATOM 2504 C C . PHE A 1 325 ? -0.282 6.706 36.218 1.00 20.30 344 PHE A C 1
ATOM 2505 O O . PHE A 1 325 ? -0.965 6.879 37.233 1.00 24.41 344 PHE A O 1
ATOM 2513 N N . LEU A 1 326 ? -0.762 6.960 35.008 1.00 21.53 345 LEU A N 1
ATOM 2514 C CA . LEU A 1 326 ? -2.028 7.671 34.860 1.00 24.05 345 LEU A CA 1
ATOM 2515 C C . LEU A 1 326 ? -3.086 6.816 34.183 1.00 23.00 345 LEU A C 1
ATOM 2516 O O . LEU A 1 326 ? -2.795 6.088 33.231 1.00 22.68 345 LEU A O 1
ATOM 2521 N N . ASN A 1 327 ? -4.321 6.914 34.680 1.00 22.26 346 ASN A N 1
ATOM 2522 C CA . ASN A 1 327 ? -5.473 6.284 34.018 1.00 22.08 346 ASN A CA 1
ATOM 2523 C C . ASN A 1 327 ? -5.285 4.772 33.908 1.00 22.10 346 ASN A C 1
ATOM 2524 O O . ASN A 1 327 ? -5.625 4.158 32.897 1.00 23.68 346 ASN A O 1
ATOM 2529 N N . VAL A 1 328 ? -4.732 4.152 34.970 1.00 23.08 347 VAL A N 1
ATOM 2530 C CA . VAL A 1 328 ? -4.495 2.706 34.955 1.00 25.68 347 VAL A CA 1
ATOM 2531 C C . VAL A 1 328 ? -5.754 1.987 35.414 1.00 25.80 347 VAL A C 1
ATOM 2532 O O . VAL A 1 328 ? -6.487 2.470 36.285 1.00 26.18 347 VAL A O 1
ATOM 2536 N N . GLY A 1 329 ? -6.016 0.821 34.819 1.00 26.30 348 GLY A N 1
ATOM 2537 C CA . GLY A 1 329 ? -7.200 0.067 35.179 1.00 25.71 348 GLY A CA 1
ATOM 2538 C C . GLY A 1 329 ? -7.091 -0.744 36.445 1.00 26.96 348 GLY A C 1
ATOM 2539 O O . GLY A 1 329 ? -8.118 -1.202 36.960 1.00 28.96 348 GLY A O 1
ATOM 2540 N N . GLY A 1 330 ? -5.878 -0.942 36.957 1.00 26.92 349 GLY A N 1
ATOM 2541 C CA . GLY A 1 330 ? -5.674 -1.660 38.202 1.00 24.13 349 GLY A CA 1
ATOM 2542 C C . GLY A 1 330 ? -5.205 -0.720 39.290 1.00 26.02 349 GLY A C 1
ATOM 2543 O O . GLY A 1 330 ? -5.675 0.421 39.362 1.00 28.53 349 GLY A O 1
ATOM 2544 N N . ALA A 1 331 ? -4.287 -1.170 40.144 1.00 25.24 350 ALA A N 1
ATOM 2545 C CA . ALA A 1 331 ? -3.724 -0.299 41.160 1.00 23.36 350 ALA A CA 1
ATOM 2546 C C . ALA A 1 331 ? -2.602 0.537 40.550 1.00 24.22 350 ALA A C 1
ATOM 2547 O O . ALA A 1 331 ? -1.974 0.142 39.572 1.00 25.80 350 ALA A O 1
ATOM 2549 N N . GLY A 1 332 ? -2.360 1.710 41.122 1.00 22.82 351 GLY A N 1
ATOM 2550 C CA . GLY A 1 332 ? -1.255 2.508 40.619 1.00 21.43 351 GLY A CA 1
ATOM 2551 C C . GLY A 1 332 ? 0.069 1.854 40.963 1.00 25.09 351 GLY A C 1
ATOM 2552 O O . GLY A 1 332 ? 0.876 1.506 40.091 1.00 24.12 351 GLY A O 1
ATOM 2553 N N . ILE A 1 333 ? 0.303 1.688 42.257 1.00 21.98 352 ILE A N 1
ATOM 2554 C CA . ILE A 1 333 ? 1.457 0.965 42.759 1.00 23.08 352 ILE A CA 1
ATOM 2555 C C . ILE A 1 333 ? 0.931 -0.125 43.676 1.00 25.17 352 ILE A C 1
ATOM 2556 O O . ILE A 1 333 ? 0.209 0.164 44.640 1.00 24.15 352 ILE A O 1
ATOM 2561 N N . ASN A 1 334 ? 1.250 -1.371 43.348 1.00 20.12 353 ASN A N 1
ATOM 2562 C CA . ASN A 1 334 ? 0.831 -2.528 44.126 1.00 21.39 353 ASN A CA 1
ATOM 2563 C C . ASN A 1 334 ? 2.056 -3.000 44.909 1.00 24.54 353 ASN A C 1
ATOM 2564 O O . ASN A 1 334 ? 2.968 -3.608 44.344 1.00 20.24 353 ASN A O 1
ATOM 2569 N N . ILE A 1 335 ? 2.106 -2.654 46.196 1.00 23.43 354 ILE A N 1
ATOM 2570 C CA . ILE A 1 335 ? 3.203 -3.042 47.081 1.00 22.61 354 ILE A CA 1
ATOM 2571 C C . ILE A 1 335 ? 2.808 -4.378 47.703 1.00 26.85 354 ILE A C 1
ATOM 2572 O O . ILE A 1 335 ? 2.059 -4.429 48.682 1.00 24.10 354 ILE A O 1
ATOM 2577 N N . GLY A 1 336 ? 3.274 -5.472 47.100 1.00 20.55 355 GLY A N 1
ATOM 2578 C CA . GLY A 1 336 ? 2.958 -6.784 47.621 1.00 25.14 355 GLY A CA 1
ATOM 2579 C C . GLY A 1 336 ? 2.022 -7.593 46.743 1.00 22.55 355 GLY A C 1
ATOM 2580 O O . GLY A 1 336 ? 1.087 -8.213 47.248 1.00 25.76 355 GLY A O 1
ATOM 2581 N N . GLY A 1 337 ? 2.258 -7.606 45.432 1.00 24.68 356 GLY A N 1
ATOM 2582 C CA . GLY A 1 337 ? 1.454 -8.438 44.559 1.00 24.17 356 GLY A CA 1
ATOM 2583 C C . GLY A 1 337 ? 1.653 -9.914 44.858 1.00 25.39 356 GLY A C 1
ATOM 2584 O O . GLY A 1 337 ? 2.683 -10.325 45.388 1.00 21.00 356 GLY A O 1
ATOM 2585 N N . SER A 1 338 ? 0.632 -10.713 44.523 1.00 25.38 357 SER A N 1
ATOM 2586 C CA . SER A 1 338 ? 0.669 -12.185 44.619 1.00 28.29 357 SER A CA 1
ATOM 2587 C C . SER A 1 338 ? 1.128 -12.671 45.992 1.00 30.69 357 SER A C 1
ATOM 2588 O O . SER A 1 338 ? 2.053 -13.479 46.128 1.00 28.46 357 SER A O 1
ATOM 2591 N N . TYR A 1 339 ? 0.450 -12.174 47.018 1.00 30.78 358 TYR A N 1
ATOM 2592 C CA . TYR A 1 339 ? 0.708 -12.592 48.385 1.00 30.26 358 TYR A CA 1
ATOM 2593 C C . TYR A 1 339 ? 0.004 -13.911 48.670 1.00 35.46 358 TYR A C 1
ATOM 2594 O O . TYR A 1 339 ? -1.160 -14.102 48.300 1.00 31.00 358 TYR A O 1
ATOM 2603 N N . ASN A 1 340 ? 0.721 -14.827 49.323 1.00 29.53 359 ASN A N 1
ATOM 2604 C CA . ASN A 1 340 ? 0.145 -16.077 49.812 1.00 28.96 359 ASN A CA 1
ATOM 2605 C C . ASN A 1 340 ? 0.223 -16.037 51.331 1.00 31.16 359 ASN A C 1
ATOM 2606 O O . ASN A 1 340 ? 1.282 -16.303 51.906 1.00 30.70 359 ASN A O 1
ATOM 2611 N N . GLY A 1 341 ? -0.890 -15.694 51.977 1.00 29.85 360 GLY A N 1
ATOM 2612 C CA . GLY A 1 341 ? -0.937 -15.706 53.420 1.00 32.46 360 GLY A CA 1
ATOM 2613 C C . GLY A 1 341 ? -1.128 -17.072 54.054 1.00 33.26 360 GLY A C 1
ATOM 2614 O O . GLY A 1 341 ? -1.186 -17.166 55.282 1.00 33.83 360 GLY A O 1
ATOM 2615 N N . ASN A 1 342 ? -1.238 -18.137 53.255 1.00 31.44 361 ASN A N 1
ATOM 2616 C CA . ASN A 1 342 ? -1.391 -19.500 53.761 1.00 31.62 361 ASN A CA 1
ATOM 2617 C C . ASN A 1 342 ? -0.245 -20.314 53.188 1.00 31.49 361 ASN A C 1
ATOM 2618 O O . ASN A 1 342 ? -0.405 -21.017 52.172 1.00 27.24 361 ASN A O 1
ATOM 2623 N N . PRO A 1 343 ? 0.929 -20.224 53.801 1.00 29.10 362 PRO A N 1
ATOM 2624 C CA . PRO A 1 343 ? 2.091 -20.955 53.286 1.00 29.97 362 PRO A CA 1
ATOM 2625 C C . PRO A 1 343 ? 1.809 -22.445 53.197 1.00 28.80 362 PRO A C 1
ATOM 2626 O O . PRO A 1 343 ? 1.196 -23.036 54.084 1.00 31.57 362 PRO A O 1
ATOM 2630 N N . GLY A 1 344 ? 2.238 -23.036 52.092 1.00 29.48 363 GLY A N 1
ATOM 2631 C CA . GLY A 1 344 ? 2.104 -24.463 51.872 1.00 26.38 363 GLY A CA 1
ATOM 2632 C C . GLY A 1 344 ? 3.228 -24.903 50.966 1.00 29.45 363 GLY A C 1
ATOM 2633 O O . GLY A 1 344 ? 4.406 -24.815 51.351 1.00 26.46 363 GLY A O 1
ATOM 2634 N N . ALA A 1 345 ? 2.875 -25.354 49.755 1.00 21.84 364 ALA A N 1
ATOM 2635 C CA . ALA A 1 345 ? 3.885 -25.702 48.767 1.00 27.09 364 ALA A CA 1
ATOM 2636 C C . ALA A 1 345 ? 4.816 -24.520 48.488 1.00 25.23 364 ALA A C 1
ATOM 2637 O O . ALA A 1 345 ? 6.027 -24.706 48.326 1.00 22.27 364 ALA A O 1
ATOM 2639 N N . ASP A 1 346 ? 4.279 -23.299 48.427 1.00 28.63 365 ASP A N 1
ATOM 2640 C 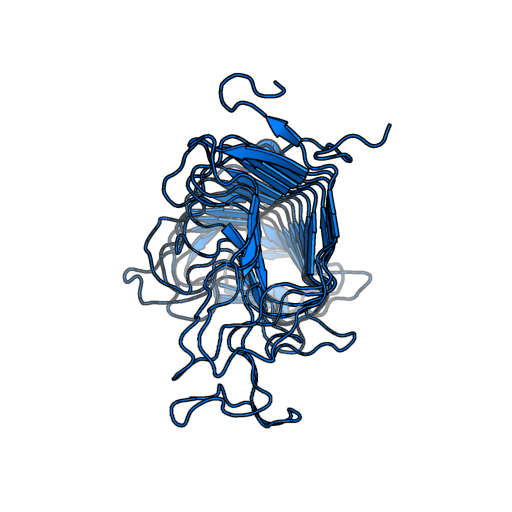CA . ASP A 1 346 ? 5.137 -22.129 48.318 1.00 27.00 365 ASP A CA 1
ATOM 2641 C C . ASP A 1 346 ? 5.015 -21.314 49.594 1.00 26.25 365 ASP A C 1
ATOM 2642 O O . ASP A 1 346 ? 4.049 -21.429 50.358 1.00 25.09 365 ASP A O 1
ATOM 2647 N N . GLN A 1 347 ? 6.001 -20.459 49.805 1.00 25.87 366 GLN A N 1
ATOM 2648 C CA . GLN A 1 347 ? 6.055 -19.587 50.962 1.00 22.63 366 GLN A CA 1
ATOM 2649 C C . GLN A 1 347 ? 6.169 -18.136 50.492 1.00 23.93 366 GLN A C 1
ATOM 2650 O O . GLN A 1 347 ? 6.918 -17.343 51.054 1.00 20.41 366 GLN A O 1
ATOM 2656 N N . ARG A 1 348 ? 5.413 -17.794 49.430 1.00 24.12 367 ARG A N 1
ATOM 2657 C CA . ARG A 1 348 ? 5.408 -16.458 48.818 1.00 22.51 367 ARG A CA 1
ATOM 2658 C C . ARG A 1 348 ? 4.669 -15.427 49.672 1.00 26.33 367 ARG A C 1
ATOM 2659 O O . ARG A 1 348 ? 3.589 -14.925 49.331 1.00 26.40 367 ARG A O 1
ATOM 2667 N N . MET A 1 349 ? 5.319 -15.081 50.763 1.00 19.89 368 MET A N 1
ATOM 2668 C CA . MET A 1 349 ? 4.829 -14.222 51.821 1.00 23.54 368 MET A CA 1
ATOM 2669 C C . MET A 1 349 ? 5.775 -13.114 52.286 1.00 26.79 368 MET A C 1
ATOM 2670 O O . MET A 1 349 ? 5.477 -12.446 53.286 1.00 25.33 368 MET A O 1
ATOM 2675 N N . LEU A 1 350 ? 6.843 -12.817 51.549 1.00 24.17 369 LEU A N 1
ATOM 2676 C CA . LEU A 1 350 ? 7.761 -11.750 51.925 1.00 23.42 369 LEU A CA 1
ATOM 2677 C C . LEU A 1 350 ? 7.259 -10.441 51.315 1.00 23.57 369 LEU A C 1
ATOM 2678 O O . LEU A 1 350 ? 7.366 -10.225 50.107 1.00 23.81 369 LEU A O 1
ATOM 2683 N N . LEU A 1 351 ? 6.713 -9.570 52.154 1.00 25.67 370 LEU A N 1
ATOM 2684 C CA . LEU A 1 351 ? 6.256 -8.271 51.701 1.00 25.14 370 LEU A CA 1
ATOM 2685 C C . LEU A 1 351 ? 7.455 -7.385 51.353 1.00 21.24 370 LEU A C 1
ATOM 2686 O O . LEU A 1 351 ? 8.496 -7.459 52.010 1.00 22.91 370 LEU A O 1
ATOM 2691 N N . PRO A 1 352 ? 7.327 -6.522 50.342 1.00 22.01 371 PRO A N 1
ATOM 2692 C CA . PRO A 1 352 ? 8.437 -5.623 50.005 1.00 21.92 371 PRO A CA 1
ATOM 2693 C C . PRO A 1 352 ? 8.817 -4.776 51.213 1.00 27.38 371 PRO A C 1
ATOM 2694 O O . PRO A 1 352 ? 7.963 -4.408 52.022 1.00 24.07 371 PRO A O 1
ATOM 2698 N N . GLU A 1 353 ? 10.122 -4.521 51.364 1.00 24.71 372 GLU A N 1
ATOM 2699 C CA . GLU A 1 353 ? 10.625 -3.843 52.551 1.00 23.69 372 GLU A CA 1
ATOM 2700 C C . GLU A 1 353 ? 11.821 -2.984 52.173 1.00 24.23 372 GLU A C 1
ATOM 2701 O O . GLU A 1 353 ? 12.559 -3.294 51.238 1.00 22.45 372 GLU A O 1
ATOM 2707 N N . ASN A 1 354 ? 11.996 -1.890 52.907 1.00 24.94 373 ASN A N 1
ATOM 2708 C CA . ASN A 1 354 ? 13.137 -0.988 52.734 1.00 25.26 373 ASN A CA 1
ATOM 2709 C C . ASN A 1 354 ? 13.280 -0.473 51.304 1.00 25.09 373 ASN A C 1
ATOM 2710 O O . ASN A 1 354 ? 14.398 -0.263 50.830 1.00 22.16 373 ASN A O 1
ATOM 2715 N N . ASN A 1 355 ? 12.168 -0.267 50.596 1.00 21.55 374 ASN A N 1
ATOM 2716 C CA . ASN A 1 355 ? 12.206 0.376 49.289 1.00 21.24 374 ASN A CA 1
ATOM 2717 C C . ASN A 1 355 ? 11.807 1.843 49.402 1.00 22.48 374 ASN A C 1
ATOM 2718 O O . ASN A 1 355 ? 10.950 2.209 50.205 1.00 26.38 374 ASN A O 1
ATOM 2723 N N . THR A 1 356 ? 12.379 2.662 48.536 1.00 23.01 375 THR A N 1
ATOM 2724 C CA . THR A 1 356 ? 12.016 4.073 48.431 1.00 21.03 375 THR A CA 1
ATOM 2725 C C . THR A 1 356 ? 11.004 4.252 47.296 1.00 23.18 375 THR A C 1
ATOM 2726 O O . THR A 1 356 ? 11.342 4.096 46.121 1.00 21.54 375 THR A O 1
ATOM 2730 N N . ILE A 1 357 ? 9.758 4.559 47.666 1.00 20.15 376 ILE A N 1
ATOM 2731 C CA . ILE A 1 357 ? 8.630 4.688 46.749 1.00 23.53 376 ILE A CA 1
ATOM 2732 C C . ILE A 1 357 ? 8.078 6.100 46.904 1.00 25.73 376 ILE A C 1
ATOM 2733 O O . ILE A 1 357 ? 7.130 6.313 47.667 1.00 23.95 376 ILE A O 1
ATOM 2738 N N . THR A 1 358 ? 8.688 7.076 46.222 1.00 22.73 377 THR A N 1
ATOM 2739 C CA . THR A 1 358 ? 8.377 8.491 46.453 1.00 26.50 377 THR A CA 1
ATOM 2740 C C . THR A 1 358 ? 8.332 9.257 45.138 1.00 23.98 377 THR A C 1
ATOM 2741 O O . THR A 1 358 ? 8.848 8.806 44.118 1.00 21.36 377 THR A O 1
ATOM 2745 N N . HIS A 1 359 ? 7.713 10.442 45.187 1.00 24.54 378 HIS A N 1
ATOM 2746 C CA . HIS A 1 359 ? 7.701 11.374 44.063 1.00 23.38 378 HIS A CA 1
ATOM 2747 C C . HIS A 1 359 ? 7.087 10.766 42.805 1.00 24.38 378 HIS A C 1
ATOM 2748 O O . HIS A 1 359 ? 7.493 11.067 41.684 1.00 22.02 378 HIS A O 1
ATOM 2755 N N . ASN A 1 360 ? 6.045 9.966 42.989 1.00 23.03 379 ASN A N 1
ATOM 2756 C CA . ASN A 1 360 ? 5.317 9.365 41.884 1.00 23.69 379 ASN A CA 1
ATOM 2757 C C . ASN A 1 360 ? 3.988 10.083 41.691 1.00 23.92 379 ASN A C 1
ATOM 2758 O O . ASN A 1 360 ? 3.392 10.573 42.654 1.00 21.15 379 ASN A O 1
ATOM 2763 N N . ILE A 1 361 ? 3.530 10.137 40.440 1.00 22.46 380 ILE A N 1
ATOM 2764 C CA . ILE A 1 361 ? 2.217 10.674 40.084 1.00 22.80 380 ILE A CA 1
ATOM 2765 C C . ILE A 1 361 ? 1.338 9.504 39.671 1.00 23.45 380 ILE A C 1
ATOM 2766 O O . ILE A 1 361 ? 1.789 8.639 38.911 1.00 23.83 380 ILE A O 1
ATOM 2771 N N . ILE A 1 362 ? 0.094 9.461 40.185 1.00 22.03 381 ILE A N 1
ATOM 2772 C CA . ILE A 1 362 ? -0.800 8.320 39.992 1.00 19.99 381 ILE A CA 1
ATOM 2773 C C . ILE A 1 362 ? -2.237 8.786 39.769 1.00 21.93 381 ILE A C 1
ATOM 2774 O O . ILE A 1 362 ? -2.728 9.697 40.450 1.00 24.96 381 ILE A O 1
ATOM 2779 N N . SER A 1 363 ? -2.925 8.117 38.847 1.00 21.83 382 SER A N 1
ATOM 2780 C CA . SER A 1 363 ? -4.382 8.133 38.798 1.00 24.19 382 SER A CA 1
ATOM 2781 C C . SER A 1 363 ? -4.855 6.776 38.299 1.00 22.83 382 SER A C 1
ATOM 2782 O O . SER A 1 363 ? -4.159 6.113 37.527 1.00 23.35 382 SER A O 1
ATOM 2785 N N . THR A 1 364 ? -6.022 6.341 38.804 1.00 18.29 383 THR A N 1
ATOM 2786 C CA . THR A 1 364 ? -6.613 5.050 38.495 1.00 23.32 383 THR A CA 1
ATOM 2787 C C . THR A 1 364 ? -8.032 5.264 37.987 1.00 23.63 383 THR A C 1
ATOM 2788 O O . THR A 1 364 ? -8.703 6.221 38.378 1.00 23.84 383 THR A O 1
ATOM 2792 N N . LYS A 1 365 ? -8.479 4.353 37.119 1.00 22.95 384 LYS A N 1
ATOM 2793 C CA . LYS A 1 365 ? -9.822 4.451 36.545 1.00 25.94 384 LYS A CA 1
ATOM 2794 C C . LYS A 1 365 ? -10.909 4.345 37.612 1.00 27.10 384 LYS A C 1
ATOM 2795 O O . LYS A 1 365 ? -11.954 5.002 37.516 1.00 28.49 384 LYS A O 1
ATOM 2801 N N . SER A 1 366 ? -10.698 3.499 38.615 1.00 25.45 385 SER A N 1
ATOM 2802 C CA . SER A 1 366 ? -11.653 3.318 39.703 1.00 24.22 385 SER A CA 1
ATOM 2803 C C . SER A 1 366 ? -11.653 4.474 40.699 1.00 27.48 385 SER A C 1
ATOM 2804 O O . SER A 1 366 ? -12.609 4.614 41.469 1.00 26.93 385 SER A O 1
ATOM 2807 N N . GLY A 1 367 ? -10.601 5.289 40.719 1.00 24.50 386 GLY A N 1
ATOM 2808 C CA . GLY A 1 367 ? -10.447 6.253 41.795 1.00 23.16 386 GLY A CA 1
ATOM 2809 C C . GLY A 1 367 ? -10.144 5.632 43.143 1.00 25.15 386 GLY A C 1
ATOM 2810 O O . GLY A 1 367 ? -10.342 6.281 44.176 1.00 25.31 386 GLY A O 1
ATOM 2811 N N . LYS A 1 368 ? -9.712 4.371 43.158 1.00 22.63 387 LYS A N 1
ATOM 2812 C CA . LYS A 1 368 ? -9.219 3.684 44.341 1.00 25.58 387 LYS A CA 1
ATOM 2813 C C . LYS A 1 368 ? -7.888 3.019 44.023 1.00 25.36 387 LYS A C 1
ATOM 2814 O O . LYS A 1 368 ? -7.523 2.838 42.859 1.00 26.41 387 LYS A O 1
ATOM 2820 N N . ASN A 1 369 ? -7.174 2.652 45.084 1.00 28.24 388 ASN A N 1
ATOM 2821 C CA . ASN A 1 369 ? -5.951 1.845 44.994 1.00 29.13 388 ASN A CA 1
ATOM 2822 C C . ASN A 1 369 ? -4.857 2.499 44.154 1.00 28.35 388 ASN A C 1
ATOM 2823 O O . ASN A 1 369 ? -4.127 1.814 43.437 1.00 24.82 388 ASN A O 1
ATOM 2828 N N . ALA A 1 370 ? -4.703 3.822 44.272 1.00 21.94 389 ALA A N 1
ATOM 2829 C CA . ALA A 1 370 ? -3.513 4.457 43.707 1.00 26.03 389 ALA A CA 1
ATOM 2830 C C . ALA A 1 370 ? -2.245 3.830 44.279 1.00 24.17 389 ALA A C 1
ATOM 2831 O O . ALA A 1 370 ? -1.301 3.507 43.547 1.00 23.46 389 ALA A O 1
ATOM 2833 N N . ILE A 1 371 ? -2.196 3.669 45.593 1.00 25.57 390 ILE A N 1
ATOM 2834 C CA . ILE A 1 371 ? -1.187 2.848 46.242 1.00 26.34 390 ILE A CA 1
ATOM 2835 C C . ILE A 1 371 ? -1.922 1.781 47.034 1.00 28.15 390 ILE A C 1
ATOM 2836 O O . ILE A 1 371 ? -2.823 2.088 47.823 1.00 30.59 390 ILE A O 1
ATOM 2841 N N . GLN A 1 372 ? -1.582 0.533 46.767 1.00 26.88 391 GLN A N 1
ATOM 2842 C CA . GLN A 1 372 ? -2.227 -0.621 47.371 1.00 30.43 391 GLN A CA 1
ATOM 2843 C C . GLN A 1 372 ? -1.118 -1.439 48.013 1.00 30.87 391 GLN A C 1
ATOM 2844 O O . GLN A 1 372 ? -0.266 -1.976 47.302 1.00 32.93 391 GLN A O 1
ATOM 2850 N N . ALA A 1 373 ? -1.110 -1.526 49.343 1.00 26.07 392 ALA A N 1
ATOM 2851 C CA . ALA A 1 373 ? -0.087 -2.279 50.064 1.00 31.11 392 ALA A CA 1
ATOM 2852 C C . ALA A 1 373 ? -0.721 -3.485 50.743 1.00 32.15 392 ALA A C 1
ATOM 2853 O O . ALA A 1 373 ? -1.608 -3.333 51.589 1.00 32.90 392 ALA A O 1
ATOM 2855 N N . THR A 1 374 ? -0.271 -4.680 50.377 1.00 28.04 393 THR A N 1
ATOM 2856 C CA . THR A 1 374 ? -0.808 -5.877 51.010 1.00 31.97 393 THR A CA 1
ATOM 2857 C C . THR A 1 374 ? -0.460 -5.883 52.497 1.00 34.40 393 THR A C 1
ATOM 2858 O O . THR A 1 374 ? 0.676 -5.594 52.889 1.00 32.44 393 THR A O 1
ATOM 2862 N N . SER A 1 375 ? -1.466 -6.159 53.333 1.00 32.70 394 SER A N 1
ATOM 2863 C CA . SER A 1 375 ? -1.129 -6.220 54.740 1.00 37.27 394 SER A CA 1
ATOM 2864 C C . SER A 1 375 ? -0.914 -7.669 55.167 1.00 38.58 394 SER A C 1
ATOM 2865 O O . SER A 1 375 ? -1.487 -8.590 54.575 1.00 35.00 394 SER A O 1
ATOM 2868 N N . PRO A 1 376 ? -0.056 -7.903 56.159 1.00 40.94 395 PRO A N 1
ATOM 2869 C CA . PRO A 1 376 ? 0.266 -9.283 56.536 1.00 41.12 395 PRO A CA 1
ATOM 2870 C C . PRO A 1 376 ? -0.981 -10.076 56.895 1.00 41.82 395 PRO A C 1
ATOM 2871 O O . PRO A 1 376 ? -1.944 -9.548 57.454 1.00 42.60 395 PRO A O 1
ATOM 2875 N N . SER A 1 377 ? -0.967 -11.348 56.518 1.00 37.44 396 SER A N 1
ATOM 2876 C CA . SER A 1 377 ? -1.926 -12.307 57.038 1.00 42.69 396 SER A CA 1
ATOM 2877 C C . SER A 1 377 ? -1.879 -12.346 58.565 1.00 44.68 396 SER A C 1
ATOM 2878 O O . SER A 1 377 ? -0.870 -12.006 59.192 1.00 42.92 396 SER A O 1
ATOM 2881 N N . GLN A 1 378 ? -2.988 -12.761 59.174 1.00 47.78 397 GLN A N 1
ATOM 2882 C CA . GLN A 1 378 ? -3.003 -13.014 60.610 1.00 50.95 397 GLN A CA 1
ATOM 2883 C C . GLN A 1 378 ? -2.685 -14.469 60.939 1.00 47.67 397 GLN A C 1
ATOM 2884 O O . GLN A 1 378 ? -2.748 -14.857 62.112 1.00 50.19 397 GLN A O 1
ATOM 2890 N N . ASN A 1 379 ? -2.337 -15.266 59.927 1.00 45.40 398 ASN A N 1
ATOM 2891 C CA . ASN A 1 379 ? -1.968 -16.658 60.123 1.00 46.79 398 ASN A CA 1
ATOM 2892 C C . ASN A 1 379 ? -0.889 -16.755 61.201 1.00 45.74 398 ASN A C 1
ATOM 2893 O O . ASN A 1 379 ? 0.137 -16.064 61.110 1.00 43.94 398 ASN A O 1
ATOM 2898 N N . PRO A 1 380 ? -1.102 -17.553 62.252 1.00 45.02 399 PRO A N 1
ATOM 2899 C CA . PRO A 1 380 ? -0.155 -17.563 63.381 1.00 44.08 399 PRO A CA 1
ATOM 2900 C C . PRO A 1 380 ? 1.271 -17.922 63.001 1.00 38.10 399 PRO A C 1
ATOM 2901 O O . PRO A 1 380 ? 2.212 -17.400 63.610 1.00 34.21 399 PRO A O 1
ATOM 2905 N N . ILE A 1 381 ? 1.472 -18.801 62.018 1.00 41.31 400 ILE A N 1
ATOM 2906 C CA . ILE A 1 381 ? 2.836 -19.168 61.656 1.00 41.52 400 ILE A CA 1
ATOM 2907 C C . ILE A 1 381 ? 3.575 -18.067 60.913 1.00 40.82 400 ILE A C 1
ATOM 2908 O O . ILE A 1 381 ? 4.771 -18.221 60.651 1.00 36.51 400 ILE A O 1
ATOM 2913 N N . LEU A 1 382 ? 2.905 -16.962 60.572 1.00 41.15 401 LEU A N 1
ATOM 2914 C CA . LEU A 1 382 ? 3.557 -15.785 60.006 1.00 37.58 401 LEU A CA 1
ATOM 2915 C C . LEU A 1 382 ? 3.653 -14.623 60.992 1.00 41.72 401 LEU A C 1
ATOM 2916 O O . LEU A 1 382 ? 4.033 -13.517 60.592 1.00 40.23 401 LEU A O 1
ATOM 2921 N N . ALA A 1 383 ? 3.349 -14.851 62.273 1.00 40.07 402 ALA A N 1
ATOM 2922 C CA . ALA A 1 383 ? 3.201 -13.741 63.210 1.00 41.15 402 ALA A CA 1
ATOM 2923 C C . ALA A 1 383 ? 4.524 -13.026 63.480 1.00 41.68 402 ALA A C 1
ATOM 2924 O O . ALA A 1 383 ? 4.547 -11.798 63.635 1.00 41.65 402 ALA A O 1
ATOM 2926 N N . ASN A 1 384 ? 5.639 -13.754 63.539 1.00 36.90 403 ASN A N 1
ATOM 2927 C CA . ASN A 1 384 ? 6.890 -13.132 63.965 1.00 41.88 403 ASN A CA 1
ATOM 2928 C C . ASN A 1 384 ? 7.688 -12.546 62.820 1.00 34.84 403 ASN A C 1
ATOM 2929 O O . ASN A 1 384 ? 8.814 -12.096 63.036 1.00 41.06 403 ASN A O 1
ATOM 2934 N N . PHE A 1 385 ? 7.134 -12.539 61.617 1.00 36.96 404 PHE A N 1
ATOM 2935 C CA . PHE A 1 385 ? 7.790 -11.922 60.477 1.00 36.14 404 PHE A CA 1
ATOM 2936 C C . PHE A 1 385 ? 7.562 -10.421 60.540 1.00 36.05 404 PHE A C 1
ATOM 2937 O O . PHE A 1 385 ? 6.415 -9.964 60.548 1.00 38.51 404 PHE A O 1
ATOM 2945 N N . LYS A 1 386 ? 8.641 -9.655 60.604 1.00 39.81 405 LYS A N 1
ATOM 2946 C CA . LYS A 1 386 ? 8.558 -8.203 60.665 1.00 39.08 405 LYS A CA 1
ATOM 2947 C C . LYS A 1 386 ? 9.372 -7.629 59.518 1.00 41.30 405 LYS A C 1
ATOM 2948 O O . LYS A 1 386 ? 10.537 -7.997 59.332 1.00 43.92 405 LYS A O 1
ATOM 2954 N N . PHE A 1 387 ? 8.758 -6.745 58.745 1.00 38.06 406 PHE A N 1
ATOM 2955 C CA . PHE A 1 387 ? 9.364 -6.223 57.528 1.00 37.16 406 PHE A CA 1
ATOM 2956 C C . PHE A 1 387 ? 9.773 -4.774 57.733 1.00 35.25 406 PHE A C 1
ATOM 2957 O O . PHE A 1 387 ? 9.000 -3.978 58.278 1.00 38.51 406 PHE A O 1
ATOM 2965 N N . LYS A 1 388 ? 10.998 -4.452 57.315 1.00 34.56 407 LYS A N 1
ATOM 2966 C CA . LYS A 1 388 ? 11.465 -3.074 57.308 1.00 33.70 407 LYS A CA 1
ATOM 2967 C C . LYS A 1 388 ? 10.485 -2.205 56.537 1.00 35.69 407 LYS A C 1
ATOM 2968 O O . LYS A 1 388 ? 10.023 -2.568 55.453 1.00 30.41 407 LYS A O 1
ATOM 2971 N N . SER A 1 389 ? 10.171 -1.049 57.100 1.00 30.33 408 SER A N 1
ATOM 2972 C CA . SER A 1 389 ? 9.206 -0.170 56.463 1.00 34.06 408 SER A CA 1
ATOM 2973 C C . SER A 1 389 ? 9.738 0.285 55.109 1.00 30.65 408 SER A C 1
ATOM 2974 O O . SER A 1 389 ? 10.947 0.425 54.911 1.00 32.12 408 SER A O 1
ATOM 2977 N N . ASN A 1 390 ? 8.825 0.472 54.161 1.00 28.57 409 ASN A N 1
ATOM 2978 C CA . ASN A 1 390 ? 9.155 1.196 52.948 1.00 24.05 409 ASN A CA 1
ATOM 2979 C C . ASN A 1 390 ? 9.133 2.694 53.242 1.00 27.23 409 ASN A C 1
ATOM 2980 O O . ASN A 1 390 ? 8.493 3.144 54.194 1.00 28.90 409 ASN A O 1
ATOM 2985 N N . ILE A 1 391 ? 9.841 3.470 52.424 1.00 23.46 410 ILE A N 1
ATOM 2986 C CA . ILE A 1 391 ? 9.793 4.925 52.516 1.00 26.69 410 ILE A CA 1
ATOM 2987 C C . ILE A 1 391 ? 8.768 5.407 51.491 1.00 27.49 410 ILE A C 1
ATOM 2988 O O . ILE A 1 391 ? 8.987 5.305 50.282 1.00 26.91 410 ILE A O 1
ATOM 2993 N N . LEU A 1 392 ? 7.636 5.907 51.981 1.00 27.45 411 LEU A N 1
ATOM 2994 C CA . LEU A 1 392 ? 6.491 6.291 51.164 1.00 31.33 411 LEU A CA 1
ATOM 2995 C C . LEU A 1 392 ? 6.113 7.734 51.439 1.00 34.26 411 LEU A C 1
ATOM 2996 O O . LEU A 1 392 ? 5.688 8.063 52.551 1.00 41.18 411 LEU A O 1
ATOM 3001 N N . GLY A 1 393 ? 6.204 8.574 50.423 1.00 33.93 412 GLY A N 1
ATOM 3002 C CA . GLY A 1 393 ? 5.684 9.922 50.558 1.00 29.87 412 GLY A CA 1
ATOM 3003 C C . GLY A 1 393 ? 5.872 10.667 49.268 1.00 31.69 412 GLY A C 1
ATOM 3004 O O . GLY A 1 393 ? 6.432 10.147 48.301 1.00 28.21 412 GLY A O 1
ATOM 3005 N N . SER A 1 394 ? 5.387 11.910 49.265 1.00 31.65 413 SER A N 1
ATOM 3006 C CA . SER A 1 394 ? 5.515 12.791 48.109 1.00 30.53 413 SER A CA 1
ATOM 3007 C C . SER A 1 394 ? 4.937 12.150 46.850 1.00 27.62 413 SER A C 1
ATOM 3008 O O . SER A 1 394 ? 5.351 12.453 45.734 1.00 26.31 413 SER A O 1
ATOM 3011 N N . ASN A 1 395 ? 3.980 11.249 47.016 1.00 23.73 414 ASN A N 1
ATOM 3012 C CA . ASN A 1 395 ? 3.249 10.702 45.890 1.00 25.64 414 ASN A CA 1
ATOM 3013 C C . ASN A 1 395 ? 1.957 11.487 45.715 1.00 29.51 414 ASN A C 1
ATOM 3014 O O . ASN A 1 395 ? 1.290 11.834 46.695 1.00 35.55 414 ASN A O 1
ATOM 3019 N N . LEU A 1 396 ? 1.618 11.788 44.473 1.00 24.68 415 LEU A N 1
ATOM 3020 C CA . LEU A 1 396 ? 0.514 12.687 44.180 1.00 24.06 415 LEU A CA 1
ATOM 3021 C C . LEU A 1 396 ? -0.550 11.947 43.380 1.00 23.96 415 LEU A C 1
ATOM 3022 O O . LEU A 1 396 ? -0.289 11.493 42.261 1.00 24.53 415 LEU A O 1
ATOM 3027 N N . VAL A 1 397 ? -1.741 11.823 43.958 1.00 21.88 416 VAL A N 1
ATOM 3028 C CA . VAL A 1 397 ? -2.858 11.120 43.333 1.00 25.16 416 VAL A CA 1
ATOM 3029 C C . VAL A 1 397 ? -3.850 12.148 42.807 1.00 27.13 416 VAL A C 1
ATOM 3030 O O . VAL A 1 397 ? -4.442 12.909 43.588 1.00 26.10 416 VAL A O 1
ATOM 3034 N N . TYR A 1 398 ? -4.039 12.152 41.489 1.00 23.46 417 TYR A N 1
ATOM 3035 C CA . TYR A 1 398 ? -4.971 13.040 40.812 1.00 25.68 417 TYR A CA 1
ATOM 3036 C C . TYR A 1 398 ? -6.346 12.418 40.661 1.00 25.05 417 TYR A C 1
ATOM 3037 O O . TYR A 1 398 ? -6.494 11.200 40.578 1.00 25.70 417 TYR A O 1
ATOM 3046 N N . ASP A 1 399 ? -7.360 13.283 40.611 1.00 26.95 418 ASP A N 1
ATOM 3047 C CA . ASP A 1 399 ? -8.671 12.877 40.130 1.00 24.77 418 ASP A CA 1
ATOM 3048 C C . ASP A 1 399 ? -8.494 12.386 38.698 1.00 24.81 418 ASP A C 1
ATOM 3049 O O . ASP A 1 399 ? -7.933 13.092 37.858 1.00 23.13 418 ASP A O 1
ATOM 3054 N N . ASN A 1 400 ? -8.922 11.151 38.425 1.00 24.93 419 ASN A N 1
ATOM 3055 C CA . ASN A 1 400 ? -8.774 10.636 37.071 1.00 25.21 419 ASN A CA 1
ATOM 3056 C C . ASN A 1 400 ? -9.593 11.410 36.048 1.00 26.49 419 ASN A C 1
ATOM 3057 O O . ASN A 1 400 ? -9.284 11.345 34.855 1.00 24.58 419 ASN A O 1
ATOM 3062 N N . GLY A 1 401 ? -10.613 12.135 36.477 1.00 24.62 420 GLY A N 1
ATOM 3063 C CA . GLY A 1 401 ? -11.363 12.979 35.573 1.00 25.28 420 GLY A CA 1
ATOM 3064 C C . GLY A 1 401 ? -10.819 14.383 35.453 1.00 25.21 420 GLY A C 1
ATOM 3065 O O . GLY A 1 401 ? -11.432 15.210 34.767 1.00 25.01 420 GLY A O 1
ATOM 3066 N N . ALA A 1 402 ? -9.688 14.683 36.118 1.00 26.51 421 ALA A N 1
ATOM 3067 C CA . ALA A 1 402 ? -9.084 16.016 36.082 1.00 29.67 421 ALA A CA 1
ATOM 3068 C C . ALA A 1 402 ? -7.551 15.946 36.137 1.00 34.65 421 ALA A C 1
ATOM 3069 O O . ALA A 1 402 ? -6.926 16.685 36.905 1.00 38.13 421 ALA A O 1
ATOM 3071 N N . GLU A 1 403 ? -6.939 15.065 35.338 1.00 33.64 422 GLU A N 1
ATOM 3072 C CA . GLU A 1 403 ? -5.509 14.746 35.295 1.00 40.81 422 GLU A CA 1
ATOM 3073 C C . GLU A 1 403 ? -4.609 15.927 34.928 1.00 46.39 422 GLU A C 1
ATOM 3074 O O . GLU A 1 403 ? -5.094 16.949 34.420 1.00 46.17 422 GLU A O 1
ATOM 3080 N N . PRO A 1 404 ? -3.292 15.809 35.177 1.00 48.10 423 PRO A N 1
ATOM 3081 C CA . PRO A 1 404 ? -2.389 16.968 35.038 1.00 50.47 423 PRO A CA 1
ATOM 3082 C C . PRO A 1 404 ? -2.398 17.623 33.671 1.00 55.51 423 PRO A C 1
ATOM 3083 O O . PRO A 1 404 ? -2.133 18.831 33.586 1.00 61.90 423 PRO A O 1
ATOM 3087 N N . ASP A 1 405 ? -2.655 16.871 32.601 1.00 52.62 424 ASP A N 1
ATOM 3088 C CA . ASP A 1 405 ? -2.871 17.458 31.270 1.00 57.70 424 ASP A CA 1
ATOM 3089 C C . ASP A 1 405 ? -1.710 18.352 30.812 1.00 60.35 424 ASP A C 1
ATOM 3090 O O . ASP A 1 405 ? -0.788 17.899 30.127 1.00 64.73 424 ASP A O 1
ATOM 3092 N N . THR A 1 433 ? 12.882 23.057 42.177 1.00 38.28 452 THR A N 1
ATOM 3093 C CA . THR A 1 433 ? 11.667 22.257 42.429 1.00 44.08 452 THR A CA 1
ATOM 3094 C C . THR A 1 433 ? 11.861 20.721 42.435 1.00 51.45 452 THR A C 1
ATOM 3095 O O . THR A 1 433 ? 12.519 20.156 41.554 1.00 54.87 452 THR A O 1
ATOM 3097 N N . SER A 1 434 ? 11.263 20.055 43.427 1.00 46.33 453 SER A N 1
ATOM 3098 C CA . SER A 1 434 ? 11.316 18.596 43.537 1.00 51.18 453 SER A CA 1
ATOM 3099 C C . SER A 1 434 ? 9.948 17.959 43.291 1.00 47.70 453 SER A C 1
ATOM 3100 O O . SER A 1 434 ? 9.414 17.264 44.164 1.00 46.05 453 SER A O 1
ATOM 3102 N N . LYS A 1 435 ? 9.403 18.161 42.090 1.00 43.22 454 LYS A N 1
ATOM 3103 C CA . LYS A 1 435 ? 8.027 17.801 41.787 1.00 45.03 454 LYS A CA 1
ATOM 3104 C C . LYS A 1 435 ? 7.867 16.289 41.608 1.00 43.75 454 LYS A C 1
ATOM 3105 O O . LYS A 1 435 ? 8.794 15.603 41.160 1.00 40.34 454 LYS A O 1
ATOM 3107 N N . PRO A 1 436 ? 6.700 15.745 41.955 1.00 43.60 455 PRO A N 1
ATOM 3108 C CA . PRO A 1 436 ? 6.441 14.321 41.708 1.00 33.78 455 PRO A CA 1
ATOM 3109 C C . PRO A 1 436 ? 6.393 14.033 40.215 1.00 36.98 455 PRO A C 1
ATOM 3110 O O . PRO A 1 436 ? 6.334 14.934 39.370 1.00 38.13 455 PRO A O 1
ATOM 3114 N N . GLY A 1 437 ? 6.391 12.739 39.895 1.00 30.94 456 GLY A N 1
ATOM 3115 C CA . GLY A 1 437 ? 6.323 12.310 38.515 1.00 30.04 456 GLY A CA 1
ATOM 3116 C C . GLY A 1 437 ? 7.663 12.412 37.812 1.00 31.68 456 GLY A C 1
ATOM 3117 O O . GLY A 1 437 ? 8.682 12.804 38.377 1.00 32.49 456 GLY A O 1
ATOM 3118 N N . VAL A 1 438 ? 7.643 12.049 36.532 1.00 35.37 457 VAL A N 1
ATOM 3119 C CA . VAL A 1 438 ? 8.840 11.949 35.700 1.00 33.85 457 VAL A CA 1
ATOM 3120 C C . VAL A 1 438 ? 9.605 13.271 35.691 1.00 41.34 457 VAL A C 1
ATOM 3121 O O . VAL A 1 438 ? 9.113 14.274 35.164 1.00 41.84 457 VAL A O 1
ATOM 3125 N N . ARG A 1 439 ? 10.809 13.295 36.285 1.00 41.13 458 ARG A N 1
ATOM 3126 C CA . ARG A 1 439 ? 11.585 14.539 36.324 1.00 45.44 458 ARG A CA 1
ATOM 3127 C C . ARG A 1 439 ? 12.536 14.700 35.141 1.00 45.28 458 ARG A C 1
ATOM 3128 O O . ARG A 1 439 ? 12.823 15.834 34.744 1.00 47.25 458 ARG A O 1
ATOM 3136 N N . ILE A 1 440 ? 13.019 13.613 34.550 1.00 45.84 459 ILE A N 1
ATOM 3137 C CA . ILE A 1 440 ? 13.797 13.677 33.317 1.00 43.84 459 ILE A CA 1
ATOM 3138 C C . ILE A 1 440 ? 12.847 13.293 32.188 1.00 48.69 459 ILE A C 1
ATOM 3139 O O . ILE A 1 440 ? 12.618 12.108 31.919 1.00 42.52 459 ILE A O 1
ATOM 3144 N N . LYS A 1 441 ? 12.279 14.304 31.536 1.00 53.29 460 LYS A N 1
ATOM 3145 C CA . LYS A 1 441 ? 11.312 14.099 30.467 1.00 53.80 460 LYS A CA 1
ATOM 3146 C C . LYS A 1 441 ? 12.037 14.068 29.124 1.00 56.65 460 LYS A C 1
ATOM 3147 O O . LYS A 1 441 ? 12.763 15.011 28.783 1.00 54.39 460 LYS A O 1
ATOM 3149 N N . ASN A 1 442 ? 11.849 12.975 28.374 1.00 50.05 461 ASN A N 1
ATOM 3150 C CA . ASN A 1 442 ? 12.320 12.819 27.004 1.00 53.16 461 ASN A CA 1
ATOM 3151 C C . ASN A 1 442 ? 11.118 12.719 26.061 1.00 51.22 461 ASN A C 1
ATOM 3152 O O . ASN A 1 442 ? 9.962 12.908 26.466 1.00 51.51 461 ASN A O 1
ATOM 3157 N N . LYS A 1 443 ? 11.393 12.419 24.780 1.00 50.19 462 LYS A N 1
ATOM 3158 C CA . LYS A 1 443 ? 10.296 12.258 23.835 1.00 47.14 462 LYS A CA 1
ATOM 3159 C C . LYS A 1 443 ? 10.133 10.792 23.452 1.00 47.75 462 LYS A C 1
ATOM 3160 O O . LYS A 1 443 ? 11.129 10.105 23.194 1.00 47.76 462 LYS A O 1
ATOM 3162 N N . PRO A 1 444 ? 8.897 10.285 23.408 1.00 46.10 463 PRO A N 1
ATOM 3163 C CA . PRO A 1 444 ? 8.682 8.901 22.961 1.00 38.75 463 PRO A CA 1
ATOM 3164 C C . PRO A 1 444 ? 9.144 8.719 21.525 1.00 41.36 463 PRO A C 1
ATOM 3165 O O . PRO A 1 444 ? 9.354 9.681 20.785 1.00 43.79 463 PRO A O 1
ATOM 3169 N N . LEU A 1 445 ? 9.304 7.459 21.125 1.00 43.51 464 LEU A N 1
ATOM 3170 C CA . LEU A 1 445 ? 9.856 7.144 19.813 1.00 40.53 464 LEU A CA 1
ATOM 3171 C C . LEU A 1 445 ? 8.758 6.973 18.770 1.00 41.86 464 LEU A C 1
ATOM 3172 O O . LEU A 1 445 ? 7.765 6.275 19.001 1.00 41.35 464 LEU A O 1
ATOM 3177 N N . SER A 1 446 ? 8.945 7.614 17.626 1.00 48.64 465 SER A N 1
ATOM 3178 C CA . SER A 1 446 ? 8.156 7.335 16.439 1.00 46.39 465 SER A CA 1
ATOM 3179 C C . SER A 1 446 ? 8.784 6.178 15.672 1.00 47.65 465 SER A C 1
ATOM 3180 O O . SER A 1 446 ? 9.981 5.896 15.795 1.00 42.78 465 SER A O 1
ATOM 3183 N N . SER A 1 447 ? 7.961 5.517 14.853 1.00 48.59 466 SER A N 1
ATOM 3184 C CA . SER A 1 447 ? 8.456 4.431 14.016 1.00 44.54 466 SER A CA 1
ATOM 3185 C C . SER A 1 447 ? 9.429 4.907 12.947 1.00 43.96 466 SER A C 1
ATOM 3186 O O . SER A 1 447 ? 10.050 4.068 12.288 1.00 46.71 466 SER A O 1
ATOM 3189 N N . LYS A 1 448 ? 9.569 6.220 12.753 1.00 46.31 467 LYS A N 1
ATOM 3190 C CA . LYS A 1 448 ? 10.519 6.749 11.783 1.00 44.32 467 LYS A CA 1
ATOM 3191 C C . LYS A 1 448 ? 11.955 6.732 12.291 1.00 47.80 467 LYS A C 1
ATOM 3192 O O . LYS A 1 448 ? 12.880 6.767 11.472 1.00 51.88 467 LYS A O 1
ATOM 3194 N N . GLU A 1 449 ? 12.166 6.692 13.610 1.00 44.70 468 GLU A N 1
ATOM 3195 C CA . GLU A 1 449 ? 13.505 6.760 14.193 1.00 44.16 468 GLU A CA 1
ATOM 3196 C C . GLU A 1 449 ? 14.048 5.396 14.606 1.00 37.96 468 GLU A C 1
ATOM 3197 O O . GLU A 1 449 ? 15.175 5.316 15.116 1.00 36.44 468 GLU A O 1
ATOM 3203 N N . VAL A 1 450 ? 13.269 4.332 14.426 1.00 35.56 469 VAL A N 1
ATOM 3204 C CA . VAL A 1 450 ? 13.638 2.987 14.853 1.00 31.61 469 VAL A CA 1
ATOM 3205 C C . VAL A 1 450 ? 13.385 2.028 13.696 1.00 31.49 469 VAL A C 1
ATOM 3206 O O . VAL A 1 450 ? 12.681 2.349 12.735 1.00 34.13 469 VAL A O 1
ATOM 3210 N N . GLY A 1 451 ? 13.951 0.824 13.817 1.00 26.30 470 GLY A N 1
ATOM 3211 C CA . GLY A 1 451 ? 13.832 -0.181 12.785 1.00 25.05 470 GLY A CA 1
ATOM 3212 C C . GLY A 1 451 ? 14.667 0.151 11.553 1.00 31.95 470 GLY A C 1
ATOM 3213 O O . GLY A 1 451 ? 15.508 1.061 11.548 1.00 26.77 470 GLY A O 1
ATOM 3214 N N . VAL A 1 452 ? 14.400 -0.614 10.482 1.00 27.28 471 VAL A N 1
ATOM 3215 C CA . VAL A 1 452 ? 15.165 -0.469 9.241 1.00 32.07 471 VAL A CA 1
ATOM 3216 C C . VAL A 1 452 ? 14.826 0.862 8.563 1.00 34.69 471 VAL A C 1
ATOM 3217 O O . VAL A 1 452 ? 13.748 1.436 8.749 1.00 32.91 471 VAL A O 1
ATOM 3221 N N . LYS A 1 453 ? 15.772 1.362 7.756 1.00 37.53 472 LYS A N 1
ATOM 3222 C CA . LYS A 1 453 ? 15.544 2.612 7.032 1.00 38.79 472 LYS A CA 1
ATOM 3223 C C . LYS A 1 453 ? 14.693 2.396 5.780 1.00 42.62 472 LYS A C 1
ATOM 3224 O O . LYS A 1 453 ? 13.847 3.230 5.446 1.00 50.06 472 LYS A O 1
ATOM 3230 N N . TRP A 1 454 ? 14.913 1.291 5.078 1.00 41.49 473 TRP A N 1
ATOM 3231 C CA . TRP A 1 454 ? 14.076 0.845 3.970 1.00 41.71 473 TRP A CA 1
ATOM 3232 C C . TRP A 1 454 ? 12.705 0.359 4.467 1.00 45.20 473 TRP A C 1
ATOM 3233 O O . TRP A 1 454 ? 12.372 0.461 5.651 1.00 48.81 473 TRP A O 1
ATOM 3244 N N . SER A 1 455 ? 11.867 -0.140 3.551 1.00 46.37 474 SER A N 1
ATOM 3245 C CA . SER A 1 455 ? 10.428 -0.229 3.799 1.00 51.26 474 SER A CA 1
ATOM 3246 C C . SER A 1 455 ? 9.934 -1.657 4.013 1.00 54.36 474 SER A C 1
ATOM 3247 O O . SER A 1 455 ? 10.222 -2.553 3.207 1.00 53.03 474 SER A O 1
ATOM 3250 N N . ILE A 1 456 ? 9.137 -1.831 5.077 1.00 58.58 475 ILE A N 1
ATOM 3251 C CA . ILE A 1 456 ? 8.457 -3.077 5.477 1.00 57.63 475 ILE A CA 1
ATOM 3252 C C . ILE A 1 456 ? 9.456 -4.110 5.985 1.00 54.02 475 ILE A C 1
ATOM 3253 O O . ILE A 1 456 ? 9.842 -4.083 7.155 1.00 51.81 475 ILE A O 1
#

Solvent-accessible surface area: 16741 Å² total; per-residue (Å²): 76,102,46,97,2,61,72,39,78,76,0,86,111,3,7,69,76,6,97,34,45,23,13,0,22,0,68,76,38,112,15,73,94,10,125,0,82,0,87,3,81,24,42,157,94,125,56,0,24,0,65,7,57,43,43,13,132,0,42,0,0,19,83,0,14,1,13,0,55,17,53,50,0,17,0,42,2,0,16,0,66,92,14,29,16,87,91,44,10,0,0,36,0,45,19,54,124,2,55,0,24,30,0,0,0,14,69,0,33,17,109,112,85,89,30,22,1,20,0,0,15,0,109,1,26,46,2,45,0,28,51,0,11,1,74,7,4,56,0,46,54,0,1,0,1,1,36,54,101,99,5,76,116,0,32,0,28,56,0,29,0,72,50,3,57,95,39,87,33,110,10,4,7,1,0,25,0,45,4,60,0,88,20,22,58,76,29,128,47,0,1,46,1,25,1,60,30,0,2,0,41,96,0,23,0,0,17,73,18,2,0,0,0,49,0,0,72,1,85,0,34,13,0,0,0,29,2,3,31,0,0,0,0,0,49,11,0,5,46,1,16,0,40,37,0,25,4,47,1,97,87,31,87,36,1,32,0,0,36,0,2,1,39,14,0,87,0,19,6,0,54,0,56,21,0,65,23,24,0,0,24,0,6,0,0,4,40,29,101,85,63,37,37,154,148,25,108,47,61,132,88,101,88,36,139,66,33,51,9,24,51,32,7,31,0,63,70,5,68,0,17,12,0,7,0,9,24,0,33,23,5,0,0,15,5,1,5,66,54,38,14,114,12,13,46,35,0,49,3,21,13,6,30,74,0,36,0,14,50,0,22,0,0,5,93,76,64,145,76,13,54,66,64,41,83,69,31,167,37,113,78,10,59,140,51,167,51,78,92,28,107,85,31,68,34,71,81,64,101,42,76,68,39,62,144,157,85,65,40,1,36,167,80,84,82,81,57,28,55,63,94,100,5,1,18,149,47,102,97